Protein 3GC6 (pdb70)

CATH classification: 1.20.82.10 (+1 more: 3.40.50.720)

Foldseek 3Di:
DPDLQPADAAFFDPPLLVLLLVQLCCLDPPNDHPDDHADSVVLSVLLLQLAAQDDQQAADLVSCPVNCVRFPQAFDAPQEEAEDPCVVLRVVLCVVVVGDYLCSGSVNVSPPPTDWHYHHPDSDTSNNGHHDCPPGHVRGPSNSVVLSSLLRHQQNYHAEYEYEFAQADLARADCPTSCNVRRLLNHQAAHEYEYEHEYEPPDFGNDACPDDNVVVSVVSNVVSNYHYHYYYPHYSVRVSVD/DLPADAAFFDQCLLVQLLVLLCCLCPPNPPDPDHAHSNVLSVLLLQLAAQDDQQQADLVSCPVNCVSFPQADDEPQEEAEDPCVVLRVVLSVVVVGDYLCSGSVNVSPPPTDFHYHHPDRHTGRNGGHDCPPGHCNGDVNSVVLSNLQRHLLNYHAEYEYEFAQQDLASADCPDSCNPRRLLNHAAPYEYEYEHAYAPPDWGNDACVDDNVVSSVVSCVVRNYHYHYHYDHYSVVSD

Sequence (479 aa):
YSGLNRWHGAGSTADFQQKI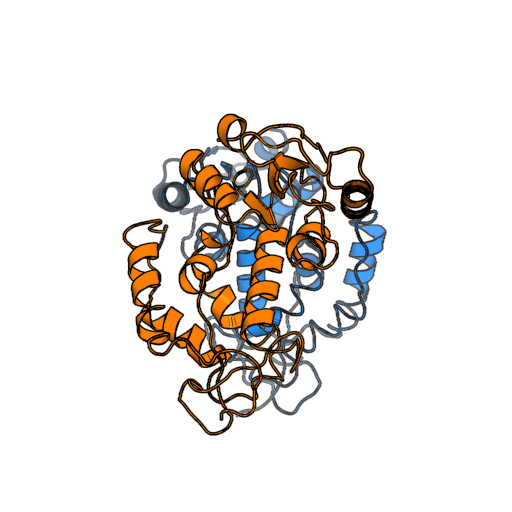IIQERCDTYTQTIRPGSRSRNCQAIRRQAFMSSAFISSKDPCKATKEDYNSSLIINLAPPTTVPCGQQVFWSKTKELAHEYAKRRRLMTLEDTLLGYLADGLRRWCGEPGSSSDLNIWSCPDWRKDCRTNYLSVFWEVLSERFAESACNTVRVVVLNGSLENAFDSSMMSIFGRVQAPNLRPQVELEAWLVHDTGKPPSDSCSSGSSIRKLKSSILDGRNVKFRRCMMDNLSRDQFLQRRLNRWHGAGSTADFQKIIIQERCDTYTQTTIRRPGSRSRNCQAIRQAFMSAFISKDPCKATKEEDYNSLINLAPPTVPCGQQVFWSKTKKELAHEYAKRRRLMMTLEDTLLGYLADGLRWCGEPGSSDLLNIWSCPDWRKDCRTNYLSVFWEVLSERFAESACNTVRVVLNGSLENAFDSSMSIFGRVQAPNLRPQVELEAWLVHDTGKPPSDSCSGSSIRKLKSILDGRNVKFRRCMMDNLSRDQFL

Organism: Bos taurus (NCBI:txid9913)

Secondary structure (DSSP, 8-state):
--STT-SSEEPPPTTHHHHHHHHHHHIIIIIS-SSPP--HHHHHHHHHHHHTTS-TT---GGGGHHHHHHS-----TT-BEEEES-HHHHHHHHHHHT-B-GGGSHHHHHHTT------TT-SS---SEE--TTTT-S--HHHHHHHHHHHHHHHT--SEEEEEEETTSS-S--TTSHIIIIIGGGPPTT-EEEEEEEE-TTS--S--TTSHHHHHHHHHHHHTT-EEEEEEEEEHHHHHT-/---SSEE---TTHHHHHHHHHHIIIIII---SS---HHHHHHHHHHHHTTS-TT---GGGGHHHHHHS-----TT-BEEEES-HHHHHHHHHHHT-B-GGGSHHHHHHTT------TT-SS---SEE--TTTT-SSSHHHHHHHHHHHHHHHT--SEEEEEEETTSS-S--TTSHIIIIIGGGPPTT-EEEEEEEE-TTS--S--TTSHHHHHHHHHHHHHT-EEEEEEEEEHHHH-

Radius of gyration: 24.3 Å; Cα contacts (8 Å, |Δi|>4): 1044; chains: 2; bounding box: 49×64×77 Å

B-factor: mean 7.77, std 4.72, range [3.19, 86.07]

Structure (mmCIF, N/CA/C/O backbone):
data_3GC6
#
_entry.id   3GC6
#
_cell.length_a   47.033
_cell.length_b   80.164
_cell.length_c   152.536
_cell.angle_alpha   90.00
_cell.angle_beta   90.00
_cell.angle_gamma   90.00
#
_symmetry.space_group_name_H-M   'P 21 21 21'
#
loop_
_entity.id
_entity.type
_entity.pdbx_description
1 polymer 'Ecto-NAD+ glycohydrolase (CD38 molecule)'
2 branched 2-acetamido-2-deoxy-beta-D-glucopyranose-(1-4)-2-acetamido-2-deoxy-beta-D-glucopyranose
3 non-polymer 'SULFATE ION'
4 water water
#
loop_
_atom_site.group_PDB
_atom_site.id
_atom_site.type_symbol
_atom_site.label_atom_id
_atom_site.label_alt_id
_atom_site.label_comp_id
_atom_site.label_asym_id
_atom_site.label_entity_id
_atom_site.label_seq_id
_atom_site.pdbx_PDB_ins_code
_atom_site.Cartn_x
_atom_site.Cartn_y
_atom_site.Cartn_z
_atom_site.occupancy
_atom_site.B_iso_or_equiv
_atom_site.auth_seq_id
_atom_site.auth_comp_id
_atom_site.auth_asym_id
_atom_site.auth_atom_id
_atom_site.pdbx_PDB_model_num
ATOM 1 N N . TYR A 1 5 ? 14.437 -14.989 54.301 1.00 8.82 36 TYR A N 1
ATOM 2 C CA . TYR A 1 5 ? 13.236 -14.768 53.450 1.00 8.88 36 TYR A CA 1
ATOM 3 C C . TYR A 1 5 ? 13.626 -14.554 51.988 1.00 8.74 36 TYR A C 1
ATOM 4 O O . TYR A 1 5 ? 14.551 -13.790 51.692 1.00 8.93 36 TYR A O 1
ATOM 13 N N . SER A 1 6 ? 12.904 -15.208 51.073 1.00 8.50 37 SER A N 1
ATOM 14 C CA . SER A 1 6 ? 13.192 -15.087 49.643 1.00 8.23 37 SER A CA 1
ATOM 15 C C . SER A 1 6 ? 11.918 -15.011 48.794 1.00 8.21 37 SER A C 1
ATOM 16 O O . SER A 1 6 ? 11.953 -15.330 47.599 1.00 8.46 37 SER A O 1
ATOM 19 N N . GLY A 1 7 ? 10.819 -14.533 49.382 1.00 7.95 38 GLY A N 1
ATOM 20 C CA . GLY A 1 7 ? 9.517 -14.504 48.685 1.00 7.13 38 GLY A CA 1
ATOM 21 C C . GLY A 1 7 ? 9.184 -13.245 47.866 1.00 6.55 38 GLY A C 1
ATOM 22 O O . GLY A 1 7 ? 10.069 -12.471 47.495 1.00 6.35 38 GLY A O 1
ATOM 23 N N . LEU A 1 8 ? 7.892 -13.040 47.592 1.00 6.16 39 LEU A N 1
ATOM 24 C CA . LEU A 1 8 ? 7.457 -11.922 46.713 1.00 5.75 39 LEU A CA 1
ATOM 25 C C . LEU A 1 8 ? 7.727 -10.529 47.275 1.00 5.40 39 LEU A C 1
ATOM 26 O O . LEU A 1 8 ? 7.780 -9.539 46.529 1.00 4.89 39 LEU A O 1
ATOM 31 N N . ASN A 1 9 ? 7.890 -10.450 48.589 1.00 5.24 40 ASN A N 1
ATOM 32 C CA . ASN A 1 9 ? 8.105 -9.165 49.223 1.00 5.18 40 ASN A CA 1
ATOM 33 C C . ASN A 1 9 ? 9.579 -8.862 49.464 1.00 5.19 40 ASN A C 1
ATOM 34 O O . ASN A 1 9 ? 9.897 -7.969 50.232 1.00 5.23 40 ASN A O 1
ATOM 39 N N . ARG A 1 10 ? 10.479 -9.587 48.794 1.00 5.23 41 ARG A N 1
ATOM 40 C CA . ARG A 1 10 ? 11.909 -9.466 49.052 1.00 5.17 41 ARG A CA 1
ATOM 41 C C . ARG A 1 10 ? 12.560 -8.179 48.548 1.00 5.12 41 ARG A C 1
ATOM 42 O O . ARG A 1 10 ? 13.679 -7.838 48.971 1.00 5.15 41 ARG A O 1
ATOM 50 N N . TRP A 1 11 ? 11.893 -7.484 47.630 1.00 4.89 42 TRP A N 1
ATOM 51 C CA . TRP A 1 11 ? 12.486 -6.298 47.056 1.00 5.18 42 TRP A CA 1
ATOM 52 C C . TRP A 1 11 ? 12.261 -5.051 47.906 1.00 5.40 42 TRP A C 1
ATOM 53 O O . TRP A 1 11 ? 11.360 -5.005 48.742 1.00 5.60 42 TRP A O 1
ATOM 64 N N . HIS A 1 12 ? 13.063 -4.021 47.647 1.00 5.51 43 HIS A N 1
ATOM 65 C CA . HIS A 1 12 ? 12.975 -2.757 48.393 1.00 5.85 43 HIS A CA 1
ATOM 66 C C . HIS A 1 12 ? 12.070 -1.700 47.742 1.00 5.92 43 HIS A C 1
ATOM 67 O O . HIS A 1 12 ? 11.751 -0.671 48.357 1.00 6.34 43 HIS A O 1
ATOM 74 N N . GLY A 1 13 ? 11.655 -1.933 46.498 1.00 5.58 44 GLY A N 1
ATOM 75 C CA . GLY A 1 13 ? 10.791 -0.976 45.843 1.00 5.52 44 GLY A CA 1
ATOM 76 C C . GLY A 1 13 ? 9.317 -1.343 45.932 1.00 5.19 44 GLY A C 1
ATOM 77 O O . GLY A 1 13 ? 8.950 -2.472 46.258 1.00 4.82 44 GLY A O 1
ATOM 78 N N . ALA A 1 14 ? 8.455 -0.377 45.665 1.00 5.33 45 ALA A N 1
ATOM 79 C CA . ALA A 1 14 ? 7.037 -0.634 45.699 1.00 5.22 45 ALA A CA 1
ATOM 80 C C . ALA A 1 14 ? 6.619 -1.675 44.634 1.00 4.80 45 ALA A C 1
ATOM 81 O O . ALA A 1 14 ? 7.228 -1.796 43.557 1.00 4.92 45 ALA A O 1
ATOM 83 N N . GLY A 1 15 ? 5.586 -2.434 44.957 1.00 4.73 46 GLY A N 1
ATOM 84 C CA . GLY A 1 15 ? 5.075 -3.424 44.046 1.00 4.36 46 GLY A CA 1
ATOM 85 C C . GLY A 1 15 ? 4.439 -2.885 42.781 1.00 4.36 46 GLY A C 1
ATOM 86 O O . GLY A 1 15 ? 4.194 -1.688 42.646 1.00 4.43 46 GLY A O 1
ATOM 87 N N . SER A 1 16 ? 4.198 -3.793 41.838 1.00 4.06 47 SER A N 1
ATOM 88 C CA . SER A 1 16 ? 3.554 -3.428 40.581 1.00 4.06 47 SER A CA 1
ATOM 89 C C . SER A 1 16 ? 2.223 -2.734 40.798 1.00 4.40 47 SER A C 1
ATOM 90 O O . SER A 1 16 ? 1.469 -3.047 41.743 1.00 4.56 47 SER A O 1
ATOM 93 N N . THR A 1 17 ? 1.921 -1.790 39.922 1.00 3.97 48 THR A N 1
ATOM 94 C CA . THR A 1 17 ? 0.613 -1.133 39.926 1.00 4.09 48 THR A CA 1
ATOM 95 C C . THR A 1 17 ? -0.483 -2.186 39.772 1.00 4.19 48 THR A C 1
ATOM 96 O O . THR A 1 17 ? -0.422 -3.024 38.876 1.00 4.29 48 THR A O 1
ATOM 100 N N . ALA A 1 18 ? -1.500 -2.145 40.640 1.00 4.12 49 ALA A N 1
ATOM 101 C CA . ALA A 1 18 ? -2.593 -3.096 40.532 1.00 4.18 49 ALA A CA 1
ATOM 102 C C . ALA A 1 18 ? -3.313 -2.913 39.195 1.00 4.34 49 ALA A C 1
ATOM 103 O O . ALA A 1 18 ? -3.474 -1.778 38.724 1.00 4.47 49 ALA A O 1
ATOM 105 N N . ASP A 1 19 ? -3.750 -4.015 38.582 1.00 4.22 50 ASP A N 1
ATOM 106 C CA . ASP A 1 19 ? -4.496 -3.967 37.313 1.00 4.50 50 ASP A CA 1
ATOM 107 C C . ASP A 1 19 ? -3.737 -3.281 36.187 1.00 4.42 50 ASP A C 1
ATOM 108 O O . ASP A 1 19 ? -4.320 -2.609 35.333 1.00 4.06 50 ASP A O 1
ATOM 113 N N . PHE A 1 20 ? -2.424 -3.483 36.201 1.00 4.23 51 PHE A N 1
ATOM 114 C CA . PHE A 1 20 ? -1.537 -2.917 35.174 1.00 4.42 51 PHE A CA 1
ATOM 115 C C . PHE A 1 20 ? -2.037 -3.184 33.772 1.00 4.52 51 PHE A C 1
ATOM 116 O O . PHE A 1 20 ? -2.045 -2.280 32.917 1.00 4.37 51 PHE A O 1
ATOM 124 N N A GLN A 1 21 ? -2.477 -4.408 33.515 0.50 4.62 52 GLN A N 1
ATOM 125 N N B GLN A 1 21 ? -2.451 -4.423 33.512 0.50 4.80 52 GLN A N 1
ATOM 126 C CA A GLN A 1 21 ? -2.898 -4.783 32.173 0.50 4.68 52 GLN A CA 1
ATOM 127 C CA B GLN A 1 21 ? -2.920 -4.814 32.184 0.50 5.07 52 GLN A CA 1
ATOM 128 C C A GLN A 1 21 ? -4.119 -4.000 31.710 0.50 4.75 52 GLN A C 1
ATOM 129 C C B GLN A 1 21 ? -4.083 -3.946 31.733 0.50 4.93 52 GLN A C 1
ATOM 130 O O A GLN A 1 21 ? -4.223 -3.664 30.534 0.50 5.06 52 GLN A O 1
ATOM 131 O O B GLN A 1 21 ? -4.111 -3.498 30.590 0.50 5.15 52 GLN A O 1
ATOM 142 N N . LYS A 1 22 ? -5.045 -3.728 32.627 1.00 4.78 53 LYS A N 1
ATOM 143 C CA . LYS A 1 22 ? -6.228 -2.923 32.302 1.00 4.97 53 LYS A CA 1
ATOM 144 C C . LYS A 1 22 ? -5.797 -1.494 32.004 1.00 4.95 53 LYS A C 1
ATOM 145 O O . LYS A 1 22 ? -6.285 -0.864 31.047 1.00 5.10 53 LYS A O 1
ATOM 151 N N . ILE A 1 23 ? -4.880 -0.983 32.824 1.00 4.66 54 ILE A N 1
ATOM 152 C CA . ILE A 1 23 ? -4.449 0.390 32.663 1.00 4.42 54 ILE A CA 1
ATOM 153 C C . ILE A 1 23 ? -3.759 0.569 31.310 1.00 4.48 54 ILE A C 1
ATOM 154 O O . ILE A 1 23 ? -4.030 1.540 30.594 1.00 4.35 54 ILE A O 1
ATOM 159 N N A ILE A 1 24 ? -2.850 -0.350 30.974 0.50 4.53 55 ILE A N 1
ATOM 160 N N B ILE A 1 24 ? -2.851 -0.328 30.935 0.50 4.47 55 ILE A N 1
ATOM 161 C CA A ILE A 1 24 ? -2.165 -0.282 29.683 0.50 4.88 55 ILE A CA 1
ATOM 162 C CA B ILE A 1 24 ? -2.184 -0.063 29.659 0.50 4.70 55 ILE A CA 1
ATOM 163 C C A ILE A 1 24 ? -3.170 -0.229 28.539 0.50 4.93 55 ILE A C 1
ATOM 164 C C B ILE A 1 24 ? -3.077 -0.320 28.429 0.50 4.86 55 ILE A C 1
ATOM 165 O O A ILE A 1 24 ? -3.105 0.648 27.673 0.50 4.96 55 ILE A O 1
ATOM 166 O O B ILE A 1 24 ? -2.821 0.265 27.373 0.50 5.04 55 ILE A O 1
ATOM 175 N N . GLN A 1 25 ? -4.109 -1.170 28.580 1.00 4.86 56 GLN A N 1
ATOM 176 C CA . GLN A 1 25 ? -5.148 -1.337 27.545 1.00 5.42 56 GLN A CA 1
ATOM 177 C C . GLN A 1 25 ? -5.920 -0.046 27.400 1.00 4.80 56 GLN A C 1
ATOM 178 O O . GLN A 1 25 ? -6.067 0.489 26.291 1.00 5.36 56 GLN A O 1
ATOM 184 N N . GLU A 1 26 ? -6.420 0.472 28.516 1.00 4.83 57 GLU A N 1
ATOM 185 C CA . GLU A 1 26 ? -7.245 1.660 28.458 1.00 4.83 57 GLU A CA 1
ATOM 186 C C . GLU A 1 26 ? -6.425 2.845 27.914 1.00 4.58 57 GLU A C 1
ATOM 187 O O . GLU A 1 26 ? -6.909 3.633 27.089 1.00 4.57 57 GLU A O 1
ATOM 193 N N . ARG A 1 27 ? -5.200 3.002 28.406 1.00 4.22 58 ARG A N 1
ATOM 194 C CA . ARG A 1 27 ? -4.368 4.126 27.963 1.00 4.25 58 ARG A CA 1
ATOM 195 C C . ARG A 1 27 ? -4.049 4.027 26.471 1.00 4.18 58 ARG A C 1
ATOM 196 O O . ARG A 1 27 ? -4.001 5.041 25.767 1.00 4.23 58 ARG A O 1
ATOM 204 N N . CYS A 1 28 ? -3.821 2.822 25.981 1.00 4.46 59 CYS A N 1
ATOM 205 C CA . CYS A 1 28 ? -3.489 2.664 24.571 1.00 4.56 59 CYS A CA 1
ATOM 206 C C . CYS A 1 28 ? -4.673 3.078 23.684 1.00 4.54 59 CYS A C 1
ATOM 207 O O . CYS A 1 28 ? -4.502 3.805 22.698 1.00 4.36 59 CYS A O 1
ATOM 210 N N . ASP A 1 29 ? -5.871 2.649 24.057 1.00 4.52 60 ASP A N 1
ATOM 211 C CA . ASP A 1 29 ? -7.061 3.075 23.287 1.00 4.56 60 ASP A CA 1
ATOM 212 C C . ASP A 1 29 ? -7.246 4.582 23.358 1.00 4.51 60 ASP A C 1
ATOM 213 O O . ASP A 1 29 ? -7.527 5.247 22.350 1.00 4.77 60 ASP A O 1
ATOM 218 N N . THR A 1 30 ? -7.128 5.147 24.561 1.00 4.40 61 THR A N 1
ATOM 219 C CA . THR A 1 30 ? -7.250 6.585 24.713 1.00 4.45 61 THR A CA 1
ATOM 220 C C . THR A 1 30 ? -6.229 7.327 23.850 1.00 4.53 61 THR A C 1
ATOM 221 O O . THR A 1 30 ? -6.541 8.282 23.122 1.00 4.97 61 THR A O 1
ATOM 225 N N . TYR A 1 31 ? -4.987 6.887 23.924 1.00 4.20 62 TYR A N 1
ATOM 226 C CA . TYR A 1 31 ? -3.947 7.571 23.190 1.00 4.34 62 TYR A CA 1
ATOM 227 C C . TYR A 1 31 ? -4.156 7.526 21.668 1.00 4.56 62 TYR A C 1
ATOM 228 O O . TYR A 1 31 ? -4.123 8.570 20.993 1.00 4.84 62 TYR A O 1
ATOM 237 N N . THR A 1 32 ? -4.382 6.322 21.147 1.00 4.67 63 THR A N 1
ATOM 238 C CA . THR A 1 32 ? -4.405 6.127 19.704 1.00 4.88 63 THR A CA 1
ATOM 239 C C . THR A 1 32 ? -5.654 6.701 19.068 1.00 5.23 63 THR A C 1
ATOM 240 O O . THR A 1 32 ? -5.643 6.981 17.861 1.00 5.49 63 THR A O 1
ATOM 244 N N . GLN A 1 33 ? -6.737 6.809 19.845 1.00 5.25 64 GLN A N 1
ATOM 245 C CA . GLN A 1 33 ? -8.031 7.233 19.271 1.00 5.64 64 GLN A CA 1
ATOM 246 C C . GLN A 1 33 ? -8.448 8.653 19.642 1.00 6.34 64 GLN A C 1
ATOM 247 O O . GLN A 1 33 ? -9.236 9.291 18.924 1.00 6.44 64 GLN A O 1
ATOM 253 N N . THR A 1 34 ? -7.960 9.159 20.760 1.00 6.96 65 THR A N 1
ATOM 254 C CA . THR A 1 34 ? -8.490 10.438 21.248 1.00 8.02 65 THR A CA 1
ATOM 255 C C . THR A 1 34 ? -7.406 11.481 21.538 1.00 8.53 65 THR A C 1
ATOM 256 O O . THR A 1 34 ? -7.647 12.691 21.436 1.00 8.73 65 THR A O 1
ATOM 260 N N . ILE A 1 35 ? -6.206 11.023 21.879 1.00 8.91 66 ILE A N 1
ATOM 261 C CA . ILE A 1 35 ? -5.094 11.935 22.147 1.00 9.42 66 ILE A CA 1
ATOM 262 C C . ILE A 1 35 ? -4.309 12.284 20.887 1.00 9.73 66 ILE A C 1
ATOM 263 O O . ILE A 1 35 ? -4.186 13.471 20.527 1.00 9.86 66 ILE A O 1
ATOM 268 N N . ARG A 1 36 ? -3.769 11.270 20.223 1.00 10.01 67 ARG A N 1
ATOM 269 C CA . ARG A 1 36 ? -3.021 11.474 18.992 1.00 10.70 67 ARG A CA 1
ATOM 270 C C . ARG A 1 36 ? -3.584 10.637 17.852 1.00 10.88 67 ARG A C 1
ATOM 271 O O . ARG A 1 36 ? -2.891 9.784 17.308 1.00 10.92 67 ARG A O 1
ATOM 279 N N . PRO A 1 37 ? -4.847 10.889 17.471 1.00 11.21 68 PRO A N 1
ATOM 280 C CA . PRO A 1 37 ? -5.391 10.131 16.356 1.00 11.52 68 PRO A CA 1
ATOM 281 C C . PRO A 1 37 ? -5.004 10.766 15.019 1.00 11.80 68 PRO A C 1
ATOM 282 O O . PRO A 1 37 ? -4.197 11.714 14.984 1.00 11.81 68 PRO A O 1
ATOM 286 N N . GLY A 1 38 ? -5.586 10.249 13.939 1.00 11.97 69 GLY A N 1
ATOM 287 C CA . GLY A 1 38 ? -5.238 10.678 12.587 1.00 12.13 69 GLY A CA 1
ATOM 288 C C . GLY A 1 38 ? -3.939 10.027 12.134 1.00 12.24 69 GLY A C 1
ATOM 289 O O . GLY A 1 38 ? -3.619 9.999 10.942 1.00 12.54 69 GLY A O 1
ATOM 290 N N . SER A 1 39 ? -3.199 9.483 13.097 1.00 12.12 70 SER A N 1
ATOM 291 C CA . SER A 1 39 ? -1.895 8.890 12.844 1.00 11.90 70 SER A CA 1
ATOM 292 C C . SER A 1 39 ? -2.033 7.489 12.256 1.00 11.43 70 SER A C 1
ATOM 293 O O . SER A 1 39 ? -3.137 6.923 12.259 1.00 11.45 70 SER A O 1
ATOM 296 N N . ARG A 1 40 ? -0.923 6.916 11.772 1.00 10.76 71 ARG A N 1
ATOM 297 C CA . ARG A 1 40 ? -0.920 5.516 11.302 1.00 9.92 71 ARG A CA 1
ATOM 298 C C . ARG A 1 40 ? -1.389 4.612 12.439 1.00 9.30 71 ARG A C 1
ATOM 299 O O . ARG A 1 40 ? -1.045 4.856 13.594 1.00 8.85 71 ARG A O 1
ATOM 301 N N . SER A 1 41 ? -2.162 3.582 12.122 1.00 8.70 72 SER A N 1
ATOM 302 C CA . SER A 1 41 ? -2.802 2.795 13.182 1.00 8.31 72 SER A CA 1
ATOM 303 C C . SER A 1 41 ? -1.799 1.940 13.974 1.00 8.10 72 SER A C 1
ATOM 304 O O . SER A 1 41 ? -0.742 1.584 13.465 1.00 8.08 72 SER A O 1
ATOM 307 N N . ARG A 1 42 ? -2.147 1.626 15.223 1.00 7.22 73 ARG A N 1
ATOM 308 C CA . ARG A 1 42 ? -1.292 0.805 16.097 1.00 7.05 73 ARG A CA 1
ATOM 309 C C . ARG A 1 42 ? -2.203 -0.263 16.690 1.00 6.93 73 ARG A C 1
ATOM 310 O O . ARG A 1 42 ? -3.372 0.000 16.939 1.00 7.34 73 ARG A O 1
ATOM 318 N N . ASN A 1 43 ? -1.708 -1.478 16.895 1.00 6.63 74 ASN A N 1
ATOM 319 C CA . ASN A 1 43 ? -2.585 -2.548 17.373 1.00 6.26 74 ASN A CA 1
ATOM 320 C C . ASN A 1 43 ? -2.428 -2.610 18.890 1.00 6.01 74 ASN A C 1
ATOM 321 O O . ASN A 1 43 ? -1.420 -3.104 19.388 1.00 5.74 74 ASN A O 1
ATOM 326 N N . CYS A 1 44 ? -3.391 -2.081 19.631 1.00 5.47 75 CYS A N 1
ATOM 327 C CA . CYS A 1 44 ? -3.213 -1.993 21.087 1.00 5.40 75 CYS A CA 1
ATOM 328 C C . CYS A 1 44 ? -3.185 -3.335 21.816 1.00 4.92 75 CYS A C 1
ATOM 329 O O . CYS A 1 44 ? -2.555 -3.463 22.862 1.00 4.90 75 CYS A O 1
ATOM 332 N N . GLN A 1 45 ? -3.914 -4.327 21.296 1.00 4.98 76 GLN A N 1
ATOM 333 C CA . GLN A 1 45 ? -3.849 -5.665 21.865 1.00 5.06 76 GLN A CA 1
ATOM 334 C C . GLN A 1 45 ? -2.424 -6.185 21.745 1.00 4.92 76 GLN A C 1
ATOM 335 O O . GLN A 1 45 ? -1.866 -6.724 22.709 1.00 4.93 76 GLN A O 1
ATOM 341 N N . ALA A 1 46 ? -1.839 -6.044 20.559 1.00 4.99 77 ALA A N 1
ATOM 342 C CA . ALA A 1 46 ? -0.474 -6.514 20.337 1.00 4.79 77 ALA A CA 1
ATOM 343 C C . ALA A 1 46 ? 0.534 -5.759 21.208 1.00 4.69 77 ALA A C 1
ATOM 344 O O . ALA A 1 46 ? 1.491 -6.345 21.720 1.00 4.91 77 ALA A O 1
ATOM 346 N N . ILE A 1 47 ? 0.352 -4.440 21.327 1.00 4.44 78 ILE A N 1
ATOM 347 C CA . ILE A 1 47 ? 1.236 -3.629 22.189 1.00 4.11 78 ILE A CA 1
ATOM 348 C C . ILE A 1 47 ? 1.183 -4.091 23.655 1.00 4.03 78 ILE A C 1
ATOM 349 O O . ILE A 1 47 ? 2.234 -4.274 24.314 1.00 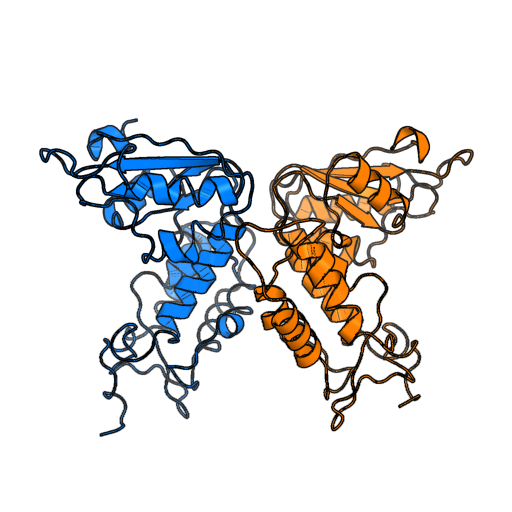4.20 78 ILE A O 1
ATOM 354 N N A ARG A 1 48 ? -0.023 -4.291 24.182 0.50 4.04 79 ARG A N 1
ATOM 355 N N B ARG A 1 48 ? -0.033 -4.290 24.158 0.50 4.06 79 ARG A N 1
ATOM 356 C CA A ARG A 1 48 ? -0.156 -4.782 25.550 0.50 4.11 79 ARG A CA 1
ATOM 357 C CA B ARG A 1 48 ? -0.226 -4.792 25.510 0.50 4.15 79 ARG A CA 1
ATOM 358 C C A ARG A 1 48 ? 0.514 -6.152 25.680 0.50 4.13 79 ARG A C 1
ATOM 359 C C B ARG A 1 48 ? 0.463 -6.143 25.685 0.50 4.18 79 ARG A C 1
ATOM 360 O O A ARG A 1 48 ? 1.260 -6.411 26.631 0.50 3.78 79 ARG A O 1
ATOM 361 O O B ARG A 1 48 ? 1.168 -6.378 26.671 0.50 3.88 79 ARG A O 1
ATOM 376 N N . GLN A 1 49 ? 0.233 -7.041 24.731 1.00 4.32 80 GLN A N 1
ATOM 377 C CA . GLN A 1 49 ? 0.789 -8.391 24.834 1.00 4.49 80 GLN A CA 1
ATOM 378 C C . GLN A 1 49 ? 2.335 -8.345 24.796 1.00 4.20 80 GLN A C 1
ATOM 379 O O . GLN A 1 49 ? 2.998 -9.070 25.566 1.00 4.58 80 GLN A O 1
ATOM 385 N N . ALA A 1 50 ? 2.893 -7.501 23.918 1.00 4.01 81 ALA A N 1
ATOM 386 C CA . ALA A 1 50 ? 4.360 -7.351 23.819 1.00 3.69 81 ALA A CA 1
ATOM 387 C C . ALA A 1 50 ? 4.943 -6.753 25.106 1.00 3.97 81 ALA A C 1
ATOM 388 O O . ALA A 1 50 ? 6.034 -7.138 25.532 1.00 4.42 81 ALA A O 1
ATOM 390 N N . PHE A 1 51 ? 4.243 -5.778 25.692 1.00 4.06 82 PHE A N 1
ATOM 391 C CA . PHE A 1 51 ? 4.724 -5.155 26.932 1.00 3.84 82 PHE A CA 1
ATOM 392 C C . PHE A 1 51 ? 4.827 -6.233 28.009 1.00 3.78 82 PHE A C 1
ATOM 393 O O . PHE A 1 51 ? 5.865 -6.378 28.687 1.00 3.91 82 PHE A O 1
ATOM 401 N N . MET A 1 52 ? 3.752 -7.007 28.187 1.00 3.78 83 MET A N 1
ATOM 402 C CA . MET A 1 52 ? 3.756 -8.078 29.196 1.00 3.96 83 MET A CA 1
ATOM 403 C C . MET A 1 52 ? 4.835 -9.121 28.911 1.00 3.94 83 MET A C 1
ATOM 404 O O . MET A 1 52 ? 5.568 -9.530 29.824 1.00 3.94 83 MET A O 1
ATOM 409 N N A SER A 1 53 ? 4.942 -9.524 27.649 0.50 3.97 84 SER A N 1
ATOM 410 N N B SER A 1 53 ? 4.960 -9.531 27.649 0.50 4.06 84 SER A N 1
ATOM 411 C CA A SER A 1 53 ? 5.906 -10.559 27.255 0.50 4.14 84 SER A CA 1
ATOM 412 C CA B SER A 1 53 ? 5.918 -10.601 27.292 0.50 4.30 84 SER A CA 1
ATOM 413 C C A SER A 1 53 ? 7.339 -10.138 27.586 0.50 4.13 84 SER A C 1
ATOM 414 C C B SER A 1 53 ? 7.377 -10.154 27.468 0.50 4.22 84 SER A C 1
ATOM 415 O O A SER A 1 53 ? 8.175 -10.964 27.956 0.50 4.09 84 SER A O 1
ATOM 416 O O B SER A 1 53 ? 8.278 -10.989 27.599 0.50 4.23 84 SER A O 1
ATOM 421 N N . ALA A 1 54 ? 7.604 -8.841 27.475 1.00 3.96 85 ALA A N 1
ATOM 422 C CA . ALA A 1 54 ? 8.959 -8.329 27.667 1.00 4.03 85 ALA A CA 1
ATOM 423 C C . ALA A 1 54 ? 9.504 -8.708 29.047 1.00 4.04 85 ALA A C 1
ATOM 424 O O . ALA A 1 54 ? 10.705 -8.983 29.170 1.00 4.35 85 ALA A O 1
ATOM 426 N N . PHE A 1 55 ? 8.655 -8.723 30.078 1.00 3.98 86 PHE A N 1
ATOM 427 C CA . PHE A 1 55 ? 9.136 -8.897 31.461 1.00 3.97 86 PHE A CA 1
ATOM 428 C C . PHE A 1 55 ? 8.535 -10.071 32.247 1.00 3.97 86 PHE A C 1
ATOM 429 O O . PHE A 1 55 ? 9.119 -10.543 33.248 1.00 4.21 86 PHE A O 1
ATOM 437 N N . ILE A 1 56 ? 7.352 -10.531 31.843 1.00 3.88 87 ILE A N 1
ATOM 438 C CA . ILE A 1 56 ? 6.652 -11.531 32.659 1.00 3.85 87 ILE A CA 1
ATOM 439 C C . ILE A 1 56 ? 7.443 -12.836 32.756 1.00 4.34 87 ILE A C 1
ATOM 440 O O . ILE A 1 56 ? 7.985 -13.295 31.751 1.00 4.66 87 ILE A O 1
ATOM 445 N N . SER A 1 57 ? 7.525 -13.367 33.981 1.00 4.39 88 SER A N 1
ATOM 446 C CA A SER A 1 57 ? 8.138 -14.675 34.270 0.50 4.55 88 SER A CA 1
ATOM 447 C CA B SER A 1 57 ? 8.139 -14.671 34.266 0.50 4.66 88 SER A CA 1
ATOM 448 C C . SER A 1 57 ? 9.660 -14.665 34.134 1.00 4.70 88 SER A C 1
ATOM 449 O O . SER A 1 57 ? 10.307 -15.735 34.207 1.00 5.29 88 SER A O 1
ATOM 454 N N . LYS A 1 58 ? 10.250 -13.480 34.000 1.00 4.37 89 LYS A N 1
ATOM 455 C CA . LYS A 1 58 ? 11.698 -13.370 33.869 1.00 4.20 89 LYS A CA 1
ATOM 456 C C . LYS A 1 58 ? 12.335 -12.924 35.186 1.00 4.22 89 LYS A C 1
ATOM 457 O O . LYS A 1 58 ? 11.656 -12.374 36.063 1.00 4.56 89 LYS A O 1
ATOM 463 N N . ASP A 1 59 ? 13.634 -13.165 35.307 1.00 4.05 90 ASP A N 1
ATOM 464 C CA . ASP A 1 59 ? 14.437 -12.698 36.449 1.00 4.05 90 ASP A CA 1
ATOM 465 C C . ASP A 1 59 ? 14.297 -11.171 36.492 1.00 3.99 90 ASP A C 1
ATOM 466 O O . ASP A 1 59 ? 14.708 -10.476 35.555 1.00 3.79 90 ASP A O 1
ATOM 471 N N . PRO A 1 60 ? 13.691 -10.635 37.563 1.00 3.96 91 PRO A N 1
ATOM 472 C CA . PRO A 1 60 ? 13.409 -9.176 37.588 1.00 4.26 91 PRO A CA 1
ATOM 473 C C . PRO A 1 60 ? 14.632 -8.290 37.717 1.00 4.00 91 PRO A C 1
ATOM 474 O O . PRO A 1 60 ? 14.502 -7.053 37.611 1.00 4.24 91 PRO A O 1
ATOM 478 N N . CYS A 1 61 ? 15.815 -8.892 37.937 1.00 3.85 92 CYS A N 1
ATOM 479 C CA . CYS A 1 61 ? 17.085 -8.145 37.970 1.00 4.08 92 CYS A CA 1
ATOM 480 C C . CYS A 1 61 ? 18.002 -8.461 36.801 1.00 4.30 92 CYS A C 1
ATOM 481 O O . CYS A 1 61 ? 19.184 -8.133 36.839 1.00 4.54 92 CYS A O 1
ATOM 484 N N . LYS A 1 62 ? 17.463 -9.078 35.749 1.00 3.97 93 LYS A N 1
ATOM 485 C CA . LYS A 1 62 ? 18.261 -9.296 34.553 1.00 4.42 93 LYS A CA 1
ATOM 486 C C . LYS A 1 62 ? 17.659 -8.667 33.317 1.00 4.26 93 LYS A C 1
ATOM 487 O O . LYS A 1 62 ? 17.855 -9.165 32.211 1.00 4.32 93 LYS A O 1
ATOM 493 N N . ALA A 1 63 ? 16.935 -7.564 33.482 1.00 4.17 94 ALA A N 1
ATOM 494 C CA . ALA A 1 63 ? 16.377 -6.890 32.318 1.00 4.45 94 ALA A CA 1
ATOM 495 C C . ALA A 1 63 ? 17.490 -6.397 31.406 1.00 4.52 94 ALA A C 1
ATOM 496 O O . ALA A 1 63 ? 18.507 -5.881 31.877 1.00 4.83 94 ALA A O 1
ATOM 498 N N . THR A 1 64 ? 17.287 -6.552 30.106 1.00 4.58 95 THR A N 1
ATOM 499 C CA . THR A 1 64 ? 18.175 -5.916 29.120 1.00 5.11 95 THR A CA 1
ATOM 500 C C . THR A 1 64 ? 17.381 -5.031 28.139 1.00 5.32 95 THR A C 1
ATOM 501 O O . THR A 1 64 ? 16.186 -5.207 27.961 1.00 5.02 95 THR A O 1
ATOM 505 N N . LYS A 1 65 ? 18.057 -4.062 27.508 1.00 5.54 96 LYS A N 1
ATOM 506 C CA . LYS A 1 65 ? 17.415 -3.231 26.491 1.00 5.80 96 LYS A CA 1
ATOM 507 C C . LYS A 1 65 ? 16.733 -4.078 25.414 1.00 5.59 96 LYS A C 1
ATOM 508 O O . LYS A 1 65 ? 15.623 -3.757 24.966 1.00 5.85 96 LYS A O 1
ATOM 514 N N . GLU A 1 66 ? 17.394 -5.172 25.035 1.00 5.77 97 GLU A N 1
ATOM 515 C CA . GLU A 1 66 ? 16.909 -6.027 23.946 1.00 5.94 97 GLU A CA 1
ATOM 516 C C . GLU A 1 66 ? 15.556 -6.674 24.287 1.00 5.93 97 GLU A C 1
ATOM 517 O O . GLU A 1 66 ? 14.775 -7.001 23.395 1.00 5.98 97 GLU A O 1
ATOM 523 N N . ASP A 1 67 ? 15.283 -6.887 25.576 1.00 5.02 98 ASP A N 1
ATOM 524 C CA . ASP A 1 67 ? 13.972 -7.402 25.980 1.00 4.85 98 ASP A CA 1
ATOM 525 C C . ASP A 1 67 ? 12.805 -6.522 25.482 1.00 4.55 98 ASP A C 1
ATOM 526 O O . ASP A 1 67 ? 11.670 -6.987 25.350 1.00 4.76 98 ASP A O 1
ATOM 531 N N . TYR A 1 68 ? 13.087 -5.240 25.223 1.00 4.81 99 TYR A N 1
ATOM 532 C CA . TYR A 1 68 ? 12.020 -4.304 24.833 1.00 4.54 99 TYR A CA 1
ATOM 533 C C . TYR A 1 68 ? 12.026 -3.990 23.326 1.00 4.88 99 TYR A C 1
ATOM 534 O O . TYR A 1 68 ? 11.192 -3.212 22.835 1.00 4.79 99 TYR A O 1
ATOM 543 N N . ASN A 1 69 ? 12.947 -4.606 22.581 1.00 5.35 100 ASN A N 1
ATOM 544 C CA . ASN A 1 69 ? 13.002 -4.295 21.144 1.00 5.81 100 ASN A CA 1
ATOM 545 C C . ASN A 1 69 ? 11.661 -4.533 20.423 1.00 5.59 100 ASN A C 1
ATOM 546 O O . ASN A 1 69 ? 11.229 -3.689 19.628 1.00 5.59 100 ASN A O 1
ATOM 551 N N A SER A 1 70 ? 10.995 -5.657 20.684 0.50 5.32 101 SER A N 1
ATOM 552 N N B SER A 1 70 ? 11.019 -5.667 20.684 0.50 5.54 101 SER A N 1
ATOM 553 C CA A SER A 1 70 ? 9.706 -5.963 20.016 0.50 5.17 101 SER A CA 1
ATOM 554 C CA B SER A 1 70 ? 9.731 -5.971 20.049 0.50 5.67 101 SER A CA 1
ATOM 555 C C A SER A 1 70 ? 8.564 -4.986 20.372 0.50 5.20 101 SER A C 1
ATOM 556 C C B SER A 1 70 ? 8.677 -4.894 20.346 0.50 5.47 101 SER A C 1
ATOM 557 O O A SER A 1 70 ? 7.723 -4.633 19.530 0.50 4.97 101 SER A O 1
ATOM 558 O O B SER A 1 70 ? 8.023 -4.373 19.429 0.50 5.31 101 SER A O 1
ATOM 563 N N . LEU A 1 71 ? 8.528 -4.555 21.631 1.00 5.12 102 LEU A N 1
ATOM 564 C CA . LEU A 1 71 ? 7.558 -3.549 22.065 1.00 4.82 102 LEU A CA 1
ATOM 565 C C . LEU A 1 71 ? 7.834 -2.210 21.358 1.00 4.57 102 LEU A C 1
ATOM 566 O O . LEU A 1 71 ? 6.910 -1.570 20.833 1.00 4.61 102 LEU A O 1
ATOM 571 N N A ILE A 1 72 ? 9.096 -1.784 21.356 0.50 4.62 103 ILE A N 1
ATOM 572 N N B ILE A 1 72 ? 9.095 -1.778 21.356 0.50 4.73 103 ILE A N 1
ATOM 573 C CA A ILE A 1 72 ? 9.444 -0.497 20.736 0.50 4.72 103 ILE A CA 1
ATOM 574 C CA B ILE A 1 72 ? 9.421 -0.485 20.741 0.50 4.93 103 ILE A CA 1
ATOM 575 C C A ILE A 1 72 ? 9.145 -0.521 19.231 0.50 4.90 103 ILE A C 1
ATOM 576 C C B ILE A 1 72 ? 9.113 -0.527 19.235 0.50 5.02 103 ILE A C 1
ATOM 577 O O A ILE A 1 72 ? 8.662 0.471 18.662 0.50 4.94 103 ILE A O 1
ATOM 578 O O B ILE A 1 72 ? 8.610 0.453 18.663 0.50 5.03 103 ILE A O 1
ATOM 587 N N . ASN A 1 73 ? 9.384 -1.668 18.598 1.00 5.20 104 ASN A N 1
ATOM 588 C CA . ASN A 1 73 ? 9.078 -1.813 17.166 1.00 5.56 104 ASN A CA 1
ATOM 589 C C . ASN A 1 73 ? 7.611 -1.592 16.848 1.00 5.44 104 ASN A C 1
ATOM 590 O O . ASN A 1 73 ? 7.274 -1.127 15.763 1.00 5.93 104 ASN A O 1
ATOM 595 N N . LEU A 1 74 ? 6.734 -1.929 17.790 1.00 5.27 105 LEU A N 1
ATOM 596 C CA . LEU A 1 74 ? 5.303 -1.758 17.570 1.00 5.16 105 LEU A CA 1
ATOM 597 C C . LEU A 1 74 ? 4.863 -0.290 17.705 1.00 4.95 105 LEU A C 1
ATOM 598 O O . LEU A 1 74 ? 3.821 0.094 17.173 1.00 5.27 105 LEU A O 1
ATOM 603 N N . ALA A 1 75 ? 5.656 0.520 18.414 1.00 4.89 106 ALA A N 1
ATOM 604 C CA . ALA A 1 75 ? 5.280 1.911 18.663 1.00 4.65 106 ALA A CA 1
ATOM 605 C C . ALA A 1 75 ? 6.530 2.730 19.060 1.00 4.46 106 ALA A C 1
ATOM 606 O O . ALA A 1 75 ? 6.728 3.053 20.230 1.00 4.44 106 ALA A O 1
ATOM 608 N N . PRO A 1 76 ? 7.399 3.043 18.085 1.00 4.66 107 PRO A N 1
ATOM 609 C CA . PRO A 1 76 ? 8.637 3.741 18.443 1.00 4.73 107 PRO A CA 1
ATOM 610 C C . PRO A 1 76 ? 8.351 5.124 18.982 1.00 4.81 107 PRO A C 1
ATOM 611 O O . PRO A 1 76 ? 7.397 5.759 18.528 1.00 4.88 107 PRO A O 1
ATOM 615 N N . PRO A 1 77 ? 9.161 5.596 19.941 1.00 4.53 108 PRO A N 1
ATOM 616 C CA . PRO A 1 77 ? 8.909 6.922 20.556 1.00 4.71 108 PRO A CA 1
ATOM 617 C C . PRO A 1 77 ? 9.488 8.063 19.709 1.00 4.98 108 PRO A C 1
ATOM 618 O O . PRO A 1 77 ? 10.356 8.827 20.159 1.00 5.26 108 PRO A O 1
ATOM 622 N N . THR A 1 78 ? 8.955 8.197 18.510 1.00 5.05 109 THR A N 1
ATOM 623 C CA A THR A 1 78 ? 9.436 9.140 17.502 0.50 5.28 109 THR A CA 1
ATOM 624 C CA B THR A 1 78 ? 9.473 9.196 17.581 0.50 5.52 109 THR A CA 1
ATOM 625 C C . THR A 1 78 ? 8.501 10.351 17.527 1.00 5.65 109 THR A C 1
ATOM 626 O O . THR A 1 78 ? 7.280 10.162 17.513 1.00 6.38 109 THR A O 1
ATOM 633 N N . VAL A 1 79 ? 9.059 11.556 17.542 1.00 5.20 110 VAL A N 1
ATOM 634 C CA . VAL A 1 79 ? 8.265 12.780 17.598 1.00 5.50 110 VAL A CA 1
ATOM 635 C C . VAL A 1 79 ? 8.590 13.571 16.326 1.00 5.55 110 VAL A C 1
ATOM 636 O O . VAL A 1 79 ? 9.757 13.598 15.888 1.00 5.43 110 VAL A O 1
ATOM 640 N N . PRO A 1 80 ? 7.575 14.236 15.733 1.00 5.52 111 PRO A N 1
ATOM 641 C CA . PRO A 1 80 ? 7.853 15.036 14.538 1.00 5.41 111 PRO A CA 1
ATOM 642 C C . PRO A 1 80 ? 8.953 16.069 14.741 1.00 5.30 111 PRO A C 1
ATOM 643 O O . PRO A 1 80 ? 9.130 16.612 15.840 1.00 5.19 111 PRO A O 1
ATOM 647 N N . CYS A 1 81 ? 9.678 16.362 13.667 1.00 5.49 112 CYS A N 1
ATOM 648 C CA . CYS A 1 81 ? 10.744 17.345 13.726 1.00 5.91 112 CYS A CA 1
ATOM 649 C C . CYS A 1 81 ? 10.280 18.648 14.329 1.00 5.77 112 CYS A C 1
ATOM 650 O O . CYS A 1 81 ? 9.238 19.172 13.955 1.00 5.89 112 CYS A O 1
ATOM 653 N N . GLY A 1 82 ? 11.065 19.173 15.266 1.00 5.32 113 GLY A N 1
ATOM 654 C CA . GLY A 1 82 ? 10.775 20.475 15.840 1.00 5.46 113 GLY A CA 1
ATOM 655 C C . GLY A 1 82 ? 9.772 20.459 16.987 1.00 5.62 113 GLY A C 1
ATOM 656 O O . GLY A 1 82 ? 9.505 21.504 17.597 1.00 6.25 113 GLY A O 1
ATOM 657 N N . GLN A 1 83 ? 9.214 19.295 17.301 1.00 4.87 114 GLN A N 1
ATOM 658 C CA . GLN A 1 83 ? 8.165 19.239 18.340 1.00 4.81 114 GLN A CA 1
ATOM 659 C C . GLN A 1 83 ? 8.622 18.548 19.641 1.00 4.58 114 GLN A C 1
ATOM 660 O O . GLN A 1 83 ? 7.805 18.348 20.553 1.00 4.65 114 GLN A O 1
ATOM 666 N N . GLN A 1 84 ? 9.906 18.185 19.731 1.00 3.98 115 GLN A N 1
ATOM 667 C CA . GLN A 1 84 ? 10.337 17.332 20.828 1.00 3.93 115 GLN A CA 1
ATOM 668 C C . GLN A 1 84 ? 10.870 18.127 22.020 1.00 3.84 115 GLN A C 1
ATOM 669 O O . GLN A 1 84 ? 11.667 19.079 21.839 1.00 4.20 115 GLN A O 1
ATOM 675 N N . VAL A 1 85 ? 10.434 17.721 23.225 1.00 3.31 116 VAL A N 1
ATOM 676 C CA . VAL A 1 85 ? 10.859 18.339 24.476 1.00 3.76 116 VAL A CA 1
ATOM 677 C C . VAL A 1 85 ? 11.537 17.314 25.386 1.00 3.71 116 VAL A C 1
ATOM 678 O O . VAL A 1 85 ? 11.009 16.192 25.572 1.00 3.87 116 VAL A O 1
ATOM 682 N N . PHE A 1 86 ? 12.693 17.690 25.937 1.00 3.43 117 PHE A N 1
ATOM 683 C CA . PHE A 1 86 ? 13.396 16.926 26.971 1.00 3.54 117 PHE A CA 1
ATOM 684 C C . PHE A 1 86 ? 13.274 17.712 28.260 1.00 3.78 117 PHE A C 1
ATOM 685 O O . PHE A 1 86 ? 12.997 18.922 28.244 1.00 3.76 117 PHE A O 1
ATOM 693 N N . TRP A 1 87 ? 13.436 17.029 29.386 1.00 3.57 118 TRP A N 1
ATOM 694 C CA . TRP A 1 87 ? 13.310 17.730 30.659 1.00 3.82 118 TRP A CA 1
ATOM 695 C C . TRP A 1 87 ? 14.074 16.964 31.722 1.00 3.88 118 TRP A C 1
ATOM 696 O O . TRP A 1 87 ? 14.321 15.764 31.586 1.00 4.32 118 TRP A O 1
ATOM 707 N N . SER A 1 88 ? 14.439 17.681 32.783 1.00 4.22 119 SER A N 1
ATOM 708 C CA . SER A 1 88 ? 15.106 17.007 33.891 1.00 4.21 119 SER A CA 1
ATOM 709 C C . SER A 1 88 ? 14.857 17.819 35.140 1.00 4.04 119 SER A C 1
ATOM 710 O O . SER A 1 88 ? 15.158 19.016 35.162 1.00 4.23 119 SER A O 1
ATOM 713 N N . LYS A 1 89 ? 14.258 17.180 36.148 1.00 4.21 120 LYS A N 1
ATOM 714 C CA . LYS A 1 89 ? 13.951 17.823 37.443 1.00 4.59 120 LYS A CA 1
ATOM 715 C C . LYS A 1 89 ? 12.868 18.906 37.356 1.00 4.78 120 LYS A C 1
ATOM 716 O O . LYS A 1 89 ? 12.695 19.683 38.289 1.00 5.01 120 LYS A O 1
ATOM 722 N N . THR A 1 90 ? 12.113 18.917 36.255 1.00 4.40 121 THR A N 1
ATOM 723 C CA . THR A 1 90 ? 11.083 19.935 35.998 1.00 4.59 121 THR A CA 1
ATOM 724 C C . THR A 1 90 ? 9.790 19.264 35.505 1.00 4.79 121 THR A C 1
ATOM 725 O O . THR A 1 90 ? 9.090 19.799 34.638 1.00 4.82 121 THR A O 1
ATOM 729 N N . LYS A 1 91 ? 9.454 18.118 36.084 1.00 5.14 122 LYS A N 1
ATOM 730 C CA . LYS A 1 91 ? 8.355 17.321 35.539 1.00 5.66 122 LYS A CA 1
ATOM 731 C C . LYS A 1 91 ? 7.089 18.134 35.312 1.00 5.46 122 LYS A C 1
ATOM 732 O O . LYS A 1 91 ? 6.516 18.111 34.230 1.00 5.54 122 LYS A O 1
ATOM 738 N N . GLU A 1 92 ? 6.623 18.813 36.345 1.00 5.70 123 GLU A N 1
ATOM 739 C CA . GLU A 1 92 ? 5.339 19.520 36.227 1.00 5.88 123 GLU A CA 1
ATOM 740 C C . GLU A 1 92 ? 5.399 20.656 35.176 1.00 5.46 123 GLU A C 1
ATOM 741 O O . GLU A 1 92 ? 4.533 20.793 34.305 1.00 5.38 123 GLU A O 1
ATOM 747 N N . LEU A 1 93 ? 6.449 21.455 35.252 1.00 5.24 124 LEU A N 1
ATOM 748 C CA . LEU A 1 93 ? 6.579 22.587 34.334 1.00 4.78 124 LEU A CA 1
ATOM 749 C C . LEU A 1 93 ? 6.734 22.121 32.891 1.00 4.69 124 LEU A C 1
ATOM 750 O O . LEU A 1 93 ? 6.115 22.687 31.990 1.00 4.49 124 LEU A O 1
ATOM 755 N N . ALA A 1 94 ? 7.573 21.104 32.678 1.00 4.57 125 ALA A N 1
ATOM 756 C CA . ALA A 1 94 ? 7.856 20.656 31.317 1.00 4.48 125 ALA A CA 1
ATOM 757 C C . ALA A 1 94 ? 6.591 20.145 30.648 1.00 4.86 125 ALA A C 1
ATOM 758 O O . ALA A 1 94 ? 6.359 20.398 29.460 1.00 4.63 125 ALA A O 1
ATOM 760 N N . HIS A 1 95 ? 5.760 19.452 31.415 1.00 4.75 126 HIS A N 1
ATOM 761 C CA . HIS A 1 95 ? 4.549 18.877 30.819 1.00 5.02 126 HIS A CA 1
ATOM 762 C C . HIS A 1 95 ? 3.493 19.949 30.583 1.00 4.95 126 HIS A C 1
ATOM 763 O O . HIS A 1 95 ? 2.813 19.931 29.556 1.00 5.17 126 HIS A O 1
ATOM 770 N N . GLU A 1 96 ? 3.434 20.934 31.478 1.00 4.87 127 GLU A N 1
ATOM 771 C CA . GLU A 1 96 ? 2.551 22.089 31.225 1.00 4.79 127 GLU A CA 1
ATOM 772 C C . GLU A 1 96 ? 2.986 22.815 29.949 1.00 4.67 127 GLU A C 1
ATOM 773 O O . GLU A 1 96 ? 2.164 23.143 29.086 1.00 4.73 127 GLU A O 1
ATOM 779 N N . TYR A 1 97 ? 4.290 23.061 29.818 1.00 4.41 128 TYR A N 1
ATOM 780 C CA . TYR A 1 97 ? 4.806 23.722 28.622 1.00 4.47 128 TYR A CA 1
ATOM 781 C C . TYR A 1 97 ? 4.470 22.916 27.364 1.00 4.59 128 TYR A C 1
ATOM 782 O O . TYR A 1 97 ? 3.989 23.466 26.373 1.00 4.34 128 TYR A O 1
ATOM 791 N N . ALA A 1 98 ? 4.720 21.609 27.395 1.00 4.91 129 ALA A N 1
ATOM 792 C CA . ALA A 1 98 ? 4.449 20.791 26.225 1.00 4.79 129 ALA A CA 1
ATOM 793 C C . ALA A 1 98 ? 2.988 20.830 25.880 1.00 4.93 129 ALA A C 1
ATOM 794 O O . ALA A 1 98 ? 2.655 20.904 24.700 1.00 4.99 129 ALA A O 1
ATOM 796 N N . LYS A 1 99 ? 2.125 20.804 26.901 1.00 5.01 130 LYS A N 1
ATOM 797 C CA . LYS A 1 99 ? 0.659 20.862 26.662 1.00 5.68 130 LYS A CA 1
ATOM 798 C C . LYS A 1 99 ? 0.263 22.190 26.011 1.00 5.66 130 LYS A C 1
ATOM 799 O O . LYS A 1 99 ? -0.453 22.220 24.990 1.00 6.00 130 LYS A O 1
ATOM 805 N N . ARG A 1 100 ? 0.741 23.298 26.571 1.00 5.56 131 ARG A N 1
ATOM 806 C CA . ARG A 1 100 ? 0.346 24.608 26.069 1.00 5.94 131 ARG A CA 1
ATOM 807 C C . ARG A 1 100 ? 0.855 24.829 24.653 1.00 5.99 131 ARG A C 1
ATOM 808 O O . ARG A 1 100 ? 0.181 25.489 23.834 1.00 6.22 131 ARG A O 1
ATOM 816 N N . ARG A 1 101 ? 2.020 24.260 24.342 1.00 5.66 132 ARG A N 1
ATOM 817 C CA . ARG A 1 101 ? 2.682 24.505 23.059 1.00 5.53 132 ARG A CA 1
ATOM 818 C C . ARG A 1 101 ? 2.453 23.380 22.035 1.00 5.25 132 ARG A C 1
ATOM 819 O O . ARG A 1 101 ? 2.967 23.466 20.916 1.00 5.40 132 ARG A O 1
ATOM 827 N N . ARG A 1 102 ? 1.671 22.369 22.406 1.00 5.15 133 ARG A N 1
ATOM 828 C CA . ARG A 1 102 ? 1.408 21.192 21.559 1.00 5.45 133 ARG A CA 1
ATOM 829 C C . ARG A 1 102 ? 2.733 20.571 21.097 1.00 5.55 133 ARG A C 1
ATOM 830 O O . ARG A 1 102 ? 2.950 20.286 19.917 1.00 5.95 133 ARG A O 1
ATOM 838 N N . LEU A 1 103 ? 3.636 20.409 22.056 1.00 5.00 134 LEU A N 1
ATOM 839 C CA . LEU A 1 103 ? 4.903 19.697 21.848 1.00 4.51 134 LEU A CA 1
ATOM 840 C C . LEU A 1 103 ? 4.821 18.328 22.543 1.00 4.55 134 LEU A C 1
ATOM 841 O O . LEU A 1 103 ? 3.824 17.992 23.219 1.00 4.86 134 LEU A O 1
ATOM 846 N N . MET A 1 104 ? 5.852 17.504 22.369 1.00 4.12 135 MET A N 1
ATOM 847 C CA . MET A 1 104 ? 5.801 16.176 22.977 1.00 4.35 135 MET A CA 1
ATOM 848 C C . MET A 1 104 ? 7.042 15.846 23.813 1.00 4.07 135 MET A C 1
ATOM 849 O O . MET A 1 104 ? 8.174 15.879 23.289 1.00 4.31 135 MET A O 1
ATOM 854 N N . THR A 1 105 ? 6.828 15.557 25.100 1.00 3.87 136 THR A N 1
ATOM 855 C CA . THR A 1 105 ? 7.858 14.934 25.941 1.00 3.90 136 THR A CA 1
ATOM 856 C C . THR A 1 105 ? 7.868 13.411 25.715 1.00 3.88 136 THR A C 1
ATOM 857 O O . THR A 1 105 ? 7.009 12.889 25.001 1.00 4.00 136 THR A O 1
ATOM 861 N N . LEU A 1 106 ? 8.805 12.737 26.388 1.00 4.04 137 LEU A N 1
ATOM 862 C CA . LEU A 1 106 ? 8.885 11.279 26.298 1.00 3.99 137 LEU A CA 1
ATOM 863 C C . LEU A 1 106 ? 7.562 10.679 26.760 1.00 4.10 137 LEU A C 1
ATOM 864 O O . LEU A 1 106 ? 7.110 9.677 26.219 1.00 4.19 137 LEU A O 1
ATOM 869 N N . GLU A 1 107 ? 6.955 11.294 27.773 1.00 4.02 138 GLU A N 1
ATOM 870 C CA . GLU A 1 107 ? 5.705 10.777 28.329 1.00 4.59 138 GLU A CA 1
ATOM 871 C C . GLU A 1 107 ? 4.497 11.069 27.456 1.00 4.78 138 GLU A C 1
ATOM 872 O O . GLU A 1 107 ? 3.381 10.648 27.772 1.00 4.90 138 GLU A O 1
ATOM 878 N N . ASP A 1 108 ? 4.719 11.764 26.336 1.00 4.39 139 ASP A N 1
ATOM 879 C CA . ASP A 1 108 ? 3.666 12.037 25.371 1.00 4.74 139 ASP A CA 1
ATOM 880 C C . ASP A 1 108 ? 3.759 11.125 24.135 1.00 4.34 139 ASP A C 1
ATOM 881 O O . ASP A 1 108 ? 2.960 11.236 23.214 1.00 4.87 139 ASP A O 1
ATOM 886 N N . THR A 1 109 ? 4.786 10.257 24.082 1.00 3.82 140 THR A N 1
ATOM 887 C CA . THR A 1 109 ? 4.828 9.216 23.059 1.00 3.90 140 THR A CA 1
ATOM 888 C C . THR A 1 109 ? 3.829 8.127 23.472 1.00 3.38 140 THR A C 1
ATOM 889 O O . THR A 1 109 ? 3.402 8.083 24.632 1.00 3.94 140 THR A O 1
ATOM 893 N N . LEU A 1 110 ? 3.480 7.220 22.553 1.00 3.75 141 LEU A N 1
ATOM 894 C CA . LEU A 1 110 ? 2.516 6.159 22.917 1.00 3.69 141 LEU A CA 1
ATOM 895 C C . LEU A 1 110 ? 3.015 5.357 24.124 1.00 3.64 141 LEU A C 1
ATOM 896 O O . LEU A 1 110 ? 2.329 5.226 25.155 1.00 3.89 141 LEU A O 1
ATOM 901 N N . LEU A 1 111 ? 4.244 4.850 24.006 1.00 3.52 142 LEU A N 1
ATOM 902 C CA . LEU A 1 111 ? 4.752 3.982 25.067 1.00 3.42 142 LEU A CA 1
ATOM 903 C C . LEU A 1 111 ? 4.975 4.760 26.377 1.00 3.20 142 LEU A C 1
ATOM 904 O O . LEU A 1 111 ? 4.777 4.211 27.475 1.00 3.46 142 LEU A O 1
ATOM 909 N N . GLY A 1 112 ? 5.489 5.999 26.258 1.00 3.43 143 GLY A N 1
ATOM 910 C CA . GLY A 1 112 ? 5.694 6.837 27.443 1.00 3.39 143 GLY A CA 1
ATOM 911 C C . GLY A 1 112 ? 4.367 7.119 28.132 1.00 3.62 143 GLY A C 1
ATOM 912 O O . GLY A 1 112 ? 4.286 7.162 29.366 1.00 3.79 143 GLY A O 1
ATOM 913 N N . TYR A 1 113 ? 3.332 7.340 27.337 1.00 3.66 144 TYR A N 1
ATOM 914 C CA . TYR A 1 113 ? 2.009 7.578 27.881 1.00 3.85 144 TYR A CA 1
ATOM 915 C C . TYR A 1 113 ? 1.459 6.345 28.596 1.00 3.47 144 TYR A C 1
ATOM 916 O O . TYR A 1 113 ? 0.892 6.450 29.697 1.00 4.15 144 TYR A O 1
ATOM 925 N N . LEU A 1 114 ? 1.624 5.169 27.993 1.00 3.50 145 LEU A N 1
ATOM 926 C CA . LEU A 1 114 ? 1.153 3.953 28.674 1.00 3.77 145 LEU A CA 1
ATOM 927 C C . LEU A 1 114 ? 1.814 3.790 30.050 1.00 3.66 145 LEU A C 1
ATOM 928 O O . LEU A 1 114 ? 1.151 3.425 31.012 1.00 3.97 145 LEU A O 1
ATOM 933 N N . ALA A 1 115 ? 3.135 4.017 30.116 1.00 3.41 146 ALA A N 1
ATOM 934 C CA . ALA A 1 115 ? 3.926 3.620 31.285 1.00 3.22 146 ALA A CA 1
ATOM 935 C C . ALA A 1 115 ? 4.041 4.692 32.360 1.00 3.62 146 ALA A C 1
ATOM 936 O O . ALA A 1 115 ? 4.382 4.400 33.481 1.00 3.60 146 ALA A O 1
ATOM 938 N N . ASP A 1 116 ? 3.716 5.946 32.029 1.00 3.70 147 ASP A N 1
ATOM 939 C CA . ASP A 1 116 ? 3.981 7.055 32.943 1.00 4.17 147 ASP A CA 1
ATOM 940 C C . ASP A 1 116 ? 3.315 6.810 34.292 1.00 3.77 147 ASP A C 1
ATOM 941 O O . ASP A 1 116 ? 2.099 6.551 34.345 1.00 3.94 147 ASP A O 1
ATOM 946 N N . GLY A 1 117 ? 4.111 6.901 35.360 1.00 4.16 148 GLY A N 1
ATOM 947 C CA . GLY A 1 117 ? 3.571 6.748 36.711 1.00 4.29 148 GLY A CA 1
ATOM 948 C C . GLY A 1 117 ? 3.323 5.327 37.173 1.00 4.61 148 GLY A C 1
ATOM 949 O O . GLY A 1 117 ? 2.963 5.123 38.348 1.00 5.44 148 GLY A O 1
ATOM 950 N N . LEU A 1 118 ? 3.511 4.345 36.291 1.00 3.97 149 LEU A N 1
ATOM 951 C CA . LEU A 1 118 ? 3.264 2.954 36.671 1.00 3.84 149 LEU A CA 1
ATOM 952 C C . LEU A 1 118 ? 4.534 2.251 37.177 1.00 3.67 149 LEU A C 1
ATOM 953 O O . LEU A 1 118 ? 5.674 2.717 36.958 1.00 3.98 149 LEU A O 1
ATOM 958 N N A ARG A 1 119 ? 4.302 1.131 37.864 0.50 3.96 150 ARG A N 1
ATOM 959 N N B ARG A 1 119 ? 4.340 1.144 37.894 0.50 3.80 150 ARG A N 1
ATOM 960 C CA A ARG A 1 119 ? 5.351 0.236 38.342 0.50 4.25 150 ARG A CA 1
ATOM 961 C CA B ARG A 1 119 ? 5.448 0.266 38.276 0.50 3.96 150 ARG A CA 1
ATOM 962 C C A ARG A 1 119 ? 5.041 -1.155 37.820 0.50 4.01 150 ARG A C 1
ATOM 963 C C B ARG A 1 119 ? 5.075 -1.143 37.882 0.50 3.82 150 ARG A C 1
ATOM 964 O O A ARG A 1 119 ? 3.878 -1.533 37.700 0.50 4.00 150 ARG A O 1
ATOM 965 O O B ARG A 1 119 ? 3.907 -1.517 37.917 0.50 3.68 150 ARG A O 1
ATOM 980 N N . TRP A 1 120 ? 6.081 -1.922 37.499 1.00 3.99 151 TRP A N 1
ATOM 981 C CA . TRP A 1 120 ? 5.848 -3.297 37.142 1.00 3.77 151 TRP A CA 1
ATOM 982 C C . TRP A 1 120 ? 7.085 -4.130 37.285 1.00 3.80 151 TRP A C 1
ATOM 983 O O . TRP A 1 120 ? 8.219 -3.644 37.165 1.00 3.94 151 TRP A O 1
ATOM 994 N N . CYS A 1 121 ? 6.840 -5.392 37.582 1.00 3.66 152 CYS A N 1
ATOM 995 C CA . CYS A 1 121 ? 7.887 -6.417 37.580 1.00 3.65 152 CYS A CA 1
ATOM 996 C C . CYS A 1 121 ? 7.191 -7.774 37.623 1.00 3.84 152 CYS A C 1
ATOM 997 O O . CYS A 1 121 ? 6.010 -7.859 38.003 1.00 3.89 152 CYS A O 1
ATOM 1000 N N . GLY A 1 122 ? 7.925 -8.815 37.241 1.00 4.14 153 GLY A N 1
ATOM 1001 C CA . GLY A 1 122 ? 7.406 -10.174 37.292 1.00 4.27 153 GLY A CA 1
ATOM 1002 C C . GLY A 1 122 ? 8.172 -11.031 38.279 1.00 4.47 153 GLY A C 1
ATOM 1003 O O . GLY A 1 122 ? 8.962 -10.536 39.084 1.00 4.56 153 GLY A O 1
ATOM 1004 N N . GLU A 1 123 ? 7.957 -12.340 38.180 1.00 4.95 154 GLU A N 1
ATOM 1005 C CA . GLU A 1 123 ? 8.528 -13.283 39.134 1.00 5.29 154 GLU A CA 1
ATOM 1006 C C . GLU A 1 123 ? 8.779 -14.561 38.325 1.00 5.53 154 GLU A C 1
ATOM 1007 O O . GLU A 1 123 ? 7.908 -14.986 37.590 1.00 5.51 154 GLU A O 1
ATOM 1013 N N . PRO A 1 124 ? 9.969 -15.153 38.435 1.00 5.99 155 PRO A N 1
ATOM 1014 C CA . PRO A 1 124 ? 10.220 -16.374 37.643 1.00 6.24 155 PRO A CA 1
ATOM 1015 C C . PRO A 1 124 ? 9.217 -17.471 38.026 1.00 6.57 155 PRO A C 1
ATOM 1016 O O . PRO A 1 124 ? 8.872 -17.619 39.194 1.00 6.54 155 PRO A O 1
ATOM 1020 N N . GLY A 1 125 ? 8.689 -18.168 37.025 1.00 7.10 156 GLY A N 1
ATOM 1021 C CA . GLY A 1 125 ? 7.698 -19.235 37.263 1.00 7.61 156 GLY A CA 1
ATOM 1022 C C . GLY A 1 125 ? 6.265 -18.767 37.485 1.00 7.77 156 GLY A C 1
ATOM 1023 O O . GLY A 1 125 ? 5.357 -19.577 37.793 1.00 8.16 156 GLY A O 1
ATOM 1024 N N . SER A 1 126 ? 6.052 -17.462 37.321 1.00 7.43 157 SER A N 1
ATOM 1025 C CA . SER A 1 126 ? 4.730 -16.870 37.474 1.00 7.13 157 SER A CA 1
ATOM 1026 C C . SER A 1 126 ? 4.323 -16.124 36.203 1.00 6.92 157 SER A C 1
ATOM 1027 O O . SER A 1 126 ? 5.163 -15.451 35.569 1.00 6.66 157 SER A O 1
ATOM 1030 N N A SER A 1 127 ? 3.043 -16.217 35.849 0.50 6.68 158 SER A N 1
ATOM 1031 N N B SER A 1 127 ? 3.045 -16.225 35.836 0.50 6.76 158 SER A N 1
ATOM 1032 C CA A SER A 1 127 ? 2.501 -15.514 34.693 0.50 6.54 158 SER A CA 1
ATOM 1033 C CA B SER A 1 127 ? 2.505 -15.493 34.689 0.50 6.72 158 SER A CA 1
ATOM 1034 C C A SER A 1 127 ? 1.963 -14.134 35.069 0.50 6.46 158 SER A C 1
ATOM 1035 C C B SER A 1 127 ? 1.937 -14.134 35.077 0.50 6.55 158 SER A C 1
ATOM 1036 O O A SER A 1 127 ? 1.428 -13.426 34.216 0.50 6.39 158 SER A O 1
ATOM 1037 O O B SER A 1 127 ? 1.359 -13.440 34.242 0.50 6.50 158 SER A O 1
ATOM 1042 N N . ASP A 1 128 ? 2.110 -13.754 36.341 1.00 6.23 159 ASP A N 1
ATOM 1043 C CA . ASP A 1 128 ? 1.497 -12.537 36.852 1.00 6.23 159 ASP A CA 1
ATOM 1044 C C . ASP A 1 128 ? 2.519 -11.469 37.242 1.00 5.51 159 ASP A C 1
ATOM 1045 O O . ASP A 1 128 ? 3.685 -11.762 37.458 1.00 5.58 159 ASP A O 1
ATOM 1050 N N . LEU A 1 129 ? 2.058 -10.229 37.338 1.00 5.01 160 LEU A N 1
ATOM 1051 C CA . LEU A 1 129 ? 2.897 -9.199 37.937 1.00 4.94 160 LEU A CA 1
ATOM 1052 C C . LEU A 1 129 ? 3.102 -9.476 39.413 1.00 5.00 160 LEU A C 1
ATOM 1053 O O . LEU A 1 129 ? 2.255 -10.084 40.054 1.00 5.69 160 LEU A O 1
ATOM 1058 N N . ASN A 1 130 ? 4.225 -9.049 39.949 1.00 4.44 161 ASN A N 1
ATOM 1059 C CA . ASN A 1 130 ? 4.421 -9.071 41.384 1.00 4.19 161 ASN A CA 1
ATOM 1060 C C . ASN A 1 130 ? 3.885 -7.747 41.935 1.00 4.02 161 ASN A C 1
ATOM 1061 O O . ASN A 1 130 ? 4.498 -6.698 41.774 1.00 4.01 161 ASN A O 1
ATOM 1066 N N . ILE A 1 131 ? 2.715 -7.816 42.582 1.00 4.33 162 ILE A N 1
ATOM 1067 C CA . ILE A 1 131 ? 2.070 -6.621 43.106 1.00 4.49 162 ILE A CA 1
ATOM 1068 C C . ILE A 1 131 ? 2.496 -6.308 44.551 1.00 4.53 162 ILE A C 1
ATOM 1069 O O . ILE A 1 131 ? 1.952 -5.383 45.176 1.00 4.73 162 ILE A O 1
ATOM 1074 N N . TRP A 1 132 ? 3.492 -7.032 45.042 1.00 4.47 163 TRP A N 1
ATOM 1075 C CA . TRP A 1 132 ? 3.924 -6.878 46.439 1.00 4.40 163 TRP A CA 1
ATOM 1076 C C . TRP A 1 132 ? 5.181 -6.056 46.587 1.00 4.42 163 TRP A C 1
ATOM 1077 O O . TRP A 1 132 ? 5.257 -5.202 47.460 1.00 4.40 163 TRP A O 1
ATOM 1088 N N . SER A 1 133 ? 6.204 -6.354 45.780 1.00 4.02 164 SER A N 1
ATOM 1089 C CA . SER A 1 133 ? 7.409 -5.525 45.799 1.00 3.99 164 SER A CA 1
ATOM 1090 C C . SER A 1 133 ? 8.066 -5.674 44.446 1.00 3.82 164 SER A C 1
ATOM 1091 O O . SER A 1 133 ? 7.844 -6.675 43.768 1.00 4.11 164 SER A O 1
ATOM 1094 N N . CYS A 1 134 ? 8.872 -4.676 44.079 1.00 4.12 165 CYS A N 1
ATOM 1095 C CA . CYS A 1 134 ? 9.671 -4.724 42.848 1.00 3.97 165 CYS A CA 1
ATOM 1096 C C . CYS A 1 134 ? 11.059 -4.197 43.153 1.00 4.19 165 CYS A C 1
ATOM 1097 O O . CYS A 1 134 ? 11.213 -3.379 44.057 1.00 4.15 165 CYS A O 1
ATOM 1100 N N . PRO A 1 135 ? 12.047 -4.607 42.365 1.00 4.12 166 PRO A N 1
ATOM 1101 C CA . PRO A 1 135 ? 13.422 -4.128 42.597 1.00 4.51 166 PRO A CA 1
ATOM 1102 C C . PRO A 1 135 ? 13.536 -2.603 42.577 1.00 4.98 166 PRO A C 1
ATOM 1103 O O . PRO A 1 135 ? 12.948 -1.930 41.719 1.00 5.09 166 PRO A O 1
ATOM 1107 N N . ASP A 1 136 ? 14.292 -2.080 43.544 1.00 4.85 167 ASP A N 1
ATOM 1108 C CA . ASP A 1 136 ? 14.689 -0.682 43.595 1.00 5.23 167 ASP A CA 1
ATOM 1109 C C . ASP A 1 136 ? 16.039 -0.547 42.873 1.00 5.29 167 ASP A C 1
ATOM 1110 O O . ASP A 1 136 ? 16.935 -1.386 43.029 1.00 5.18 167 ASP A O 1
ATOM 1115 N N . TRP A 1 137 ? 16.160 0.485 42.054 1.00 5.85 168 TRP A N 1
ATOM 1116 C CA . TRP A 1 137 ? 17.352 0.709 41.249 1.00 6.17 168 TRP A CA 1
ATOM 1117 C C . TRP A 1 137 ? 18.630 0.806 42.121 1.00 6.62 168 TRP A C 1
ATOM 1118 O O . TRP A 1 137 ? 19.689 0.270 41.765 1.00 6.53 168 TRP A O 1
ATOM 1129 N N . ARG A 1 138 ? 18.518 1.477 43.261 1.00 6.96 169 ARG A N 1
ATOM 1130 C CA . ARG A 1 138 ? 19.705 1.711 44.097 1.00 7.53 169 ARG A CA 1
ATOM 1131 C C . ARG A 1 138 ? 19.987 0.547 45.042 1.00 7.43 169 ARG A C 1
ATOM 1132 O O . ARG A 1 138 ? 21.133 0.133 45.189 1.00 7.65 169 ARG A O 1
ATOM 1140 N N . LYS A 1 139 ? 18.951 0.031 45.691 1.00 6.93 170 LYS A N 1
ATOM 1141 C CA . LYS A 1 139 ? 19.127 -1.007 46.714 1.00 6.89 170 LYS A CA 1
ATOM 1142 C C . LYS A 1 139 ? 19.133 -2.437 46.179 1.00 6.66 170 LYS A C 1
ATOM 1143 O O . LYS A 1 139 ? 19.688 -3.339 46.822 1.00 6.66 170 LYS A O 1
ATOM 1149 N N . ASP A 1 140 ? 18.511 -2.665 45.023 1.00 6.03 171 ASP A N 1
ATOM 1150 C CA . ASP A 1 140 ? 18.414 -4.040 44.524 1.00 5.68 171 ASP A CA 1
ATOM 1151 C C . ASP A 1 140 ? 19.218 -4.271 43.262 1.00 5.49 171 ASP A C 1
ATOM 1152 O O . ASP A 1 140 ? 20.137 -5.055 43.261 1.00 5.35 171 ASP A O 1
ATOM 1157 N N . CYS A 1 141 ? 18.858 -3.592 42.177 1.00 4.98 172 CYS A N 1
ATOM 1158 C CA . CYS A 1 141 ? 19.553 -3.788 40.908 1.00 5.23 172 CYS A CA 1
ATOM 1159 C C . CYS A 1 141 ? 19.177 -2.685 39.956 1.00 5.26 172 CYS A C 1
ATOM 1160 O O . CYS A 1 141 ? 18.019 -2.312 39.882 1.00 5.33 172 CYS A O 1
ATOM 1163 N N . ARG A 1 142 ? 20.164 -2.168 39.229 1.00 5.23 173 ARG A N 1
ATOM 1164 C CA . ARG A 1 142 ? 19.879 -1.208 38.163 1.00 5.11 173 ARG A CA 1
ATOM 1165 C C . ARG A 1 142 ? 19.177 -1.845 36.955 1.00 5.19 173 ARG A C 1
ATOM 1166 O O . ARG A 1 142 ? 18.407 -1.170 36.250 1.00 5.01 173 ARG A O 1
ATOM 1174 N N . THR A 1 143 ? 19.436 -3.142 36.748 1.00 4.55 174 THR A N 1
ATOM 1175 C CA . THR A 1 143 ? 18.985 -3.865 35.574 1.00 4.35 174 THR A CA 1
ATOM 1176 C C . THR A 1 143 ? 17.616 -4.492 35.847 1.00 4.27 174 THR A C 1
ATOM 1177 O O . THR A 1 143 ? 17.422 -5.706 35.664 1.00 4.43 174 THR A O 1
ATOM 1181 N N . ASN A 1 144 ? 16.679 -3.646 36.255 1.00 3.74 175 ASN A N 1
ATOM 1182 C CA . ASN A 1 144 ? 15.287 -4.080 36.483 1.00 3.67 175 ASN A CA 1
ATOM 1183 C C . ASN A 1 144 ? 14.412 -3.576 35.334 1.00 3.64 175 ASN A C 1
ATOM 1184 O O . ASN A 1 144 ? 14.809 -2.637 34.619 1.00 3.89 175 ASN A O 1
ATOM 1189 N N . TYR A 1 145 ? 13.260 -4.226 35.121 1.00 3.77 176 TYR A N 1
ATOM 1190 C CA . TYR A 1 145 ? 12.451 -3.949 33.943 1.00 3.55 176 TYR A CA 1
ATOM 1191 C C . TYR A 1 145 ? 11.892 -2.508 33.872 1.00 3.62 176 TYR A C 1
ATOM 1192 O O . TYR A 1 145 ? 11.736 -1.946 32.765 1.00 3.92 176 TYR A O 1
ATOM 1201 N N . LEU A 1 146 ? 11.603 -1.904 35.023 1.00 3.60 177 LEU A N 1
ATOM 1202 C CA . LEU A 1 146 ? 11.070 -0.529 35.005 1.00 4.12 177 LEU A CA 1
ATOM 1203 C C . LEU A 1 146 ? 12.161 0.459 34.579 1.00 4.07 177 LEU A C 1
ATOM 1204 O O . LEU A 1 146 ? 11.990 1.244 33.647 1.00 4.13 177 LEU A O 1
ATOM 1209 N N . SER A 1 147 ? 13.318 0.388 35.234 1.00 4.21 178 SER A N 1
ATOM 1210 C CA . SER A 1 147 ? 14.436 1.278 34.914 1.00 4.17 178 SER A CA 1
ATOM 1211 C C . SER A 1 147 ? 14.931 1.085 33.481 1.00 4.01 178 SER A C 1
ATOM 1212 O O . SER A 1 147 ? 15.162 2.069 32.743 1.00 4.35 178 SER A O 1
ATOM 1215 N N . VAL A 1 148 ? 15.090 -0.181 33.070 1.00 3.92 179 VAL A N 1
ATOM 1216 C CA . VAL A 1 148 ? 15.575 -0.471 31.729 1.00 3.77 179 VAL A CA 1
ATOM 1217 C C . VAL A 1 148 ? 14.592 0.018 30.646 1.00 3.86 179 VAL A C 1
ATOM 1218 O O . VAL A 1 148 ? 14.997 0.544 29.600 1.00 4.01 179 VAL A O 1
ATOM 1222 N N . PHE A 1 149 ? 13.292 -0.099 30.898 1.00 3.38 180 PHE A N 1
ATOM 1223 C CA . PHE A 1 149 ? 12.293 0.425 29.955 1.00 3.48 180 PHE A CA 1
ATOM 1224 C C . PHE A 1 149 ? 12.560 1.915 29.701 1.00 3.68 180 PHE A C 1
ATOM 1225 O O . PHE A 1 149 ? 12.635 2.377 28.549 1.00 3.86 180 PHE A O 1
ATOM 1233 N N . TRP A 1 150 ? 12.679 2.692 30.776 1.00 3.61 181 TRP A N 1
ATOM 1234 C CA . TRP A 1 150 ? 12.808 4.148 30.566 1.00 3.65 181 TRP A CA 1
ATOM 1235 C C . TRP A 1 150 ? 14.164 4.472 29.924 1.00 3.92 181 TRP A C 1
ATOM 1236 O O . TRP A 1 150 ? 14.282 5.449 29.186 1.00 3.99 181 TRP A O 1
ATOM 1247 N N . GLU A 1 151 ? 15.178 3.665 30.228 1.00 4.12 182 GLU A N 1
ATOM 1248 C CA . GLU A 1 151 ? 16.501 3.874 29.631 1.00 4.42 182 GLU A CA 1
ATOM 1249 C C . GLU A 1 151 ? 16.413 3.638 28.123 1.00 4.05 182 GLU A C 1
ATOM 1250 O O . GLU A 1 151 ? 16.874 4.482 27.329 1.00 4.57 182 GLU A O 1
ATOM 1256 N N . VAL A 1 152 ? 15.844 2.512 27.683 1.00 4.27 183 VAL A N 1
ATOM 1257 C CA . VAL A 1 152 ? 15.857 2.236 26.260 1.00 4.15 183 VAL A CA 1
ATOM 1258 C C . VAL A 1 152 ? 14.871 3.154 25.525 1.00 4.07 183 VAL A C 1
ATOM 1259 O O . VAL A 1 152 ? 15.144 3.599 24.402 1.00 4.53 183 VAL A O 1
ATOM 1263 N N . LEU A 1 153 ? 13.736 3.444 26.150 1.00 3.97 184 LEU A N 1
ATOM 1264 C CA . LEU A 1 153 ? 12.818 4.393 25.509 1.00 3.82 184 LEU A CA 1
ATOM 1265 C C . LEU A 1 153 ? 13.510 5.736 25.332 1.00 3.62 184 LEU A C 1
ATOM 1266 O O . LEU A 1 153 ? 13.361 6.390 24.288 1.00 3.94 184 LEU A O 1
ATOM 1271 N N . SER A 1 154 ? 14.230 6.149 26.362 1.00 3.86 185 SER A N 1
ATOM 1272 C CA . SER A 1 154 ? 14.967 7.447 26.318 1.00 3.98 185 SER A CA 1
ATOM 1273 C C . SER A 1 154 ? 15.991 7.475 25.196 1.00 4.22 185 SER A C 1
ATOM 1274 O O . SER A 1 154 ? 16.146 8.481 24.484 1.00 4.19 185 SER A O 1
ATOM 1277 N N . GLU A 1 155 ? 16.744 6.388 25.058 1.00 4.09 186 GLU A N 1
ATOM 1278 C CA . GLU A 1 155 ? 17.751 6.287 23.967 1.00 4.32 186 GLU A CA 1
ATOM 1279 C C . GLU A 1 155 ? 17.119 6.427 22.614 1.00 4.22 186 GLU A C 1
ATOM 1280 O O . GLU A 1 155 ? 17.610 7.176 21.760 1.00 4.40 186 GLU A O 1
ATOM 1286 N N . ARG A 1 156 ? 16.015 5.711 22.389 1.00 4.03 187 ARG A N 1
ATOM 1287 C CA . ARG A 1 156 ? 15.411 5.712 21.064 1.00 4.11 187 ARG A CA 1
ATOM 1288 C C . ARG A 1 156 ? 14.808 7.095 20.779 1.00 3.93 187 ARG A C 1
ATOM 1289 O O . ARG A 1 156 ? 14.930 7.622 19.674 1.00 4.30 187 ARG A O 1
ATOM 1297 N N . PHE A 1 157 ? 14.227 7.718 21.815 1.00 3.72 188 PHE A N 1
ATOM 1298 C CA . PHE A 1 157 ? 13.635 9.069 21.724 1.00 3.78 188 PHE A CA 1
ATOM 1299 C C . PHE A 1 157 ? 14.746 10.072 21.345 1.00 3.52 188 PHE A C 1
ATOM 1300 O O . PHE A 1 157 ? 14.563 10.892 20.439 1.00 3.84 188 PHE A O 1
ATOM 1308 N N . ALA A 1 158 ? 15.922 9.957 21.967 1.00 3.76 189 ALA A N 1
ATOM 1309 C CA . ALA A 1 158 ? 17.016 10.901 21.693 1.00 3.64 189 ALA A CA 1
ATOM 1310 C C . ALA A 1 158 ? 17.601 10.654 20.301 1.00 3.59 189 ALA A C 1
ATOM 1311 O O . ALA A 1 158 ? 17.905 11.612 19.563 1.00 3.81 189 ALA A O 1
ATOM 1313 N N . GLU A 1 159 ? 17.765 9.382 19.951 1.00 3.77 190 GLU A N 1
ATOM 1314 C CA . GLU A 1 159 ? 18.359 9.044 18.660 1.00 4.14 190 GLU A CA 1
ATOM 1315 C C . GLU A 1 159 ? 17.523 9.496 17.470 1.00 4.27 190 GLU A C 1
ATOM 1316 O O . GLU A 1 159 ? 18.072 9.738 16.378 1.00 4.41 190 GLU A O 1
ATOM 1322 N N . SER A 1 160 ? 16.215 9.577 17.647 1.00 4.17 191 SER A N 1
ATOM 1323 C CA . SER A 1 160 ? 15.343 9.906 16.518 1.00 4.53 191 SER A CA 1
ATOM 1324 C C . SER A 1 160 ? 15.006 11.401 16.432 1.00 4.46 191 SER A C 1
ATOM 1325 O O . SER A 1 160 ? 14.325 11.815 15.492 1.00 4.63 191 SER A O 1
ATOM 1328 N N . ALA A 1 161 ? 15.486 12.203 17.376 1.00 4.40 192 ALA A N 1
ATOM 1329 C CA . ALA A 1 161 ? 15.201 13.649 17.388 1.00 4.44 192 ALA A CA 1
ATOM 1330 C C . ALA A 1 161 ? 15.625 14.317 16.093 1.00 4.75 192 ALA A C 1
ATOM 1331 O O . ALA A 1 161 ? 16.629 13.923 15.470 1.00 5.14 192 ALA A O 1
ATOM 1333 N N . CYS A 1 162 ? 14.865 15.335 15.690 1.00 5.02 193 CYS A N 1
ATOM 1334 C CA . CYS A 1 162 ? 15.155 15.990 14.428 1.00 5.51 193 CYS A CA 1
ATOM 1335 C C . CYS A 1 162 ? 14.955 17.489 14.534 1.00 5.20 193 CYS A C 1
ATOM 1336 O O . CYS A 1 162 ? 14.039 17.961 15.244 1.00 5.03 193 CYS A O 1
ATOM 1339 N N . ASN A 1 163 ? 15.809 18.229 13.832 1.00 4.90 194 ASN A N 1
ATOM 1340 C CA . ASN A 1 163 ? 15.777 19.689 13.823 1.00 4.99 194 ASN A CA 1
ATOM 1341 C C . ASN A 1 163 ? 15.895 20.310 15.218 1.00 4.87 194 ASN A C 1
ATOM 1342 O O . ASN A 1 163 ? 16.808 19.929 15.963 1.00 5.32 194 ASN A O 1
ATOM 1347 N N . THR A 1 164 ? 15.038 21.256 15.584 1.00 4.70 195 THR A N 1
ATOM 1348 C CA . THR A 1 164 ? 15.238 21.919 16.878 1.00 4.84 195 THR A CA 1
ATOM 1349 C C . THR A 1 164 ? 14.582 21.139 18.007 1.00 4.78 195 THR A C 1
ATOM 1350 O O . THR A 1 164 ? 13.397 20.809 17.909 1.00 4.44 195 THR A O 1
ATOM 1354 N N . VAL A 1 165 ? 15.351 20.843 19.058 1.00 4.30 196 VAL A N 1
ATOM 1355 C CA . VAL A 1 165 ? 14.786 20.226 20.278 1.00 4.43 196 VAL A CA 1
ATOM 1356 C C . VAL A 1 165 ? 14.920 21.211 21.445 1.00 3.90 196 VAL A C 1
ATOM 1357 O O . VAL A 1 165 ? 15.814 22.062 21.439 1.00 4.19 196 VAL A O 1
ATOM 1361 N N . ARG A 1 166 ? 14.041 21.073 22.440 1.00 4.31 197 ARG A N 1
ATOM 1362 C CA . ARG A 1 166 ? 14.035 21.987 23.582 1.00 4.47 197 ARG A CA 1
ATOM 1363 C C . ARG A 1 166 ? 14.184 21.168 24.845 1.00 4.75 197 ARG A C 1
ATOM 1364 O O . ARG A 1 166 ? 13.673 20.053 24.937 1.00 4.95 197 ARG A O 1
ATOM 1372 N N A VAL A 1 167 ? 14.996 21.641 25.789 0.50 4.41 198 VAL A N 1
ATOM 1373 N N B VAL A 1 167 ? 14.856 21.754 25.823 0.50 4.47 198 VAL A N 1
ATOM 1374 C CA A VAL A 1 167 ? 15.011 21.022 27.124 0.50 4.22 198 VAL A CA 1
ATOM 1375 C CA B VAL A 1 167 ? 15.016 21.107 27.108 0.50 4.15 198 VAL A CA 1
ATOM 1376 C C A VAL A 1 167 ? 14.641 22.033 28.197 0.50 4.35 198 VAL A C 1
ATOM 1377 C C B VAL A 1 167 ? 14.637 22.069 28.213 0.50 4.36 198 VAL A C 1
ATOM 1378 O O A VAL A 1 167 ? 15.065 23.192 28.148 0.50 4.31 198 VAL A O 1
ATOM 1379 O O B VAL A 1 167 ? 15.061 23.230 28.213 0.50 4.33 198 VAL A O 1
ATOM 1386 N N . VAL A 1 168 ? 13.829 21.584 29.151 1.00 3.81 199 VAL A N 1
ATOM 1387 C CA . VAL A 1 168 ? 13.417 22.414 30.295 1.00 3.83 199 VAL A CA 1
ATOM 1388 C C . VAL A 1 168 ? 14.170 21.941 31.535 1.00 3.77 199 VAL A C 1
ATOM 1389 O O . VAL A 1 168 ? 14.005 20.809 31.988 1.00 3.80 199 VAL A O 1
ATOM 1393 N N . LEU A 1 169 ? 14.977 22.848 32.088 1.00 3.86 200 LEU A N 1
ATOM 1394 C CA . LEU A 1 169 ? 15.828 22.540 33.227 1.00 3.98 200 LEU A CA 1
ATOM 1395 C C . LEU A 1 169 ? 15.498 23.450 34.423 1.00 4.04 200 LEU A C 1
ATOM 1396 O O . LEU A 1 169 ? 14.863 24.490 34.252 1.00 3.93 200 LEU A O 1
ATOM 1401 N N . ASN A 1 170 ? 15.943 23.031 35.602 1.00 4.43 201 ASN A N 1
ATOM 1402 C CA . ASN A 1 170 ? 15.517 23.665 36.855 1.00 4.43 201 ASN A CA 1
ATOM 1403 C C . ASN A 1 170 ? 16.545 24.656 37.377 1.00 4.75 201 ASN A C 1
ATOM 1404 O O . ASN A 1 170 ? 17.566 24.241 37.911 1.00 4.96 201 ASN A O 1
ATOM 1409 N N . GLY A 1 171 ? 16.272 25.942 37.160 1.00 4.70 202 GLY A N 1
ATOM 1410 C CA . GLY A 1 171 ? 17.134 27.033 37.599 1.00 5.01 202 GLY A CA 1
ATOM 1411 C C . GLY A 1 171 ? 17.096 27.237 39.102 1.00 5.35 202 GLY A C 1
ATOM 1412 O O . GLY A 1 171 ? 17.852 28.070 39.608 1.00 5.52 202 GLY A O 1
ATOM 1413 N N . SER A 1 172 ? 16.250 26.484 39.801 1.00 5.42 203 SER A N 1
ATOM 1414 C CA . SER A 1 172 ? 16.180 26.576 41.264 1.00 6.16 203 SER A CA 1
ATOM 1415 C C . SER A 1 172 ? 16.986 25.484 41.969 1.00 6.57 203 SER A C 1
ATOM 1416 O O . SER A 1 172 ? 16.966 25.374 43.197 1.00 7.40 203 SER A O 1
ATOM 1419 N N . LEU A 1 173 ? 17.719 24.686 41.193 1.00 6.42 204 LEU A N 1
ATOM 1420 C CA . LEU A 1 173 ? 18.632 23.708 41.754 1.00 6.84 204 LEU A CA 1
ATOM 1421 C C . LEU A 1 173 ? 20.050 24.258 41.616 1.00 6.97 204 LEU A C 1
ATOM 1422 O O . LEU A 1 173 ? 20.313 25.104 40.769 1.00 6.93 204 LEU A O 1
ATOM 1427 N N . GLU A 1 174 ? 20.949 23.786 42.470 1.00 7.34 205 GLU A N 1
ATOM 1428 C CA . GLU A 1 174 ? 22.347 24.202 42.405 1.00 7.79 205 GLU A CA 1
ATOM 1429 C C . GLU A 1 174 ? 22.973 23.791 41.074 1.00 7.37 205 GLU A C 1
ATOM 1430 O O . GLU A 1 174 ? 23.721 24.557 40.470 1.00 7.56 205 GLU A O 1
ATOM 1436 N N . ASN A 1 175 ? 22.612 22.602 40.607 1.00 7.18 206 ASN A N 1
ATOM 1437 C CA . ASN A 1 175 ? 23.066 22.132 39.309 1.00 6.79 206 ASN A CA 1
ATOM 1438 C C . ASN A 1 175 ? 21.923 21.710 38.407 1.00 6.05 206 ASN A C 1
ATOM 1439 O O . ASN A 1 175 ? 21.369 20.623 38.539 1.00 6.41 206 ASN A O 1
ATOM 1444 N N . ALA A 1 176 ? 21.588 22.593 37.480 1.00 5.42 207 ALA A N 1
ATOM 1445 C CA . ALA A 1 176 ? 20.435 22.332 36.599 1.00 4.85 207 ALA A CA 1
ATOM 1446 C C . ALA A 1 176 ? 20.680 21.132 35.681 1.00 5.10 207 ALA A C 1
ATOM 1447 O O . ALA A 1 176 ? 19.729 20.479 35.243 1.00 5.42 207 ALA A O 1
ATOM 1449 N N . PHE A 1 177 ? 21.949 20.858 35.363 1.00 4.67 208 PHE A N 1
ATOM 1450 C CA . PHE A 1 177 ? 22.314 19.665 34.595 1.00 4.54 208 PHE A CA 1
ATOM 1451 C C . PHE A 1 177 ? 23.002 18.667 35.514 1.00 4.75 208 PHE A C 1
ATOM 1452 O O . PHE A 1 177 ? 24.048 18.972 36.095 1.00 4.88 208 PHE A O 1
ATOM 1460 N N . ASP A 1 178 ? 22.400 17.490 35.647 1.00 5.11 209 ASP A N 1
ATOM 1461 C CA . ASP A 1 178 ? 22.956 16.425 36.486 1.00 5.57 209 ASP A CA 1
ATOM 1462 C C . ASP A 1 178 ? 23.407 15.312 35.561 1.00 5.61 209 ASP A C 1
ATOM 1463 O O . ASP A 1 178 ? 22.580 14.671 34.896 1.00 5.33 209 ASP A O 1
ATOM 1468 N N A SER A 1 179 ? 24.716 15.091 35.479 0.50 5.88 210 SER A N 1
ATOM 1469 N N B SER A 1 179 ? 24.718 15.083 35.524 0.50 5.92 210 SER A N 1
ATOM 1470 C CA A SER A 1 179 ? 25.260 14.100 34.551 0.50 6.13 210 SER A CA 1
ATOM 1471 C CA B SER A 1 179 ? 25.316 14.051 34.682 0.50 6.25 210 SER A CA 1
ATOM 1472 C C A SER A 1 179 ? 24.765 12.680 34.847 0.50 6.27 210 SER A C 1
ATOM 1473 C C B SER A 1 179 ? 24.855 12.638 35.049 0.50 6.29 210 SER A C 1
ATOM 1474 O O A SER A 1 179 ? 24.837 11.803 33.984 0.50 6.57 210 SER A O 1
ATOM 1475 O O B SER A 1 179 ? 25.044 11.702 34.272 0.50 6.63 210 SER A O 1
ATOM 1480 N N A MET A 1 180 ? 24.262 12.447 36.051 0.50 6.26 211 MET A N 1
ATOM 1481 N N B MET A 1 180 ? 24.250 12.487 36.220 0.50 6.31 211 MET A N 1
ATOM 1482 C CA A MET A 1 180 ? 23.814 11.105 36.408 0.50 6.49 211 MET A CA 1
ATOM 1483 C CA B MET A 1 180 ? 23.772 11.176 36.661 0.50 6.50 211 MET A CA 1
ATOM 1484 C C A MET A 1 180 ? 22.292 10.942 36.377 0.50 6.37 211 MET A C 1
ATOM 1485 C C B MET A 1 180 ? 22.280 10.960 36.438 0.50 6.38 211 MET A C 1
ATOM 1486 O O A MET A 1 180 ? 21.758 9.883 36.728 0.50 6.53 211 MET A O 1
ATOM 1487 O O B MET A 1 180 ? 21.759 9.874 36.728 0.50 6.54 211 MET A O 1
ATOM 1496 N N . SER A 1 181 ? 21.598 11.993 35.936 1.00 5.83 212 SER A N 1
ATOM 1497 C CA . SER A 1 181 ? 20.165 11.916 35.660 1.00 5.59 212 SER A CA 1
ATOM 1498 C C . SER A 1 181 ? 19.936 11.153 34.372 1.00 4.88 212 SER A C 1
ATOM 1499 O O . SER A 1 181 ? 20.862 10.943 33.593 1.00 4.91 212 SER A O 1
ATOM 1502 N N . ILE A 1 182 ? 18.700 10.720 34.156 1.00 5.10 213 ILE A N 1
ATOM 1503 C CA . ILE A 1 182 ? 18.422 10.013 32.911 1.00 5.06 213 ILE A CA 1
ATOM 1504 C C . ILE A 1 182 ? 18.681 10.936 31.705 1.00 4.79 213 ILE A C 1
ATOM 1505 O O . ILE A 1 182 ? 19.145 10.500 30.659 1.00 5.09 213 ILE A O 1
ATOM 1510 N N . PHE A 1 183 ? 18.372 12.219 31.869 1.00 4.60 214 PHE A N 1
ATOM 1511 C CA . PHE A 1 183 ? 18.627 13.159 30.782 1.00 4.47 214 PHE A CA 1
ATOM 1512 C C . PHE A 1 183 ? 20.135 13.255 30.499 1.00 4.42 214 PHE A C 1
ATOM 1513 O O . PHE A 1 183 ? 20.596 13.229 29.347 1.00 4.37 214 PHE A O 1
ATOM 1521 N N . GLY A 1 184 ? 20.920 13.330 31.564 1.00 4.37 215 GLY A N 1
ATOM 1522 C CA . GLY A 1 184 ? 22.357 13.553 31.395 1.00 4.31 215 GLY A CA 1
ATOM 1523 C C . GLY A 1 184 ? 23.119 12.292 31.007 1.00 4.88 215 GLY A C 1
ATOM 1524 O O . GLY A 1 184 ? 24.129 12.360 30.330 1.00 5.19 215 GLY A O 1
ATOM 1525 N N . ARG A 1 185 ? 22.635 11.148 31.470 1.00 4.92 216 ARG A N 1
ATOM 1526 C CA . ARG A 1 185 ? 23.365 9.892 31.281 1.00 5.53 216 ARG A CA 1
ATOM 1527 C C . ARG A 1 185 ? 22.950 9.179 29.988 1.00 5.20 216 ARG A C 1
ATOM 1528 O O . ARG A 1 185 ? 23.796 8.565 29.309 1.00 5.53 216 ARG A O 1
ATOM 1536 N N . VAL A 1 186 ? 21.657 9.281 29.644 1.00 4.49 217 VAL A N 1
ATOM 1537 C CA . VAL A 1 186 ? 21.091 8.499 28.553 1.00 4.86 217 VAL A CA 1
ATOM 1538 C C . VAL A 1 186 ? 20.600 9.352 27.380 1.00 4.70 217 VAL A C 1
ATOM 1539 O O . VAL A 1 186 ? 20.793 8.992 26.214 1.00 5.18 217 VAL A O 1
ATOM 1543 N N . GLN A 1 187 ? 19.936 10.472 27.678 1.00 4.44 218 GLN A N 1
ATOM 1544 C CA . GLN A 1 187 ? 19.308 11.214 26.566 1.00 4.27 218 GLN A CA 1
ATOM 1545 C C . GLN A 1 187 ? 20.294 12.114 25.844 1.00 4.18 218 GLN A C 1
ATOM 1546 O O . GLN A 1 187 ? 20.517 11.950 24.646 1.00 4.47 218 GLN A O 1
ATOM 1552 N N . ALA A 1 188 ? 20.933 13.030 26.566 1.00 4.23 219 ALA A N 1
ATOM 1553 C CA . ALA A 1 188 ? 21.841 13.970 25.892 1.00 4.30 219 ALA A CA 1
ATOM 1554 C C . ALA A 1 188 ? 22.967 13.258 25.118 1.00 4.52 219 ALA A C 1
ATOM 1555 O O . ALA A 1 188 ? 23.259 13.611 24.000 1.00 4.65 219 ALA A O 1
ATOM 1557 N N . PRO A 1 189 ? 23.586 12.219 25.709 1.00 4.47 220 PRO A N 1
ATOM 1558 C CA . PRO A 1 189 ? 24.708 11.572 25.004 1.00 4.62 220 PRO A CA 1
ATOM 1559 C C . PRO A 1 189 ? 24.280 10.809 23.755 1.00 4.52 220 PRO A C 1
ATOM 1560 O O . PRO A 1 189 ? 25.148 10.456 22.944 1.00 5.07 220 PRO A O 1
ATOM 1564 N N . ASN A 1 190 ? 22.972 10.566 23.619 1.00 4.58 221 ASN A N 1
ATOM 1565 C CA . ASN A 1 190 ? 22.467 9.794 22.492 1.00 4.55 221 ASN A CA 1
ATOM 1566 C C . ASN A 1 190 ? 21.682 10.640 21.485 1.00 4.54 221 ASN A C 1
ATOM 1567 O O . ASN A 1 190 ? 21.093 10.085 20.559 1.00 4.68 221 ASN A O 1
ATOM 1572 N N . LEU A 1 191 ? 21.713 11.954 21.668 1.00 4.36 222 LEU A N 1
ATOM 1573 C CA . LEU A 1 191 ? 21.024 12.852 20.718 1.00 4.31 222 LEU A CA 1
ATOM 1574 C C . LEU A 1 191 ? 21.560 12.653 19.309 1.00 4.21 222 LEU A C 1
ATOM 1575 O O . LEU A 1 191 ? 22.766 12.543 19.099 1.00 4.23 222 LEU A O 1
ATOM 1580 N N . ARG A 1 192 ? 20.660 12.646 18.330 1.00 4.05 223 ARG A N 1
ATOM 1581 C CA . ARG A 1 192 ? 21.070 12.556 16.928 1.00 4.15 223 ARG A CA 1
ATOM 1582 C C . ARG A 1 192 ? 22.028 13.699 16.617 1.00 4.15 223 ARG A C 1
ATOM 1583 O O . ARG A 1 192 ? 21.746 14.863 16.944 1.00 4.16 223 ARG A O 1
ATOM 1591 N N . PRO A 1 193 ? 23.181 13.370 16.005 1.00 4.31 224 PRO A N 1
ATOM 1592 C CA . PRO A 1 193 ? 24.088 14.491 15.719 1.00 4.62 224 PRO A CA 1
ATOM 1593 C C . PRO A 1 193 ? 23.437 15.567 14.843 1.00 4.71 224 PRO A C 1
ATOM 1594 O O . PRO A 1 193 ? 22.577 15.271 14.004 1.00 4.59 224 PRO A O 1
ATOM 1598 N N . GLN A 1 194 ? 23.896 16.806 15.030 1.00 4.63 225 GLN A N 1
ATOM 1599 C CA . GLN A 1 194 ? 23.501 17.952 14.188 1.00 4.57 225 GLN A CA 1
ATOM 1600 C C . GLN A 1 194 ? 22.066 18.454 14.352 1.00 4.71 225 GLN A C 1
ATOM 1601 O O . GLN A 1 194 ? 21.636 19.343 13.613 1.00 5.04 225 GLN A O 1
ATOM 1607 N N . VAL A 1 195 ? 21.327 17.910 15.318 1.00 4.33 226 VAL A N 1
ATOM 1608 C CA . VAL A 1 195 ? 20.127 18.644 15.754 1.00 4.44 226 VAL A CA 1
ATOM 1609 C C . VAL A 1 195 ? 20.573 19.957 16.438 1.00 4.50 226 VAL A C 1
ATOM 1610 O O . VAL A 1 195 ? 21.770 20.180 16.642 1.00 4.53 226 VAL A O 1
ATOM 1614 N N . GLU A 1 196 ? 19.611 20.827 16.751 1.00 4.58 227 GLU A N 1
ATOM 1615 C CA . GLU A 1 196 ? 19.911 22.032 17.507 1.00 4.80 227 GLU A CA 1
ATOM 1616 C C . GLU A 1 196 ? 19.152 21.932 18.805 1.00 4.88 227 GLU A C 1
ATOM 1617 O O . GLU A 1 196 ? 17.986 21.477 18.833 1.00 5.43 227 GLU A O 1
ATOM 1623 N N . LEU A 1 197 ? 19.798 22.312 19.892 1.00 4.56 228 LEU A N 1
ATOM 1624 C CA . LEU A 1 197 ? 19.145 22.175 21.186 1.00 4.42 228 LEU A CA 1
ATOM 1625 C C . LEU A 1 197 ? 19.065 23.514 21.885 1.00 4.59 228 LEU A C 1
ATOM 1626 O O . LEU A 1 197 ? 20.081 24.241 21.996 1.00 4.76 228 LEU A O 1
ATOM 1631 N N . GLU A 1 198 ? 17.864 23.839 22.354 1.00 4.57 229 GLU A N 1
ATOM 1632 C CA . GLU A 1 198 ? 17.669 25.006 23.190 1.00 4.77 229 GLU A CA 1
ATOM 1633 C C . GLU A 1 198 ? 17.362 24.551 24.601 1.00 5.24 229 GLU A C 1
ATOM 1634 O O . GLU A 1 198 ? 16.456 23.717 24.825 1.00 5.24 229 GLU A O 1
ATOM 1640 N N . ALA A 1 199 ? 18.100 25.100 25.558 1.00 4.61 230 ALA A N 1
ATOM 1641 C CA . ALA A 1 199 ? 17.832 24.825 26.974 1.00 4.58 230 ALA A CA 1
ATOM 1642 C C . ALA A 1 199 ? 17.280 26.075 27.633 1.00 4.52 230 ALA A C 1
ATOM 1643 O O . ALA A 1 199 ? 17.749 27.184 27.377 1.00 4.32 230 ALA A O 1
ATOM 1645 N N . TRP A 1 200 ? 16.287 25.858 28.475 1.00 4.36 231 TRP A N 1
ATOM 1646 C CA . TRP A 1 200 ? 15.650 26.914 29.222 1.00 4.52 231 TRP A CA 1
ATOM 1647 C C . TRP A 1 200 ? 15.803 26.579 30.705 1.00 4.42 231 TRP A C 1
ATOM 1648 O O . TRP A 1 200 ? 15.303 25.539 31.154 1.00 4.15 231 TRP A O 1
ATOM 1659 N N . LEU A 1 201 ? 16.505 27.423 31.477 1.00 4.44 232 LEU A N 1
ATOM 1660 C CA . LEU A 1 201 ? 16.652 27.177 32.911 1.00 4.30 232 LEU A CA 1
ATOM 1661 C C . LEU A 1 201 ? 15.649 28.065 33.645 1.00 4.69 232 LEU A C 1
ATOM 1662 O O . LEU A 1 201 ? 15.811 29.287 33.649 1.00 4.78 232 LEU A O 1
ATOM 1667 N N . VAL A 1 202 ? 14.664 27.433 34.262 1.00 4.67 233 VAL A N 1
ATOM 1668 C CA . VAL A 1 202 ? 13.493 28.133 34.782 1.00 4.95 233 VAL A CA 1
ATOM 1669 C C . VAL A 1 202 ? 13.498 28.014 36.306 1.00 5.05 233 VAL A C 1
ATOM 1670 O O . VAL A 1 202 ? 13.709 26.935 36.856 1.00 5.17 233 VAL A O 1
ATOM 1674 N N . HIS A 1 203 ? 13.287 29.142 36.996 1.00 5.54 234 HIS A N 1
ATOM 1675 C CA . HIS A 1 203 ? 13.333 29.141 38.445 1.00 5.94 234 HIS A CA 1
ATOM 1676 C C . HIS A 1 203 ? 11.939 29.378 38.993 1.00 6.67 234 HIS A C 1
ATOM 1677 O O . HIS A 1 203 ? 11.038 29.847 38.288 1.00 6.60 234 HIS A O 1
ATOM 1684 N N . ASP A 1 204 ? 11.783 29.046 40.263 1.00 7.05 235 ASP A N 1
ATOM 1685 C CA . ASP A 1 204 ? 10.488 29.191 40.902 1.00 7.86 235 ASP A CA 1
ATOM 1686 C C . ASP A 1 204 ? 10.154 30.625 41.247 1.00 8.17 235 ASP A C 1
ATOM 1687 O O . ASP A 1 204 ? 11.042 31.414 41.534 1.00 8.38 235 ASP A O 1
ATOM 1692 N N . THR A 1 205 ? 8.861 30.959 41.176 1.00 8.63 236 THR A N 1
ATOM 1693 C CA . THR A 1 205 ? 8.421 32.342 41.331 1.00 9.04 236 THR A CA 1
ATOM 1694 C C . THR A 1 205 ? 8.948 32.915 42.657 1.00 9.04 236 THR A C 1
ATOM 1695 O O . THR A 1 205 ? 8.869 32.268 43.699 1.00 8.85 236 THR A O 1
ATOM 1699 N N . GLY A 1 206 ? 9.543 34.096 42.585 1.00 9.34 237 GLY A N 1
ATOM 1700 C CA . GLY A 1 206 ? 9.992 34.814 43.783 1.00 9.72 237 GLY A CA 1
ATOM 1701 C C . GLY A 1 206 ? 11.232 34.282 44.467 1.00 10.03 237 GLY A C 1
ATOM 1702 O O . GLY A 1 206 ? 11.632 34.776 45.515 1.00 10.16 237 GLY A O 1
ATOM 1703 N N . LYS A 1 207 ? 11.853 33.266 43.881 1.00 10.23 238 LYS A N 1
ATOM 1704 C CA . LYS A 1 207 ? 13.108 32.748 44.430 1.00 10.44 238 LYS A CA 1
ATOM 1705 C C . LYS A 1 207 ? 14.237 32.969 43.420 1.00 10.04 238 LYS A C 1
ATOM 1706 O O . LYS A 1 207 ? 14.142 32.527 42.273 1.00 10.32 238 LYS A O 1
ATOM 1712 N N . PRO A 1 208 ? 15.297 33.685 43.829 1.00 9.77 239 PRO A N 1
ATOM 1713 C CA . PRO A 1 208 ? 16.415 33.921 42.923 1.00 9.31 239 PRO A CA 1
ATOM 1714 C C . PRO A 1 208 ? 17.033 32.617 42.440 1.00 8.72 239 PRO A C 1
ATOM 1715 O O . PRO A 1 208 ? 17.145 31.655 43.208 1.00 8.34 239 PRO A O 1
ATOM 1719 N N . PRO A 1 209 ? 17.436 32.586 41.165 1.00 8.35 240 PRO A N 1
ATOM 1720 C CA . PRO A 1 209 ? 17.926 31.327 40.597 1.00 8.00 240 PRO A CA 1
ATOM 1721 C C . PRO A 1 209 ? 19.181 30.834 41.298 1.00 7.70 240 PRO A C 1
ATOM 1722 O O . PRO A 1 209 ? 19.996 31.650 41.765 1.00 7.74 240 PRO A O 1
ATOM 1726 N N . SER A 1 210 ? 19.323 29.512 41.364 1.00 7.46 241 SER A N 1
ATOM 1727 C CA . SER A 1 210 ? 20.462 28.835 41.978 1.00 7.01 241 SER A CA 1
ATOM 1728 C C . SER A 1 210 ? 21.463 28.338 40.935 1.00 6.72 241 SER A C 1
ATOM 1729 O O . SER A 1 210 ? 22.608 28.035 41.263 1.00 6.54 241 SER A O 1
ATOM 1732 N N . ASP A 1 211 ? 21.015 28.234 39.683 1.00 5.84 242 ASP A N 1
ATOM 1733 C CA . ASP A 1 211 ? 21.942 27.906 38.582 1.00 5.78 242 ASP A CA 1
ATOM 1734 C C . ASP A 1 211 ? 21.635 28.743 37.350 1.00 5.65 242 ASP A C 1
ATOM 1735 O O . ASP A 1 211 ? 20.562 29.315 37.231 1.00 5.77 242 ASP A O 1
ATOM 1740 N N . SER A 1 212 ? 22.582 28.814 36.422 1.00 5.08 243 SER A N 1
ATOM 1741 C CA . SER A 1 212 ? 22.404 29.614 35.230 1.00 5.07 243 SER A CA 1
ATOM 1742 C C . SER A 1 212 ? 23.167 28.996 34.064 1.00 4.74 243 SER A C 1
ATOM 1743 O O . SER A 1 212 ? 23.872 28.011 34.254 1.00 4.71 243 SER A O 1
ATOM 1746 N N . CYS A 1 213 ? 23.028 29.600 32.896 1.00 4.67 244 CYS A N 1
ATOM 1747 C CA . CYS A 1 213 ? 23.688 29.071 31.697 1.00 4.75 244 CYS A CA 1
ATOM 1748 C C . CYS A 1 213 ? 25.195 29.149 31.828 1.00 4.62 244 CYS A C 1
ATOM 1749 O O . CYS A 1 213 ? 25.924 28.458 31.094 1.00 4.88 244 CYS A O 1
ATOM 1752 N N . SER A 1 214 ? 25.666 29.981 32.759 1.00 4.45 245 SER A N 1
ATOM 1753 C CA A SER A 1 214 ? 27.116 30.168 32.888 0.50 4.56 245 SER A CA 1
ATOM 1754 C CA B SER A 1 214 ? 27.108 30.203 32.921 0.50 4.64 245 SER A CA 1
ATOM 1755 C C . SER A 1 214 ? 27.721 29.275 33.954 1.00 4.55 245 SER A C 1
ATOM 1756 O O . SER A 1 214 ? 28.925 29.357 34.231 1.00 4.83 245 SER A O 1
ATOM 1761 N N . GLY A 1 215 ? 26.903 28.417 34.552 1.00 4.41 246 GLY A N 1
ATOM 1762 C CA . GLY A 1 215 ? 27.409 27.577 35.624 1.00 4.31 246 GLY A CA 1
ATOM 1763 C C . GLY A 1 215 ? 28.158 26.354 35.132 1.00 4.51 246 GLY A C 1
ATOM 1764 O O . GLY A 1 215 ? 28.103 26.009 33.950 1.00 4.39 246 GLY A O 1
ATOM 1765 N N . SER A 1 216 ? 28.803 25.674 36.067 1.00 4.29 247 SER A N 1
ATOM 1766 C CA . SER A 1 216 ? 29.622 24.514 35.741 1.00 4.49 247 SER A CA 1
ATOM 1767 C C . SER A 1 216 ? 28.819 23.371 35.135 1.00 4.34 247 SER A C 1
ATOM 1768 O O . SER A 1 216 ? 29.323 22.688 34.248 1.00 4.55 247 SER A O 1
ATOM 1771 N N . SER A 1 217 ? 27.595 23.156 35.618 1.00 4.42 248 SER A N 1
ATOM 1772 C CA . SER A 1 217 ? 26.875 21.954 35.179 1.00 4.34 248 SER A CA 1
ATOM 1773 C C . SER A 1 217 ? 26.430 22.133 33.720 1.00 4.26 248 SER A C 1
ATOM 1774 O O . SER A 1 217 ? 26.466 21.176 32.933 1.00 4.62 248 SER A O 1
ATOM 1777 N N . ILE A 1 218 ? 26.024 23.348 33.344 1.00 4.41 249 ILE A N 1
ATOM 1778 C CA . ILE A 1 218 ? 25.669 23.588 31.943 1.00 4.41 249 ILE A CA 1
ATOM 1779 C C . ILE A 1 218 ? 26.903 23.484 31.039 1.00 4.61 249 ILE A C 1
ATOM 1780 O O . ILE A 1 218 ? 26.797 23.036 29.887 1.00 4.93 249 ILE A O 1
ATOM 1785 N N . ARG A 1 219 ? 28.081 23.842 31.572 1.00 4.58 250 ARG A N 1
ATOM 1786 C CA . ARG A 1 219 ? 29.323 23.625 30.820 1.00 4.81 250 ARG A CA 1
ATOM 1787 C C . ARG A 1 219 ? 29.492 22.145 30.475 1.00 4.98 250 ARG A C 1
ATOM 1788 O O . ARG A 1 219 ? 29.908 21.799 29.354 1.00 5.31 250 ARG A O 1
ATOM 1796 N N . LYS A 1 220 ? 29.163 21.265 31.418 1.00 4.87 251 LYS A N 1
ATOM 1797 C CA . LYS A 1 220 ? 29.234 19.830 31.157 1.00 5.06 251 LYS A CA 1
ATOM 1798 C C . LYS A 1 220 ? 28.295 19.414 30.034 1.00 5.05 251 LYS A C 1
ATOM 1799 O O . LYS A 1 220 ? 28.643 18.583 29.204 1.00 5.38 251 LYS A O 1
ATOM 1805 N N . LEU A 1 221 ? 27.089 19.981 30.021 1.00 4.57 252 LEU A N 1
ATOM 1806 C CA . LEU A 1 221 ? 26.136 19.684 28.959 1.00 4.38 252 LEU A CA 1
ATOM 1807 C C . LEU A 1 221 ? 26.660 20.190 27.627 1.00 4.52 252 LEU A C 1
ATOM 1808 O O . LEU A 1 221 ? 26.563 19.502 26.607 1.00 4.91 252 LEU A O 1
ATOM 1813 N N . LYS A 1 222 ? 27.190 21.408 27.626 1.00 4.33 253 LYS A N 1
ATOM 1814 C CA . LYS A 1 222 ? 27.767 21.991 26.420 1.00 4.67 253 LYS A CA 1
ATOM 1815 C C . LYS A 1 222 ? 28.818 21.047 25.850 1.00 5.06 253 LYS A C 1
ATOM 1816 O O . LYS A 1 222 ? 28.873 20.792 24.642 1.00 5.18 253 LYS A O 1
ATOM 1822 N N . SER A 1 223 ? 29.674 20.524 26.727 1.00 5.31 254 SER A N 1
ATOM 1823 C CA A SER A 1 223 ? 30.735 19.627 26.274 0.50 5.36 254 SER A CA 1
ATOM 1824 C CA B SER A 1 223 ? 30.736 19.635 26.265 0.50 5.48 254 SER A CA 1
ATOM 1825 C C . SER A 1 223 ? 30.155 18.382 25.608 1.00 5.37 254 SER A C 1
ATOM 1826 O O . SER A 1 223 ? 30.651 17.919 24.567 1.00 5.64 254 SER A O 1
ATOM 1831 N N . ILE A 1 224 ? 29.078 17.832 26.182 1.00 4.83 255 ILE A N 1
ATOM 1832 C CA . ILE A 1 224 ? 28.434 16.660 25.593 1.00 5.14 255 ILE A CA 1
ATOM 1833 C C . ILE A 1 224 ? 27.883 17.022 24.205 1.00 5.22 255 ILE A C 1
ATOM 1834 O O . ILE A 1 224 ? 28.083 16.289 23.237 1.00 5.08 255 ILE A O 1
ATOM 1839 N N . LEU A 1 225 ? 27.186 18.160 24.113 1.00 5.05 256 LEU A N 1
ATOM 1840 C CA . LEU A 1 225 ? 26.580 18.562 22.844 1.00 4.95 256 LEU A CA 1
ATOM 1841 C C . LEU A 1 225 ? 27.638 18.864 21.779 1.00 5.08 256 LEU A C 1
ATOM 1842 O O . LEU A 1 225 ? 27.475 18.488 20.616 1.00 5.41 256 LEU A O 1
ATOM 1847 N N . ASP A 1 226 ? 28.738 19.503 22.180 1.00 5.23 257 ASP A N 1
ATOM 1848 C CA . ASP A 1 226 ? 29.818 19.737 21.230 1.00 5.49 257 ASP A CA 1
ATOM 1849 C C . ASP A 1 226 ? 30.264 18.396 20.641 1.00 5.41 257 ASP A C 1
ATOM 1850 O O . ASP A 1 226 ? 30.543 18.294 19.437 1.00 5.75 257 ASP A O 1
ATOM 1855 N N . GLY A 1 227 ? 30.378 17.387 21.500 1.00 5.36 258 GLY A N 1
ATOM 1856 C CA . GLY A 1 227 ? 30.761 16.024 21.069 1.00 5.67 258 GLY A CA 1
ATOM 1857 C C . GLY A 1 227 ? 29.800 15.439 20.041 1.00 5.93 258 GLY A C 1
ATOM 1858 O O . GLY A 1 227 ? 30.226 14.652 19.184 1.00 6.49 258 GLY A O 1
ATOM 1859 N N . ARG A 1 228 ? 28.518 15.812 20.135 1.00 5.96 259 ARG A N 1
ATOM 1860 C CA . ARG A 1 228 ? 27.479 15.317 19.216 1.00 5.88 259 ARG A CA 1
ATOM 1861 C C . ARG A 1 228 ? 27.316 16.248 18.012 1.00 5.76 259 ARG A C 1
ATOM 1862 O O . ARG A 1 228 ? 26.414 16.039 17.195 1.00 5.72 259 ARG A O 1
ATOM 1870 N N . ASN A 1 229 ? 28.157 17.279 17.893 1.00 5.70 260 ASN A N 1
ATOM 1871 C CA . ASN A 1 229 ? 27.966 18.305 16.870 1.00 5.82 260 ASN A CA 1
ATOM 1872 C C . ASN A 1 229 ? 26.554 18.885 16.884 1.00 5.78 260 ASN A C 1
ATOM 1873 O O . ASN A 1 229 ? 25.935 19.070 15.847 1.00 5.83 260 ASN A O 1
ATOM 1878 N N . VAL A 1 230 ? 26.069 19.184 18.087 1.00 4.96 261 VAL A N 1
ATOM 1879 C CA . VAL A 1 230 ? 24.743 19.756 18.276 1.00 5.17 261 VAL A CA 1
ATOM 1880 C C . VAL A 1 230 ? 24.882 21.214 18.715 1.00 5.36 261 VAL A C 1
ATOM 1881 O O . VAL A 1 230 ? 25.491 21.498 19.746 1.00 5.56 261 VAL A O 1
ATOM 1885 N N . LYS A 1 231 ? 24.323 22.138 17.932 1.00 5.52 262 LYS A N 1
ATOM 1886 C CA . LYS A 1 231 ? 24.339 23.564 18.264 1.00 5.99 262 LYS A CA 1
ATOM 1887 C C . LYS A 1 231 ? 23.540 23.752 19.550 1.00 5.70 262 LYS A C 1
ATOM 1888 O O . LYS A 1 231 ? 22.502 23.129 19.722 1.00 5.99 262 LYS A O 1
ATOM 1894 N N . PHE A 1 232 ? 24.018 24.621 20.430 1.00 5.48 263 PHE A N 1
ATOM 1895 C CA . PHE A 1 232 ? 23.403 24.791 21.746 1.00 5.16 263 PHE A CA 1
ATOM 1896 C C . PHE A 1 232 ? 23.100 26.253 22.001 1.00 5.42 263 PHE A C 1
ATOM 1897 O O . PHE A 1 232 ? 23.990 27.111 21.859 1.00 5.55 263 PHE A O 1
ATOM 1905 N N A ARG A 1 233 ? 21.862 26.545 22.387 0.50 5.19 264 ARG A N 1
ATOM 1906 N N B ARG A 1 233 ? 21.852 26.561 22.343 0.50 5.33 264 ARG A N 1
ATOM 1907 C CA A ARG A 1 233 ? 21.482 27.885 22.815 0.50 5.11 264 ARG A CA 1
ATOM 1908 C CA B ARG A 1 233 ? 21.521 27.889 22.842 0.50 5.37 264 ARG A CA 1
ATOM 1909 C C A ARG A 1 233 ? 20.862 27.736 24.188 0.50 5.23 264 ARG A C 1
ATOM 1910 C C B ARG A 1 233 ? 20.891 27.715 24.199 0.50 5.37 264 ARG A C 1
ATOM 1911 O O A ARG A 1 233 ? 19.959 26.912 24.364 0.50 5.30 264 ARG A O 1
ATOM 1912 O O B ARG A 1 233 ? 20.014 26.866 24.376 0.50 5.43 264 ARG A O 1
ATOM 1927 N N . CYS A 1 234 ? 21.338 28.524 25.153 1.00 5.01 265 CYS A N 1
ATOM 1928 C CA . CYS A 1 234 ? 20.867 28.427 26.508 1.00 5.15 265 CYS A CA 1
ATOM 1929 C C . CYS A 1 234 ? 20.287 29.755 27.001 1.00 5.33 265 CYS A C 1
ATOM 1930 O O . CYS A 1 234 ? 20.909 30.817 26.821 1.00 5.11 265 CYS A O 1
ATOM 1933 N N A MET A 1 235 ? 19.112 29.676 27.621 0.50 4.98 266 MET A N 1
ATOM 1934 N N B MET A 1 235 ? 19.086 29.683 27.577 0.50 4.96 266 MET A N 1
ATOM 1935 C CA A MET A 1 235 ? 18.390 30.843 28.116 0.50 5.26 266 MET A CA 1
ATOM 1936 C CA B MET A 1 235 ? 18.395 30.838 28.155 0.50 5.22 266 MET A CA 1
ATOM 1937 C C A MET A 1 235 ? 18.040 30.623 29.590 0.50 5.05 266 MET A C 1
ATOM 1938 C C B MET A 1 235 ? 18.164 30.583 29.627 0.50 5.07 266 MET A C 1
ATOM 1939 O O A MET A 1 235 ? 17.595 29.536 29.956 0.50 5.13 266 MET A O 1
ATOM 1940 O O B MET A 1 235 ? 17.911 29.445 30.028 0.50 5.15 266 MET A O 1
ATOM 1949 N N . ASP A 1 236 ? 18.249 31.628 30.451 1.00 5.15 267 ASP A N 1
ATOM 1950 C CA . ASP A 1 236 ? 18.035 31.454 31.876 1.00 5.19 267 ASP A CA 1
ATOM 1951 C C . ASP A 1 236 ? 17.400 32.713 32.490 1.00 5.31 267 ASP A C 1
ATOM 1952 O O . ASP A 1 236 ? 16.886 33.569 31.780 1.00 5.51 267 ASP A O 1
ATO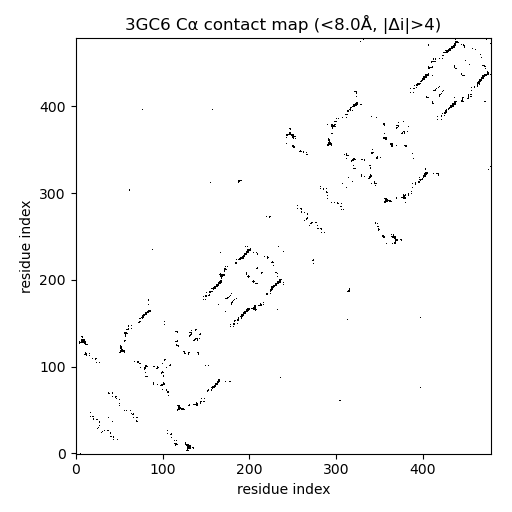M 1957 N N . ASN A 1 237 ? 17.418 32.762 33.809 1.00 5.70 268 ASN A N 1
ATOM 1958 C CA . ASN A 1 237 ? 16.852 33.849 34.584 1.00 6.37 268 ASN A CA 1
ATOM 1959 C C . ASN A 1 237 ? 15.414 34.126 34.181 1.00 6.51 268 ASN A C 1
ATOM 1960 O O . ASN A 1 237 ? 15.049 35.261 33.893 1.00 7.25 268 ASN A O 1
ATOM 1965 N N . LEU A 1 238 ? 14.631 33.054 34.095 1.00 6.33 269 LEU A N 1
ATOM 1966 C CA . LEU A 1 238 ? 13.193 33.142 33.749 1.00 6.20 269 LEU A CA 1
ATOM 1967 C C . LEU A 1 238 ? 12.379 32.446 34.813 1.00 5.78 269 LEU A C 1
ATOM 1968 O O . LEU A 1 238 ? 12.698 31.329 35.217 1.00 5.70 269 LEU A O 1
ATOM 1973 N N . SER A 1 239 ? 11.291 33.079 35.265 1.00 5.12 270 SER A N 1
ATOM 1974 C CA . SER A 1 239 ? 10.356 32.403 36.139 1.00 4.91 270 SER A CA 1
ATOM 1975 C C . SER A 1 239 ? 9.490 31.483 35.287 1.00 4.73 270 SER A C 1
ATOM 1976 O O . SER A 1 239 ? 9.480 31.588 34.047 1.00 5.05 270 SER A O 1
ATOM 1979 N N . ARG A 1 240 ? 8.699 30.638 35.941 1.00 5.11 271 ARG A N 1
ATOM 1980 C CA . ARG A 1 240 ? 7.745 29.808 35.205 1.00 5.08 271 ARG A CA 1
ATOM 1981 C C . ARG A 1 240 ? 6.832 30.616 34.275 1.00 4.83 271 ARG A C 1
ATOM 1982 O O . ARG A 1 240 ? 6.638 30.265 33.108 1.00 4.80 271 ARG A O 1
ATOM 1990 N N . ASP A 1 241 ? 6.248 31.696 34.790 1.00 4.68 272 ASP A N 1
ATOM 1991 C CA . ASP A 1 241 ? 5.323 32.481 33.967 1.00 4.56 272 ASP A CA 1
ATOM 1992 C C . ASP A 1 241 ? 6.050 33.186 32.830 1.00 4.71 272 ASP A C 1
ATOM 1993 O O . ASP A 1 241 ? 5.513 33.264 31.711 1.00 5.05 272 ASP A O 1
ATOM 1998 N N . GLN A 1 242 ? 7.257 33.706 33.092 1.00 4.66 273 GLN A N 1
ATOM 1999 C CA . GLN A 1 242 ? 8.011 34.353 32.006 1.00 4.83 273 GLN A CA 1
ATOM 2000 C C . GLN A 1 242 ? 8.325 33.337 30.912 1.00 4.84 273 GLN A C 1
ATOM 2001 O O . GLN A 1 242 ? 8.194 33.633 29.727 1.00 5.24 273 GLN A O 1
ATOM 2007 N N . PHE A 1 243 ? 8.710 32.133 31.317 1.00 4.66 274 PHE A N 1
ATOM 2008 C CA . PHE A 1 243 ? 9.050 31.069 30.375 1.00 4.88 274 PHE A CA 1
ATOM 2009 C C . PHE A 1 243 ? 7.837 30.705 29.523 1.00 5.01 274 PHE A C 1
ATOM 2010 O O . PHE A 1 243 ? 7.897 30.634 28.276 1.00 5.14 274 PHE A O 1
ATOM 2018 N N . LEU A 1 244 ? 6.713 30.484 30.185 1.00 4.97 275 LEU A N 1
ATOM 2019 C CA . LEU A 1 244 ? 5.511 30.056 29.449 1.00 5.30 275 LEU A CA 1
ATOM 2020 C C . LEU A 1 244 ? 5.023 31.121 28.457 1.00 5.45 275 LEU A C 1
ATOM 2021 O O . LEU A 1 244 ? 4.388 30.800 27.432 1.00 5.63 275 LEU A O 1
ATOM 2026 N N . GLN A 1 245 ? 5.281 32.390 28.782 1.00 5.82 276 GLN A N 1
ATOM 2027 C CA . GLN A 1 245 ? 4.818 33.523 27.940 1.00 6.52 276 GLN A CA 1
ATOM 2028 C C . GLN A 1 245 ? 5.878 34.042 26.944 1.00 6.92 276 GLN A C 1
ATOM 2029 O O . GLN A 1 245 ? 5.665 35.066 26.265 1.00 6.97 276 GLN A O 1
ATOM 2035 N N A ARG A 1 246 ? 7.015 33.355 26.870 0.50 7.27 277 ARG A N 1
ATOM 2036 N N B ARG A 1 246 ? 7.024 33.363 26.879 0.50 7.25 277 ARG A N 1
ATOM 2037 C CA A ARG A 1 246 ? 8.086 33.743 25.947 0.50 7.72 277 ARG A CA 1
ATOM 2038 C CA B ARG A 1 246 ? 8.108 33.759 25.966 0.50 7.68 277 ARG A CA 1
ATOM 2039 C C A ARG A 1 246 ? 7.599 33.730 24.502 0.50 7.83 277 ARG A C 1
ATOM 2040 C C B ARG A 1 246 ? 7.665 33.644 24.510 0.50 7.79 277 ARG A C 1
ATOM 2041 O O A ARG A 1 246 ? 7.077 32.720 24.030 0.50 8.03 277 ARG A O 1
ATOM 2042 O O B ARG A 1 246 ? 7.290 32.560 24.057 0.50 7.96 277 ARG A O 1
ATOM 2057 N N . LEU B 1 8 ? 28.401 -29.863 5.679 1.00 9.30 39 LEU B N 1
ATOM 2058 C CA . LEU B 1 8 ? 28.768 -28.412 5.731 1.00 9.24 39 LEU B CA 1
ATOM 2059 C C . LEU B 1 8 ? 28.690 -27.776 4.344 1.00 9.12 39 LEU B C 1
ATOM 2060 O O . LEU B 1 8 ? 28.446 -26.570 4.216 1.00 9.08 39 LEU B O 1
ATOM 2065 N N . ASN B 1 9 ? 28.893 -28.586 3.309 1.00 9.06 40 ASN B N 1
ATOM 2066 C CA . ASN B 1 9 ? 28.848 -28.104 1.934 1.00 9.12 40 ASN B CA 1
ATOM 2067 C C . ASN B 1 9 ? 27.441 -28.266 1.338 1.00 9.16 40 ASN B C 1
ATOM 2068 O O . ASN B 1 9 ? 27.229 -28.120 0.126 1.00 9.05 40 ASN B O 1
ATOM 2073 N N . ARG B 1 10 ? 26.480 -28.542 2.216 1.00 9.23 41 ARG B N 1
ATOM 2074 C CA . ARG B 1 10 ? 25.096 -28.806 1.803 1.00 9.35 41 ARG B CA 1
ATOM 2075 C C . ARG B 1 10 ? 24.312 -27.605 1.242 1.00 9.35 41 ARG B C 1
ATOM 2076 O O . ARG B 1 10 ? 23.277 -27.800 0.599 1.00 9.35 41 ARG B O 1
ATOM 2084 N N . TRP B 1 11 ? 24.784 -26.378 1.482 1.00 9.23 42 TRP B N 1
ATOM 2085 C CA . TRP B 1 11 ? 24.055 -25.191 1.038 1.00 9.30 42 TRP B CA 1
ATOM 2086 C C . TRP B 1 11 ? 24.437 -24.763 -0.375 1.00 9.54 42 TRP B C 1
ATOM 2087 O O . TRP B 1 11 ? 25.441 -25.214 -0.915 1.00 9.60 42 TRP B O 1
ATOM 2098 N N . HIS B 1 12 ? 23.636 -23.887 -0.970 1.00 9.72 43 HIS B N 1
ATOM 2099 C CA . HIS B 1 12 ? 23.849 -23.482 -2.360 1.00 10.05 43 HIS B CA 1
A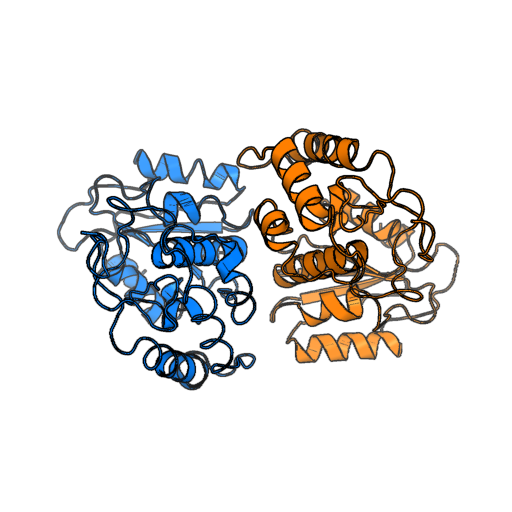TOM 2100 C C . HIS B 1 12 ? 24.561 -22.139 -2.532 1.00 10.00 43 HIS B C 1
ATOM 2101 O O . HIS B 1 12 ? 24.857 -21.721 -3.652 1.00 10.19 43 HIS B O 1
ATOM 2108 N N . GLY B 1 13 ? 24.862 -21.465 -1.425 1.00 9.80 44 GLY B N 1
ATOM 2109 C CA . GLY B 1 13 ? 25.570 -20.194 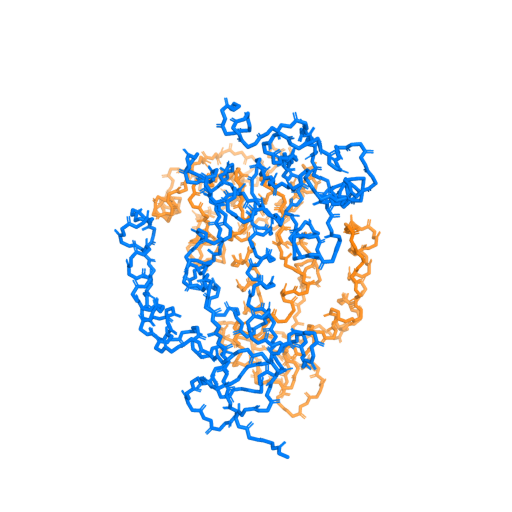-1.501 1.00 9.58 44 GLY B CA 1
ATOM 2110 C C . GLY B 1 13 ? 27.0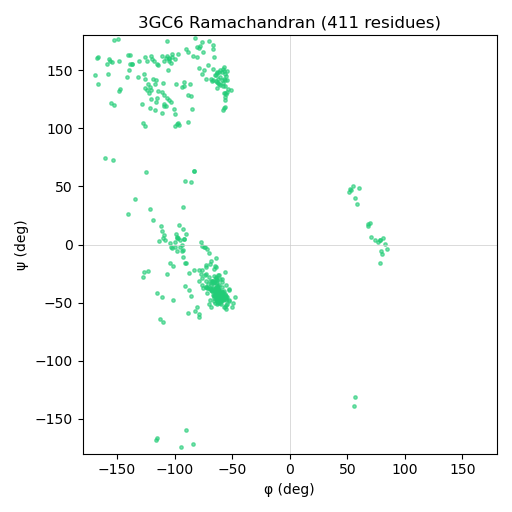30 -20.371 -1.141 1.00 9.35 44 GLY B C 1
ATOM 2111 O O . GLY B 1 13 ? 27.409 -21.379 -0.546 1.00 9.29 44 GLY B O 1
ATOM 2112 N N . ALA B 1 14 ? 27.852 -19.381 -1.483 1.00 9.30 45 ALA B N 1
ATOM 2113 C CA . ALA B 1 14 ? 29.271 -19.410 -1.109 1.00 9.12 45 ALA B CA 1
ATOM 2114 C C . ALA B 1 14 ? 29.426 -19.482 0.415 1.00 9.03 45 ALA B C 1
ATOM 2115 O O . ALA B 1 14 ? 28.564 -19.008 1.152 1.00 8.84 45 ALA B O 1
ATOM 2117 N N . GLY B 1 15 ? 30.494 -20.128 0.879 1.00 8.68 46 GLY B N 1
ATOM 2118 C CA . GLY B 1 15 ? 30.753 -20.247 2.311 1.00 8.22 46 GLY B CA 1
ATOM 2119 C C . GLY B 1 15 ? 31.160 -18.919 2.931 1.00 8.01 46 GLY B C 1
ATOM 2120 O O . GLY B 1 15 ? 31.335 -17.923 2.231 1.00 7.79 46 GLY B O 1
ATOM 2121 N N . SER B 1 16 ? 31.322 -18.921 4.248 1.00 7.84 47 SER B N 1
ATOM 2122 C CA . SER B 1 16 ? 31.681 -17.712 4.986 1.00 7.68 47 SER B CA 1
ATOM 2123 C C . SER B 1 16 ? 33.031 -17.165 4.541 1.00 7.78 47 SER B C 1
ATOM 2124 O O . SER B 1 16 ? 33.945 -17.919 4.176 1.00 7.58 47 SER B O 1
ATOM 2127 N N . THR B 1 17 ? 33.160 -15.845 4.607 1.00 7.44 48 THR B N 1
ATOM 2128 C CA . THR B 1 17 ? 34.468 -15.200 4.506 1.00 7.66 48 THR B CA 1
ATOM 2129 C C . THR B 1 17 ? 35.380 -15.772 5.589 1.00 7.57 48 THR B C 1
ATOM 2130 O O . THR B 1 17 ? 35.094 -15.670 6.784 1.00 7.49 48 THR B O 1
ATOM 2134 N N . ALA B 1 18 ? 36.480 -16.410 5.191 1.00 7.83 49 ALA B N 1
ATOM 2135 C CA . ALA B 1 18 ? 37.223 -17.196 6.172 1.00 8.11 49 ALA B CA 1
ATOM 2136 C C . ALA B 1 18 ? 37.816 -16.389 7.339 1.00 8.08 49 ALA B C 1
ATOM 2137 O O . ALA B 1 18 ? 37.786 -16.844 8.490 1.00 8.43 49 ALA B O 1
ATOM 2139 N N . ASP B 1 19 ? 38.353 -15.208 7.042 1.00 8.08 50 ASP B N 1
ATOM 2140 C CA . ASP B 1 19 ? 38.929 -14.346 8.083 1.00 8.05 50 ASP B CA 1
ATOM 2141 C C . ASP B 1 19 ? 37.883 -13.355 8.608 1.00 7.65 50 ASP B C 1
ATOM 2142 O O . ASP B 1 19 ? 38.222 -12.240 8.976 1.00 7.53 50 ASP B O 1
ATOM 2147 N N . PHE B 1 20 ? 36.620 -13.770 8.629 1.00 7.33 51 PHE B N 1
ATOM 2148 C CA . PHE B 1 20 ? 35.510 -12.880 8.984 1.00 7.06 51 PHE B CA 1
ATOM 2149 C C . PHE B 1 20 ? 35.793 -12.112 10.276 1.00 7.13 51 PHE B C 1
ATOM 2150 O O . PHE B 1 20 ? 35.636 -10.882 10.318 1.00 6.81 51 PHE B O 1
ATOM 2158 N N . GLN B 1 21 ? 36.196 -12.823 11.330 1.00 6.93 52 GLN B N 1
ATOM 2159 C CA . GLN B 1 21 ? 36.393 -12.188 12.648 1.00 7.17 52 GLN B CA 1
ATOM 2160 C C . GLN B 1 21 ? 37.448 -11.124 12.594 1.00 7.03 52 GLN B C 1
ATOM 2161 O O . GLN B 1 21 ? 37.242 -10.027 13.072 1.00 6.92 52 GLN B O 1
ATOM 2167 N N . LYS B 1 22 ? 38.598 -11.462 12.022 1.00 6.87 53 LYS B N 1
ATOM 2168 C CA . LYS B 1 22 ? 39.693 -10.501 11.896 1.00 7.12 53 LYS B CA 1
ATOM 2169 C C . LYS B 1 22 ? 39.270 -9.288 11.064 1.00 6.79 53 LYS B C 1
ATOM 2170 O O . LYS B 1 22 ? 39.593 -8.148 11.402 1.00 6.87 53 LYS B O 1
ATOM 2176 N N . ILE B 1 23 ? 38.554 -9.543 9.968 1.00 6.38 54 ILE B N 1
ATOM 2177 C CA . ILE B 1 23 ? 38.147 -8.471 9.087 1.00 6.34 54 ILE B CA 1
ATOM 2178 C C . ILE B 1 23 ? 37.182 -7.498 9.762 1.00 5.90 54 ILE B C 1
ATOM 2179 O O . ILE B 1 23 ? 37.372 -6.286 9.679 1.00 5.86 54 ILE B O 1
ATOM 2184 N N A ILE B 1 24 ? 36.170 -8.034 10.438 0.50 5.99 55 ILE B N 1
ATOM 2185 N N B ILE B 1 24 ? 36.156 -8.002 10.445 0.50 5.64 55 ILE B N 1
ATOM 2186 C CA A ILE B 1 24 ? 35.206 -7.194 11.138 0.50 6.09 55 ILE B CA 1
ATOM 2187 C CA B ILE B 1 24 ? 35.219 -7.061 11.066 0.50 5.33 55 ILE B CA 1
ATOM 2188 C C A ILE B 1 24 ? 35.910 -6.297 12.160 0.50 5.73 55 ILE B C 1
ATOM 2189 C C B ILE B 1 24 ? 35.820 -6.304 12.259 0.50 5.36 55 ILE B C 1
ATOM 2190 O O A ILE B 1 24 ? 35.663 -5.090 12.232 0.50 5.74 55 ILE B O 1
ATOM 2191 O O B ILE B 1 24 ? 35.377 -5.193 12.567 0.50 5.49 55 ILE B O 1
ATOM 2200 N N . GLN B 1 25 ? 36.816 -6.884 12.930 1.00 5.47 56 GLN B N 1
ATOM 2201 C CA . GLN B 1 25 ? 37.458 -6.137 14.007 1.00 5.53 56 GLN B CA 1
ATOM 2202 C C . GLN B 1 25 ? 38.386 -5.073 13.444 1.00 5.52 56 GLN B C 1
ATOM 2203 O O . GLN B 1 25 ? 38.432 -3.950 13.947 1.00 5.64 56 GLN B O 1
ATOM 2209 N N . GLU B 1 26 ? 39.106 -5.415 12.381 1.00 5.49 57 GLU B N 1
ATOM 2210 C CA . GLU B 1 26 ? 39.975 -4.459 11.702 1.00 6.02 57 GLU B CA 1
ATOM 2211 C C . GLU B 1 26 ? 39.164 -3.310 11.132 1.00 5.62 57 GLU B C 1
ATOM 2212 O O . GLU B 1 26 ? 39.538 -2.156 11.288 1.00 5.72 57 GLU B O 1
ATOM 2218 N N . ARG B 1 27 ? 38.057 -3.621 10.461 1.00 5.66 58 ARG B N 1
ATOM 2219 C CA . ARG B 1 27 ? 37.220 -2.560 9.916 1.00 5.58 58 ARG B CA 1
ATOM 2220 C C . ARG B 1 27 ? 36.643 -1.682 11.019 1.00 5.45 58 ARG B C 1
ATOM 2221 O O . ARG B 1 27 ? 36.508 -0.472 10.846 1.00 5.61 58 ARG B O 1
ATOM 2229 N N . CYS B 1 28 ? 36.307 -2.303 12.150 1.00 5.48 59 CYS B N 1
ATOM 2230 C CA . CYS B 1 28 ? 35.770 -1.572 13.289 1.00 5.48 59 CYS B CA 1
ATOM 2231 C C . CYS B 1 28 ? 36.833 -0.585 13.790 1.00 5.26 59 CYS B C 1
ATOM 2232 O O . CYS B 1 28 ? 36.548 0.581 14.031 1.00 5.56 59 CYS B O 1
ATOM 2235 N N . ASP B 1 29 ? 38.077 -1.057 13.944 1.00 5.38 60 ASP B N 1
ATOM 2236 C CA . ASP B 1 29 ? 39.173 -0.164 14.338 1.00 5.41 60 ASP B CA 1
ATOM 2237 C C . ASP B 1 29 ? 39.315 1.021 13.365 1.00 5.42 60 ASP B C 1
ATOM 2238 O O . ASP B 1 29 ? 39.446 2.177 13.771 1.00 5.29 60 ASP B O 1
ATOM 2243 N N . THR B 1 30 ? 39.295 0.730 12.070 1.00 5.45 61 THR B N 1
ATOM 2244 C CA . THR B 1 30 ? 39.442 1.776 11.065 1.00 5.51 61 THR B CA 1
ATOM 2245 C C . THR B 1 30 ? 38.280 2.764 11.163 1.00 5.45 61 THR B C 1
ATOM 2246 O O . THR B 1 30 ? 38.480 3.978 11.090 1.00 5.20 61 THR B O 1
ATOM 2250 N N . TYR B 1 31 ? 37.075 2.228 11.321 1.00 5.28 62 TYR B N 1
ATOM 2251 C CA . TYR B 1 31 ? 35.873 3.059 11.324 1.00 5.56 62 TYR B CA 1
ATOM 2252 C C . TYR B 1 31 ? 35.869 3.973 12.536 1.00 5.40 62 TYR B C 1
ATOM 2253 O O . TYR B 1 31 ? 35.631 5.180 12.415 1.00 5.84 62 TYR B O 1
ATOM 2262 N N . THR B 1 32 ? 36.133 3.403 13.712 1.00 5.21 63 THR B N 1
ATOM 2263 C CA . THR B 1 32 ? 35.966 4.130 14.953 1.00 5.20 63 THR B CA 1
ATOM 2264 C C . THR B 1 32 ? 37.122 5.092 15.241 1.00 5.09 63 THR B C 1
ATOM 2265 O O . THR B 1 32 ? 36.982 6.032 16.039 1.00 5.14 63 THR B O 1
ATOM 2269 N N . GLN B 1 33 ? 38.275 4.837 14.631 1.00 5.42 64 GLN B N 1
ATOM 2270 C CA . GLN B 1 33 ? 39.461 5.652 14.911 1.00 5.68 64 GLN B CA 1
ATOM 2271 C C . GLN B 1 33 ? 39.815 6.582 13.768 1.00 6.27 64 GLN B C 1
ATOM 2272 O O . GLN B 1 33 ? 40.182 7.726 13.996 1.00 6.86 64 GLN B O 1
ATOM 2278 N N A THR B 1 34 ? 39.684 6.096 12.541 0.50 6.40 65 THR B N 1
ATOM 2279 N N B THR B 1 34 ? 39.736 6.074 12.541 0.50 6.62 65 THR B N 1
ATOM 2280 C CA A THR B 1 34 ? 40.213 6.828 11.388 0.50 6.73 65 THR B CA 1
ATOM 2281 C CA B THR B 1 34 ? 40.218 6.845 11.390 0.50 7.18 65 THR B CA 1
ATOM 2282 C C A THR B 1 34 ? 39.134 7.543 10.581 0.50 7.18 65 THR B C 1
ATOM 2283 C C B THR B 1 34 ? 39.102 7.571 10.643 0.50 7.40 65 THR B C 1
ATOM 2284 O O A THR B 1 34 ? 39.313 8.710 10.208 0.50 7.74 65 THR B O 1
ATOM 2285 O O B THR B 1 34 ? 39.222 8.776 10.387 0.50 7.91 65 THR B O 1
ATOM 2292 N N . ILE B 1 35 ? 38.025 6.846 10.326 1.00 7.19 66 ILE B N 1
ATOM 2293 C CA . ILE B 1 35 ? 36.977 7.331 9.411 1.00 7.80 66 ILE B CA 1
ATOM 2294 C C . ILE B 1 35 ? 35.961 8.208 10.121 1.00 7.89 66 ILE B C 1
ATOM 2295 O O . ILE B 1 35 ? 35.812 9.388 9.785 1.00 7.84 66 ILE B O 1
ATOM 2300 N N A ARG B 1 36 ? 35.264 7.637 11.099 0.50 7.80 67 ARG B N 1
ATOM 2301 N N B ARG B 1 36 ? 35.298 7.649 11.129 0.50 7.78 67 ARG B N 1
ATOM 2302 C CA A ARG B 1 36 ? 34.231 8.375 11.818 0.50 8.05 67 ARG B CA 1
ATOM 2303 C CA B ARG B 1 36 ? 34.239 8.368 11.826 0.50 8.02 67 ARG B CA 1
ATOM 2304 C C A ARG B 1 36 ? 34.360 8.226 13.331 0.50 8.06 67 ARG B C 1
ATOM 2305 C C B ARG B 1 36 ? 34.352 8.244 13.342 0.50 8.04 67 ARG B C 1
ATOM 2306 O O A ARG B 1 36 ? 33.511 7.596 13.962 0.50 8.25 67 ARG B O 1
ATOM 2307 O O B ARG B 1 36 ? 33.486 7.654 13.986 0.50 8.24 67 ARG B O 1
ATOM 2322 N N . PRO B 1 37 ? 35.413 8.813 13.922 1.00 8.20 68 PRO B N 1
ATOM 2323 C CA . PRO B 1 37 ? 35.546 8.715 15.372 1.00 8.35 68 PRO B CA 1
ATOM 2324 C C . PRO B 1 37 ? 34.320 9.350 16.041 1.00 8.69 68 PRO B C 1
ATOM 2325 O O . PRO B 1 37 ? 33.841 10.400 15.577 1.00 8.44 68 PRO B O 1
ATOM 2329 N N . GLY B 1 38 ? 33.815 8.713 17.097 1.00 8.68 69 GLY B N 1
ATOM 2330 C CA . GLY B 1 38 ? 32.538 9.103 17.714 1.00 9.18 69 GLY B CA 1
ATOM 2331 C C . GLY B 1 38 ? 32.674 10.049 18.893 1.00 9.24 69 GLY B C 1
ATOM 2332 O O . GLY B 1 38 ? 33.778 10.530 19.195 1.00 9.28 69 GLY B O 1
ATOM 2333 N N . SER B 1 39 ? 31.552 10.337 19.566 1.00 9.24 70 SER B N 1
ATOM 2334 C CA . SER B 1 39 ? 31.594 11.222 20.738 1.00 9.20 70 SER B CA 1
ATOM 2335 C C . SER B 1 39 ? 32.152 10.485 21.950 1.00 9.33 70 SER B C 1
ATOM 2336 O O . SER B 1 39 ? 32.786 11.084 22.833 1.00 9.35 70 SER B O 1
ATOM 2339 N N . ARG B 1 40 ? 31.935 9.179 21.966 1.00 9.12 71 ARG B N 1
ATOM 2340 C CA . ARG B 1 40 ? 32.464 8.318 23.010 1.00 9.15 71 ARG B CA 1
ATOM 2341 C C . ARG B 1 40 ? 33.137 7.145 22.319 1.00 8.60 71 ARG B C 1
ATOM 2342 O O . ARG B 1 40 ? 32.820 6.813 21.175 1.00 8.58 71 ARG B O 1
ATOM 2350 N N . SER B 1 41 ? 34.049 6.495 23.025 1.00 8.13 72 SER B N 1
ATOM 2351 C CA . SER B 1 41 ? 34.698 5.339 22.447 1.00 7.93 72 SER B CA 1
ATOM 2352 C C . SER B 1 41 ? 33.750 4.149 22.439 1.00 8.06 72 SER B C 1
ATOM 2353 O O . SER B 1 41 ? 32.876 4.034 23.303 1.00 8.18 72 SER B O 1
ATOM 2356 N N . ARG B 1 42 ? 33.936 3.283 21.447 1.00 7.99 73 ARG B N 1
ATOM 2357 C CA . ARG B 1 42 ? 33.227 2.009 21.326 1.00 8.39 73 ARG B CA 1
ATOM 2358 C C . ARG B 1 42 ? 34.278 0.910 21.303 1.00 8.26 73 ARG B C 1
ATOM 2359 O O . ARG B 1 42 ? 35.276 1.044 20.596 1.00 8.99 73 ARG B O 1
ATOM 2367 N N . ASN B 1 43 ? 34.070 -0.180 22.040 1.00 7.35 74 ASN B N 1
ATOM 2368 C CA . ASN B 1 43 ? 35.057 -1.255 22.016 1.00 6.96 74 ASN B CA 1
ATOM 2369 C C . ASN B 1 43 ? 34.829 -2.212 20.858 1.00 6.82 74 ASN B C 1
ATOM 2370 O O . ASN B 1 43 ? 33.792 -2.884 20.794 1.00 7.08 74 ASN B O 1
ATOM 2375 N N . CYS B 1 44 ? 35.793 -2.279 19.943 1.00 6.62 75 CYS B N 1
ATOM 2376 C CA . CYS B 1 44 ? 35.624 -3.081 18.728 1.00 6.24 75 CYS B CA 1
ATOM 2377 C C . CYS B 1 44 ? 35.696 -4.591 18.969 1.00 6.11 75 CYS B C 1
ATOM 2378 O O . CYS B 1 44 ? 35.021 -5.366 18.291 1.00 6.09 75 CYS B O 1
ATOM 2381 N N . GLN B 1 45 ? 36.491 -5.005 19.958 1.00 6.24 76 GLN B N 1
ATOM 2382 C CA . GLN B 1 45 ? 36.504 -6.414 20.325 1.00 5.95 76 GLN B CA 1
ATOM 2383 C C . GLN B 1 45 ? 35.102 -6.846 20.740 1.00 6.17 76 GLN B C 1
ATOM 2384 O O . GLN B 1 45 ? 34.629 -7.894 20.306 1.00 6.08 76 GLN B O 1
ATOM 2390 N N . ALA B 1 46 ? 34.438 -6.022 21.553 1.00 6.19 77 ALA B N 1
ATOM 2391 C CA . ALA B 1 46 ? 33.089 -6.339 22.048 1.00 6.24 77 ALA B CA 1
ATOM 2392 C C . ALA B 1 46 ? 32.048 -6.324 20.913 1.00 6.28 77 ALA B C 1
ATOM 2393 O O . ALA B 1 46 ? 31.140 -7.162 20.857 1.00 6.12 77 ALA B O 1
ATOM 2395 N N . ILE B 1 47 ? 32.195 -5.386 19.982 1.00 5.95 78 ILE B N 1
ATOM 2396 C CA . ILE B 1 47 ? 31.316 -5.370 18.808 1.00 5.89 78 ILE B CA 1
ATOM 2397 C C . ILE B 1 47 ? 31.484 -6.649 17.968 1.00 5.93 78 ILE B C 1
ATOM 2398 O O . ILE B 1 47 ? 30.515 -7.270 17.548 1.00 5.74 78 ILE B O 1
ATOM 2403 N N . ARG B 1 48 ? 32.739 -7.038 17.726 1.00 5.63 79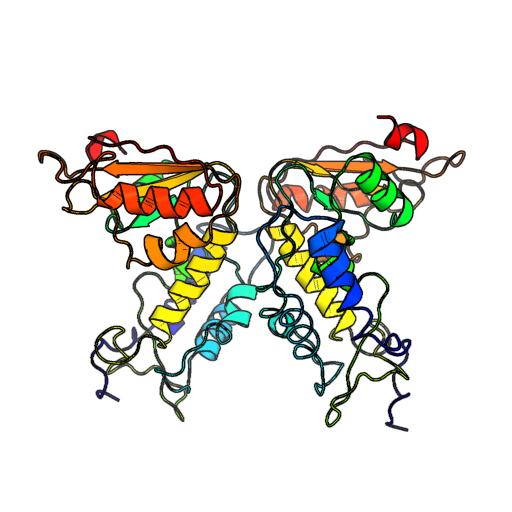 ARG B N 1
ATOM 2404 C CA . ARG B 1 48 ? 32.998 -8.284 17.008 1.00 5.78 79 ARG B CA 1
ATOM 2405 C C . ARG B 1 48 ? 32.377 -9.470 17.765 1.00 5.77 79 ARG B C 1
ATOM 2406 O O . ARG B 1 48 ? 31.709 -10.331 17.166 1.00 5.68 79 ARG B O 1
ATOM 2414 N N . GLN B 1 49 ? 32.578 -9.501 19.086 1.00 5.93 80 GLN B N 1
ATOM 2415 C CA . GLN B 1 49 ? 32.009 -10.594 19.898 1.00 6.28 80 GLN B CA 1
ATOM 2416 C C . GLN B 1 49 ? 30.494 -10.659 19.777 1.00 6.42 80 GLN B C 1
ATOM 2417 O O . GLN B 1 49 ? 29.910 -11.772 19.674 1.00 6.63 80 GLN B O 1
ATOM 2423 N N . ALA B 1 50 ? 29.847 -9.492 19.766 1.00 6.10 81 ALA B N 1
ATOM 2424 C CA . ALA B 1 50 ? 28.387 -9.469 19.638 1.00 6.00 81 ALA B CA 1
ATOM 2425 C C . ALA B 1 50 ? 27.975 -9.936 18.244 1.00 5.90 81 ALA B C 1
ATOM 2426 O O . ALA B 1 50 ? 26.981 -10.672 18.089 1.00 5.96 81 ALA B O 1
ATOM 2428 N N . PHE B 1 51 ? 28.728 -9.536 17.217 1.00 5.68 82 PHE B N 1
ATOM 2429 C CA . PHE B 1 51 ? 28.417 -10.006 15.843 1.00 5.78 82 PHE B CA 1
ATOM 2430 C C . PHE B 1 51 ? 28.481 -11.537 15.749 1.00 5.95 82 PHE B C 1
ATOM 2431 O O . PHE B 1 51 ? 27.565 -12.186 15.244 1.00 5.64 82 PHE B O 1
ATOM 2439 N N . MET B 1 52 ? 29.586 -12.113 16.217 1.00 5.93 83 MET B N 1
ATOM 2440 C CA . MET B 1 52 ? 29.727 -13.582 16.216 1.00 6.27 83 MET B CA 1
ATOM 2441 C C . MET B 1 52 ? 28.619 -14.257 16.992 1.00 6.23 83 MET B C 1
ATOM 2442 O O . MET B 1 52 ? 28.030 -15.216 16.504 1.00 6.49 83 MET B O 1
ATOM 2447 N N . SER B 1 53 ? 28.314 -13.752 18.186 1.00 6.49 84 SER B N 1
ATOM 2448 C CA . SER B 1 53 ? 27.300 -14.395 19.046 1.00 6.61 84 SER B CA 1
ATOM 2449 C C . SER B 1 53 ? 25.913 -14.429 18.410 1.00 6.56 84 SER B C 1
ATOM 2450 O O . SER B 1 53 ? 25.117 -15.325 18.706 1.00 6.68 84 SER B O 1
ATOM 2453 N N . ALA B 1 54 ? 25.629 -13.488 17.514 1.00 6.20 85 ALA B N 1
ATOM 2454 C CA . ALA B 1 54 ? 24.315 -13.426 16.874 1.00 6.14 85 ALA B CA 1
ATOM 2455 C C . ALA B 1 54 ? 24.006 -14.688 16.073 1.00 6.29 85 ALA B C 1
ATOM 2456 O O . ALA B 1 54 ? 22.852 -15.122 16.036 1.00 6.38 85 ALA B O 1
ATOM 2458 N N . PHE B 1 55 ? 25.032 -15.284 15.446 1.00 6.09 86 PHE B N 1
ATOM 2459 C CA . PHE B 1 55 ? 24.801 -16.368 14.493 1.00 6.30 86 PHE B CA 1
ATOM 2460 C C . PHE B 1 55 ? 25.577 -17.665 14.743 1.00 6.47 86 PHE B C 1
ATOM 2461 O O . PHE B 1 55 ? 25.161 -18.732 14.286 1.00 6.55 86 PHE B O 1
ATOM 2469 N N . ILE B 1 56 ? 26.696 -17.584 15.451 1.00 6.68 87 ILE B N 1
ATOM 2470 C CA . ILE B 1 56 ? 27.552 -18.775 15.617 1.00 6.99 87 ILE B CA 1
ATOM 2471 C C . ILE B 1 56 ? 26.802 -19.897 16.329 1.00 7.14 87 ILE B C 1
ATOM 2472 O O . ILE B 1 56 ? 26.043 -19.642 17.262 1.00 7.13 87 ILE B O 1
ATOM 2477 N N . SER B 1 57 ? 26.988 -21.121 15.836 1.00 7.54 88 SER B N 1
ATOM 2478 C CA . SER B 1 57 ? 26.445 -22.343 16.462 1.00 7.92 88 SER B CA 1
ATOM 2479 C C . SER B 1 57 ? 24.922 -22.428 16.352 1.00 8.00 88 SER B C 1
ATOM 2480 O O . SER B 1 57 ? 24.284 -23.176 17.101 1.00 8.60 88 SER B O 1
ATOM 2483 N N . LYS B 1 58 ? 24.339 -21.668 15.428 1.00 7.91 89 LYS B N 1
ATOM 2484 C CA . LYS B 1 58 ? 22.886 -21.700 15.243 1.00 7.73 89 LYS B CA 1
ATOM 2485 C C . LYS B 1 58 ? 22.518 -22.258 13.868 1.00 7.78 89 LYS B C 1
ATOM 2486 O O . LYS B 1 58 ? 23.310 -22.206 12.934 1.00 7.59 89 LYS B O 1
ATOM 2492 N N . ASP B 1 59 ? 21.311 -22.809 13.750 1.00 7.71 90 ASP B N 1
ATOM 2493 C CA . ASP B 1 59 ? 20.767 -23.220 12.460 1.00 7.91 90 ASP B CA 1
ATOM 2494 C C . ASP B 1 59 ? 20.751 -22.014 11.520 1.00 7.83 90 ASP B C 1
ATOM 2495 O O . ASP B 1 59 ? 20.078 -21.018 11.800 1.00 7.79 90 ASP B O 1
ATOM 2500 N N . PRO B 1 60 ? 21.502 -22.084 10.410 1.00 7.79 91 PRO B N 1
ATOM 2501 C CA . PRO B 1 60 ? 21.649 -20.906 9.552 1.00 7.85 91 PRO B CA 1
ATOM 2502 C C . PRO B 1 60 ? 20.402 -20.595 8.731 1.00 7.63 91 PRO B C 1
ATOM 2503 O O . PRO B 1 60 ? 20.398 -19.626 7.978 1.00 7.50 91 PRO B O 1
ATOM 2507 N N . CYS B 1 61 ? 19.366 -21.420 8.850 1.00 7.72 92 CYS B N 1
ATOM 2508 C CA . CYS B 1 61 ? 18.109 -21.145 8.163 1.00 7.86 92 CYS B CA 1
ATOM 2509 C C . CYS B 1 61 ? 16.996 -20.771 9.133 1.00 7.82 92 CYS B C 1
ATOM 2510 O O . CYS B 1 61 ? 15.821 -20.726 8.752 1.00 8.03 92 CYS B O 1
ATOM 2513 N N . LYS B 1 62 ? 17.362 -20.517 10.385 1.00 7.78 93 LYS B N 1
ATOM 2514 C CA . LYS B 1 62 ? 16.381 -20.126 11.407 1.00 7.78 93 LYS B CA 1
ATOM 2515 C C . LYS B 1 62 ? 16.685 -18.724 11.975 1.00 7.48 93 LYS B C 1
ATOM 2516 O O . LYS B 1 62 ? 16.244 -18.391 13.072 1.00 7.16 93 LYS B O 1
ATOM 2522 N N . ALA B 1 63 ? 17.443 -17.932 11.223 1.00 7.24 94 ALA B N 1
ATOM 2523 C CA . ALA B 1 63 ? 17.765 -16.547 11.645 1.00 7.28 94 ALA B CA 1
ATOM 2524 C C . ALA B 1 63 ? 16.508 -15.710 11.878 1.00 7.45 94 ALA B C 1
ATOM 2525 O O . ALA B 1 63 ? 15.569 -15.757 11.087 1.00 7.47 94 ALA B O 1
ATOM 2527 N N . THR B 1 64 ? 16.497 -14.939 12.963 1.00 7.52 95 THR B N 1
ATOM 2528 C CA . THR B 1 64 ? 15.417 -13.976 13.185 1.00 7.71 95 THR B CA 1
ATOM 2529 C C . THR B 1 64 ? 15.995 -12.587 13.404 1.00 7.71 95 THR B C 1
ATOM 2530 O O . THR B 1 64 ? 17.167 -12.447 13.745 1.00 7.25 95 THR B O 1
ATOM 2534 N N . LYS B 1 65 ? 15.156 -11.566 13.236 1.00 7.67 96 LYS B N 1
ATOM 2535 C CA . LYS B 1 65 ? 15.575 -10.197 13.517 1.00 8.02 96 LYS B CA 1
ATOM 2536 C C . LYS B 1 65 ? 16.087 -10.054 14.943 1.00 7.76 96 LYS B C 1
ATOM 2537 O O . LYS B 1 65 ? 17.113 -9.406 15.180 1.00 7.95 96 LYS B O 1
ATOM 2543 N N . GLU B 1 66 ? 15.371 -10.663 15.881 1.00 7.70 97 GLU B N 1
ATOM 2544 C CA A GLU B 1 66 ? 15.725 -10.616 17.292 0.50 7.56 97 GLU B CA 1
ATOM 2545 C CA B GLU B 1 66 ? 15.725 -10.649 17.301 0.50 7.63 97 GLU B CA 1
ATOM 2546 C C . GLU B 1 66 ? 17.182 -11.016 17.551 1.00 7.31 97 GLU B C 1
ATOM 2547 O O . GLU B 1 66 ? 17.798 -10.539 18.509 1.00 7.07 97 GLU B O 1
ATOM 2558 N N . ASP B 1 67 ? 17.727 -11.900 16.712 1.00 6.99 98 ASP B N 1
ATOM 2559 C CA . ASP B 1 67 ? 19.093 -12.390 16.933 1.00 6.78 98 ASP B CA 1
ATOM 2560 C C . ASP B 1 67 ? 20.126 -11.268 16.865 1.00 6.22 98 ASP B C 1
ATOM 2561 O O . ASP B 1 67 ? 21.190 -11.358 17.476 1.00 6.54 98 ASP B O 1
ATOM 2566 N N . TYR B 1 68 ? 19.789 -10.216 16.123 1.00 5.90 99 TYR B N 1
ATOM 2567 C CA . TYR B 1 68 ? 20.694 -9.073 15.969 1.00 5.74 99 TYR B CA 1
ATOM 2568 C C . TYR B 1 68 ? 20.403 -7.888 16.904 1.00 5.95 99 TYR B C 1
ATOM 2569 O O . TYR B 1 68 ? 21.065 -6.853 16.803 1.00 5.94 99 TYR B O 1
ATOM 2578 N N . ASN B 1 69 ? 19.449 -8.038 17.827 1.00 6.22 100 ASN B N 1
ATOM 2579 C CA . ASN B 1 69 ? 19.096 -6.934 18.734 1.00 6.33 100 ASN B CA 1
ATOM 2580 C C . ASN B 1 69 ? 20.311 -6.353 19.476 1.00 6.44 100 ASN B C 1
ATOM 2581 O O . ASN B 1 69 ? 20.489 -5.120 19.541 1.00 6.23 100 ASN B O 1
ATOM 2586 N N . SER B 1 70 ? 21.127 -7.238 20.061 1.00 6.30 101 SER B N 1
ATOM 2587 C CA . SER B 1 70 ? 22.268 -6.788 20.867 1.00 6.35 101 SER B CA 1
ATOM 2588 C C . SER B 1 70 ? 23.263 -6.014 19.988 1.00 6.18 101 SER B C 1
ATOM 2589 O O . SER B 1 70 ? 23.730 -4.931 20.351 1.00 6.29 101 SER B O 1
ATOM 2592 N N . LEU B 1 71 ? 23.558 -6.579 18.824 1.00 6.03 102 LEU B N 1
ATOM 2593 C CA . LEU B 1 71 ? 24.524 -5.956 17.916 1.00 5.89 102 LEU B CA 1
ATOM 2594 C C . LEU B 1 71 ? 24.035 -4.587 17.462 1.00 6.07 102 LEU B C 1
ATOM 2595 O O . LEU B 1 71 ? 24.778 -3.596 17.512 1.00 6.23 102 LEU B O 1
ATOM 2600 N N . ILE B 1 72 ? 22.795 -4.517 16.994 1.00 6.16 103 ILE B N 1
ATOM 2601 C CA . ILE B 1 72 ? 22.275 -3.224 16.513 1.00 6.79 103 ILE B CA 1
ATOM 2602 C C . ILE B 1 72 ? 22.242 -2.205 17.647 1.00 7.09 103 ILE B C 1
ATOM 2603 O O . ILE B 1 72 ? 22.604 -1.035 17.456 1.00 7.03 103 ILE B O 1
ATOM 2608 N N . ASN B 1 73 ? 21.856 -2.645 18.846 1.00 7.06 104 ASN B N 1
ATOM 2609 C CA . ASN B 1 73 ? 21.885 -1.748 19.990 1.00 7.61 104 ASN B CA 1
ATOM 2610 C C . ASN B 1 73 ? 23.281 -1.208 20.306 1.00 7.66 104 ASN B C 1
ATOM 2611 O O . ASN B 1 73 ? 23.400 -0.096 20.812 1.00 8.17 104 ASN B O 1
ATOM 2616 N N . LEU B 1 74 ? 24.329 -1.965 20.002 1.00 7.53 105 LEU B N 1
ATOM 2617 C CA . LEU B 1 74 ? 25.688 -1.487 20.258 1.00 7.44 105 LEU B CA 1
ATOM 2618 C C . LEU B 1 74 ? 26.124 -0.406 19.254 1.00 7.49 105 LEU B C 1
ATOM 2619 O O . LEU B 1 74 ? 27.026 0.383 19.546 1.00 7.77 105 LEU B O 1
ATOM 2624 N N . ALA B 1 75 ? 25.537 -0.415 18.058 1.00 7.17 106 ALA B N 1
ATOM 2625 C CA . ALA B 1 75 ? 25.948 0.538 17.026 1.00 6.95 106 ALA B CA 1
ATOM 2626 C C . ALA B 1 75 ? 24.784 0.806 16.064 1.00 6.88 106 ALA B C 1
ATOM 2627 O O . ALA B 1 75 ? 24.797 0.330 14.958 1.00 6.42 106 ALA B O 1
ATOM 2629 N N . PRO B 1 76 ? 23.763 1.557 16.504 1.00 6.89 107 PRO B N 1
ATOM 2630 C CA . PRO B 1 76 ? 22.611 1.758 15.627 1.00 6.57 107 PRO B CA 1
ATOM 2631 C C . PRO B 1 76 ? 22.979 2.579 14.386 1.00 6.67 107 PRO B C 1
ATOM 2632 O O . PRO B 1 76 ? 23.763 3.536 14.501 1.00 6.27 107 PRO B O 1
ATOM 2636 N N . PRO B 1 77 ? 22.408 2.221 13.218 1.00 6.63 108 PRO B N 1
ATOM 2637 C CA . PRO B 1 77 ? 22.776 2.836 11.930 1.00 6.95 108 PRO B CA 1
ATOM 2638 C C . PRO B 1 77 ? 22.049 4.146 11.683 1.00 7.43 108 PRO B C 1
ATOM 2639 O O . PRO B 1 77 ? 21.248 4.270 10.745 1.00 7.79 108 PRO B O 1
ATOM 2643 N N . THR B 1 78 ? 22.309 5.119 12.541 1.00 7.86 109 THR B N 1
ATOM 2644 C CA . THR B 1 78 ? 21.637 6.390 12.382 1.00 8.56 109 THR B CA 1
ATOM 2645 C C . THR B 1 78 ? 22.575 7.470 11.831 1.00 8.38 109 THR B C 1
ATOM 2646 O O . THR B 1 78 ? 23.804 7.464 12.044 1.00 8.41 109 THR B O 1
ATOM 2650 N N . VAL B 1 79 ? 21.976 8.392 11.109 1.00 7.94 110 VAL B N 1
ATOM 2651 C CA . VAL B 1 79 ? 22.738 9.420 10.443 1.00 7.58 110 VAL B CA 1
ATOM 2652 C C . VAL B 1 79 ? 21.997 10.752 10.660 1.00 6.95 110 VAL B C 1
ATOM 2653 O O . VAL B 1 79 ? 20.795 10.771 10.933 1.00 6.71 110 VAL B O 1
ATOM 2657 N N . PRO B 1 80 ? 22.724 11.864 10.583 1.00 6.49 111 PRO B N 1
ATOM 2658 C CA . PRO B 1 80 ? 22.093 13.185 10.714 1.00 6.15 111 PRO B CA 1
ATOM 2659 C C . PRO B 1 80 ? 20.988 13.387 9.685 1.00 6.06 111 PRO B C 1
ATOM 2660 O O . PRO B 1 80 ? 21.013 12.802 8.597 1.00 5.69 111 PRO B O 1
ATOM 2664 N N . CYS B 1 81 ? 20.009 14.222 10.021 1.00 6.02 112 CYS B N 1
ATOM 2665 C CA . CYS B 1 81 ? 18.949 14.539 9.069 1.00 6.13 112 CYS B CA 1
ATOM 2666 C C . CYS B 1 81 ? 19.513 15.098 7.776 1.00 6.28 112 CYS B C 1
ATOM 2667 O O . CYS B 1 81 ? 20.473 15.871 7.797 1.00 6.49 112 CYS B O 1
ATOM 2670 N N . GLY B 1 82 ? 18.901 14.703 6.664 1.00 6.80 113 GLY B N 1
ATOM 2671 C CA . GLY B 1 82 ? 19.259 15.244 5.364 1.00 7.20 113 GLY B CA 1
ATOM 2672 C C . GLY B 1 82 ? 20.525 14.664 4.772 1.00 7.49 113 GLY B C 1
ATOM 2673 O O . GLY B 1 82 ? 20.956 15.077 3.688 1.00 8.07 113 GLY B O 1
ATOM 2674 N N . GLN B 1 83 ? 21.129 13.695 5.433 1.00 7.36 114 GLN B N 1
ATOM 2675 C CA . GLN B 1 83 ? 22.424 13.221 4.950 1.00 7.53 114 GLN B CA 1
ATOM 2676 C C . GLN B 1 83 ? 22.409 11.784 4.436 1.00 7.46 114 GLN B C 1
ATOM 2677 O O . GLN B 1 83 ? 23.450 11.247 4.029 1.00 7.46 114 GLN B O 1
ATOM 2683 N N . GLN B 1 84 ? 21.233 11.160 4.419 1.00 7.20 115 GLN B N 1
ATOM 2684 C CA . GLN B 1 84 ? 21.145 9.761 3.985 1.00 7.19 115 GLN B CA 1
ATOM 2685 C C . GLN B 1 84 ? 20.986 9.570 2.495 1.00 6.71 115 GLN B C 1
ATOM 2686 O O . GLN B 1 84 ? 20.206 10.276 1.855 1.00 6.88 115 GLN B O 1
ATOM 2692 N N . VAL B 1 85 ? 21.707 8.590 1.971 1.00 6.33 116 VAL B N 1
ATOM 2693 C CA . VAL B 1 85 ? 21.617 8.197 0.570 1.00 6.03 116 VAL B CA 1
ATOM 2694 C C . VAL B 1 85 ? 21.200 6.727 0.480 1.00 5.95 116 VAL B C 1
ATOM 2695 O O . VAL B 1 85 ? 21.827 5.862 1.103 1.00 6.42 116 VAL B O 1
ATOM 2699 N N . PHE B 1 86 ? 20.128 6.468 -0.262 1.00 5.55 117 PHE B N 1
ATOM 2700 C CA . PHE B 1 86 ? 19.644 5.131 -0.524 1.00 5.57 117 PHE B CA 1
ATOM 2701 C C . PHE B 1 86 ? 20.036 4.813 -1.947 1.00 5.69 117 PHE B C 1
ATOM 2702 O O . PHE B 1 86 ? 20.348 5.733 -2.726 1.00 5.76 117 PHE B O 1
ATOM 2710 N N . TRP B 1 87 ? 20.080 3.528 -2.285 1.00 5.78 118 TRP B N 1
ATOM 2711 C CA . TRP B 1 87 ? 20.490 3.156 -3.646 1.00 5.79 118 TRP B CA 1
ATOM 2712 C C . TRP B 1 87 ? 19.979 1.760 -3.977 1.00 5.89 118 TRP B C 1
ATOM 2713 O O . TRP B 1 87 ? 19.694 0.947 -3.084 1.00 5.97 118 TRP B O 1
ATOM 2724 N N . SER B 1 88 ? 19.824 1.507 -5.270 1.00 5.95 119 SER B N 1
ATOM 2725 C CA . SER B 1 88 ? 19.407 0.195 -5.729 1.00 6.14 119 SER B CA 1
ATOM 2726 C C . SER B 1 88 ? 19.953 0.015 -7.135 1.00 6.18 119 SER B C 1
ATOM 2727 O O . SER B 1 88 ? 19.684 0.836 -8.013 1.00 6.20 119 SER B O 1
ATOM 2730 N N . LYS B 1 89 ? 20.788 -1.011 -7.302 1.00 6.22 120 LYS B N 1
ATOM 2731 C CA . LYS B 1 89 ? 21.396 -1.355 -8.585 1.00 6.49 120 LYS B CA 1
ATOM 2732 C C . LYS B 1 89 ? 22.409 -0.310 -9.067 1.00 6.43 120 LYS B C 1
ATOM 2733 O O . LYS B 1 89 ? 22.782 -0.283 -10.237 1.00 6.41 120 LYS B O 1
ATOM 2739 N N . THR B 1 90 ? 22.869 0.534 -8.148 1.00 6.20 121 THR B N 1
ATOM 2740 C CA . THR B 1 90 ? 23.810 1.595 -8.480 1.00 6.36 121 THR B CA 1
ATOM 2741 C C . THR B 1 90 ? 24.948 1.671 -7.463 1.00 6.88 121 THR B C 1
ATOM 2742 O O . THR B 1 90 ? 25.414 2.760 -7.142 1.00 6.79 121 THR B O 1
ATOM 2746 N N A LYS B 1 91 ? 25.389 0.515 -6.966 0.50 7.07 122 LYS B N 1
ATOM 2747 N N B LYS B 1 91 ? 25.405 0.520 -6.971 0.50 7.00 122 LYS B N 1
ATOM 2748 C CA A LYS B 1 91 ? 26.334 0.487 -5.838 0.50 7.34 122 LYS B CA 1
ATOM 2749 C CA B LYS B 1 91 ? 26.324 0.504 -5.816 0.50 7.20 122 LYS B CA 1
ATOM 2750 C C A LYS B 1 91 ? 27.527 1.413 -6.032 0.50 7.50 122 LYS B C 1
ATOM 2751 C C B LYS B 1 91 ? 27.578 1.363 -5.991 0.50 7.43 122 LYS B C 1
ATOM 2752 O O A LYS B 1 91 ? 27.754 2.310 -5.219 0.50 7.71 122 LYS B O 1
ATOM 2753 O O B LYS B 1 91 ? 27.899 2.169 -5.118 0.50 7.66 122 LYS B O 1
ATOM 2764 N N . GLU B 1 92 ? 28.278 1.199 -7.105 1.00 7.67 123 GLU B N 1
ATOM 2765 C CA . GLU B 1 92 ? 29.490 1.986 -7.358 1.00 7.93 123 GLU B CA 1
ATOM 2766 C C . GLU B 1 92 ? 29.188 3.493 -7.402 1.00 7.50 123 GLU B C 1
ATOM 2767 O O . GLU B 1 92 ? 29.852 4.291 -6.721 1.00 7.62 123 GLU B O 1
ATOM 2773 N N . LEU B 1 93 ? 28.197 3.868 -8.209 1.00 7.19 124 LEU B N 1
ATOM 2774 C CA . LEU B 1 93 ? 27.834 5.274 -8.394 1.00 6.85 124 LEU B CA 1
ATOM 2775 C C . LEU B 1 93 ? 27.390 5.931 -7.087 1.00 6.73 124 LEU B C 1
ATOM 2776 O O . LEU B 1 93 ? 27.853 7.030 -6.737 1.00 6.78 124 LEU B O 1
ATOM 2781 N N . ALA B 1 94 ? 26.489 5.257 -6.374 1.00 6.71 125 ALA B N 1
ATOM 2782 C CA . ALA B 1 94 ? 25.896 5.840 -5.171 1.00 6.55 125 ALA B CA 1
ATOM 2783 C C . ALA B 1 94 ? 26.958 6.114 -4.112 1.00 6.82 125 ALA B C 1
ATOM 2784 O O . ALA B 1 94 ? 26.903 7.124 -3.415 1.00 6.88 125 ALA B O 1
ATOM 2786 N N . HIS B 1 95 ? 27.920 5.213 -3.998 1.00 6.85 126 HIS B N 1
ATOM 2787 C CA . HIS B 1 95 ? 28.952 5.380 -2.974 1.00 7.57 126 HIS B CA 1
ATOM 2788 C C . HIS B 1 95 ? 29.947 6.464 -3.371 1.00 7.55 126 HIS B C 1
ATOM 2789 O O . HIS B 1 95 ? 30.356 7.265 -2.521 1.00 7.73 126 HIS B O 1
ATOM 2796 N N . GLU B 1 96 ? 30.274 6.554 -4.659 1.00 8.01 127 GLU B N 1
ATOM 2797 C CA . GLU B 1 96 ? 31.101 7.667 -5.111 1.00 8.17 127 GLU B CA 1
ATOM 2798 C C . GLU B 1 96 ? 30.414 9.032 -4.882 1.00 8.03 127 GLU B C 1
ATOM 2799 O O . GLU B 1 96 ? 31.042 9.999 -4.435 1.00 8.08 127 GLU B O 1
ATOM 2805 N N . TYR B 1 97 ? 29.119 9.090 -5.167 1.00 7.59 128 TYR B N 1
ATOM 2806 C CA . TYR B 1 97 ? 28.325 10.291 -4.951 1.00 7.68 128 TYR B CA 1
ATOM 2807 C C . TYR B 1 97 ? 28.305 10.667 -3.461 1.00 7.77 128 TYR B C 1
ATOM 2808 O O . TYR B 1 97 ? 28.546 11.825 -3.071 1.00 7.62 128 TYR B O 1
ATOM 2817 N N . ALA B 1 98 ? 28.057 9.674 -2.614 1.00 7.74 129 ALA B N 1
ATOM 2818 C CA . ALA B 1 98 ? 27.995 9.922 -1.178 1.00 8.06 129 ALA B CA 1
ATOM 2819 C C . ALA B 1 98 ? 29.359 10.380 -0.649 1.00 8.34 129 ALA B C 1
ATOM 2820 O O . ALA B 1 98 ? 29.432 11.289 0.185 1.00 8.33 129 ALA B O 1
ATOM 2822 N N . LYS B 1 99 ? 30.424 9.753 -1.135 1.00 8.60 130 LYS B N 1
ATOM 2823 C CA . LYS B 1 99 ? 31.787 10.116 -0.727 1.00 9.04 130 LYS B CA 1
ATOM 2824 C C . LYS B 1 99 ? 32.072 11.584 -1.068 1.00 9.27 130 LYS B C 1
ATOM 2825 O O . LYS B 1 99 ? 32.547 12.352 -0.221 1.00 9.31 130 LYS B O 1
ATOM 2831 N N . ARG B 1 100 ? 31.757 11.971 -2.305 1.00 9.61 131 ARG B N 1
ATOM 2832 C CA . ARG B 1 100 ? 31.981 13.343 -2.783 1.00 9.91 131 ARG B CA 1
ATOM 2833 C C . ARG B 1 100 ? 31.152 14.422 -2.076 1.00 10.01 131 ARG B C 1
ATOM 2834 O O . ARG B 1 100 ? 31.649 15.521 -1.841 1.00 10.20 131 ARG B O 1
ATOM 2842 N N . ARG B 1 101 ? 29.897 14.121 -1.742 1.00 9.93 132 ARG B N 1
ATOM 2843 C CA . ARG B 1 101 ? 29.009 15.111 -1.122 1.00 10.07 132 ARG B CA 1
ATOM 2844 C C . ARG B 1 101 ? 28.980 15.042 0.404 1.00 9.96 132 ARG B C 1
ATOM 2845 O O . ARG B 1 101 ? 28.201 15.756 1.047 1.00 10.15 132 ARG B O 1
ATOM 2853 N N . ARG B 1 102 ? 29.808 14.172 0.977 1.00 9.64 133 ARG B N 1
ATOM 2854 C CA . ARG B 1 102 ? 29.899 14.007 2.429 1.00 9.68 133 ARG B CA 1
ATOM 2855 C C . ARG B 1 102 ? 28.550 13.578 3.003 1.00 9.21 133 ARG B C 1
ATOM 2856 O O . ARG B 1 102 ? 28.043 14.145 3.986 1.00 9.29 133 ARG B O 1
ATOM 2864 N N . LEU B 1 103 ? 27.978 12.564 2.357 1.00 8.28 134 LEU B N 1
ATOM 2865 C CA . LEU B 1 103 ? 26.691 11.985 2.757 1.00 7.57 134 LEU B CA 1
ATOM 2866 C C . LEU B 1 103 ? 26.939 10.546 3.180 1.00 7.15 134 LEU B C 1
ATOM 2867 O O . LEU B 1 103 ? 28.065 10.055 3.090 1.00 7.26 134 LEU B O 1
ATOM 2872 N N A MET B 1 104 ? 25.902 9.858 3.656 0.50 6.68 135 MET B N 1
ATOM 2873 N N B MET B 1 104 ? 25.884 9.864 3.620 0.50 6.98 135 MET B N 1
ATOM 2874 C CA A MET B 1 104 ? 26.081 8.496 4.158 0.50 6.48 135 MET B CA 1
ATOM 2875 C CA B MET B 1 104 ? 26.037 8.512 4.148 0.50 7.03 135 MET B CA 1
ATOM 2876 C C A MET B 1 104 ? 25.086 7.502 3.558 0.50 6.36 135 MET B C 1
ATOM 2877 C C B MET B 1 104 ? 25.063 7.500 3.545 0.50 6.68 135 MET B C 1
ATOM 2878 O O A MET B 1 104 ? 23.875 7.699 3.668 0.50 6.28 135 MET B O 1
ATOM 2879 O O B MET B 1 104 ? 23.849 7.680 3.636 0.50 6.61 135 MET B O 1
ATOM 2888 N N . THR B 1 105 ? 25.609 6.444 2.939 1.00 6.28 136 THR B N 1
ATOM 2889 C CA . THR B 1 105 ? 24.815 5.267 2.562 1.00 6.15 136 THR B CA 1
ATOM 2890 C C . THR B 1 105 ? 24.814 4.322 3.760 1.00 6.08 136 THR B C 1
ATOM 2891 O O . THR B 1 105 ? 25.523 4.559 4.757 1.00 6.19 136 THR B O 1
ATOM 2895 N N . LEU B 1 106 ? 24.031 3.251 3.669 1.00 6.07 137 LEU B N 1
ATOM 2896 C CA . LEU B 1 106 ? 24.006 2.208 4.699 1.00 6.25 137 LEU B CA 1
ATOM 2897 C C . LEU B 1 106 ? 25.412 1.662 4.943 1.00 6.36 137 LEU B C 1
ATOM 2898 O O . LEU B 1 106 ? 25.766 1.337 6.082 1.00 6.37 137 LEU B O 1
ATOM 2903 N N . GLU B 1 107 ? 26.214 1.584 3.883 1.00 6.31 138 GLU B N 1
ATOM 2904 C CA . GLU B 1 107 ? 27.580 1.047 3.995 1.00 6.63 138 GLU B CA 1
ATOM 2905 C C . GLU B 1 107 ? 28.565 2.010 4.669 1.00 6.41 138 GLU B C 1
ATOM 2906 O O . GLU B 1 107 ? 29.755 1.691 4.872 1.00 6.73 138 GLU B O 1
ATOM 2912 N N . ASP B 1 108 ? 28.078 3.195 5.019 1.00 6.36 139 ASP B N 1
ATOM 2913 C CA . ASP B 1 108 ? 28.865 4.198 5.714 1.00 6.17 139 ASP B CA 1
ATOM 2914 C C . ASP B 1 108 ? 28.538 4.256 7.202 1.00 5.69 139 ASP B C 1
ATOM 2915 O O . ASP B 1 108 ? 29.119 5.052 7.951 1.00 6.30 139 ASP B O 1
ATOM 2920 N N . THR B 1 109 ? 27.557 3.449 7.605 1.00 5.13 140 THR B N 1
ATOM 2921 C CA . THR B 1 109 ? 27.300 3.270 9.032 1.00 5.27 140 THR B CA 1
ATOM 2922 C C . THR B 1 109 ? 28.310 2.269 9.573 1.00 5.08 140 THR B C 1
ATOM 2923 O O . THR B 1 109 ? 28.915 1.524 8.813 1.00 5.31 140 THR B O 1
ATOM 2927 N N . LEU B 1 110 ? 28.493 2.253 10.893 1.00 5.05 141 LEU B N 1
ATOM 2928 C CA . LEU B 1 110 ? 29.482 1.326 11.454 1.00 5.08 141 LEU B CA 1
ATOM 2929 C C . LEU B 1 110 ? 29.217 -0.120 11.031 1.00 5.24 141 LEU B C 1
ATOM 2930 O O . LEU B 1 110 ? 30.093 -0.802 10.491 1.00 5.54 141 LEU B O 1
ATOM 2935 N N . LEU B 1 111 ? 28.010 -0.602 11.313 1.00 5.14 142 LEU B N 1
ATOM 2936 C CA . LEU B 1 111 ? 27.728 -2.003 11.045 1.00 5.05 142 LEU B CA 1
ATOM 2937 C C . LEU B 1 111 ? 27.694 -2.306 9.547 1.00 5.06 142 LEU B C 1
ATOM 2938 O O . LEU B 1 111 ? 28.102 -3.379 9.126 1.00 5.15 142 LEU B O 1
ATOM 2943 N N . GLY B 1 112 ? 27.211 -1.357 8.743 1.00 5.23 143 GLY B N 1
ATOM 2944 C CA . GLY B 1 112 ? 27.238 -1.528 7.282 1.00 5.16 143 GLY B CA 1
ATOM 2945 C C . GLY B 1 112 ? 28.657 -1.583 6.732 1.00 5.32 143 GLY B C 1
ATOM 2946 O O . GLY B 1 112 ? 28.968 -2.368 5.832 1.00 5.46 143 GLY B O 1
ATOM 2947 N N . TYR B 1 113 ? 29.520 -0.734 7.264 1.00 5.16 144 TYR B N 1
ATOM 2948 C CA . TYR B 1 113 ? 30.916 -0.740 6.898 1.00 5.47 144 TYR B CA 1
ATOM 2949 C C . TYR B 1 113 ? 31.593 -2.067 7.292 1.00 5.65 144 TYR B C 1
ATOM 2950 O O . TYR B 1 113 ? 32.335 -2.646 6.501 1.00 5.81 144 TYR B O 1
ATOM 2959 N N . LEU B 1 114 ? 31.323 -2.562 8.501 1.00 5.54 145 LEU B N 1
ATOM 2960 C CA . LEU B 1 114 ? 31.860 -3.875 8.883 1.00 5.81 145 LEU B CA 1
ATOM 2961 C C . LEU B 1 114 ? 31.489 -5.006 7.915 1.00 5.75 145 LEU B C 1
ATOM 2962 O O . LEU B 1 114 ? 32.327 -5.817 7.534 1.00 5.93 145 LEU B O 1
ATOM 2967 N N . ALA B 1 115 ? 30.214 -5.045 7.546 1.00 5.64 146 ALA B N 1
ATOM 2968 C CA . ALA B 1 115 ? 29.627 -6.218 6.888 1.00 5.66 146 ALA B CA 1
ATOM 2969 C C . ALA B 1 115 ? 29.720 -6.178 5.361 1.00 5.95 146 ALA B C 1
ATOM 2970 O O . ALA B 1 115 ? 29.562 -7.207 4.700 1.00 5.98 146 ALA B O 1
ATOM 2972 N N . ASP B 1 116 ? 29.989 -5.004 4.804 1.00 6.12 147 ASP B N 1
ATOM 2973 C CA . ASP B 1 116 ? 29.872 -4.816 3.345 1.00 6.49 147 ASP B CA 1
ATOM 2974 C C . ASP B 1 116 ? 30.739 -5.837 2.595 1.00 6.59 147 ASP B C 1
ATOM 2975 O O . ASP B 1 116 ? 31.945 -5.950 2.836 1.00 6.60 147 ASP B O 1
ATOM 2980 N N . GLY B 1 117 ? 30.108 -6.596 1.699 1.00 6.72 148 GLY B N 1
ATOM 2981 C CA . GLY B 1 117 ? 30.839 -7.553 0.884 1.00 6.98 148 GLY B CA 1
ATOM 2982 C C . GLY B 1 117 ? 31.219 -8.871 1.542 1.00 7.14 148 GLY B C 1
ATOM 2983 O O . GLY B 1 117 ? 31.896 -9.700 0.920 1.00 7.38 148 GLY B O 1
ATOM 2984 N N . LEU B 1 118 ? 30.790 -9.085 2.787 1.00 6.86 149 LEU B N 1
ATOM 2985 C CA . LEU B 1 118 ? 31.155 -10.302 3.509 1.00 6.91 149 LEU B CA 1
ATOM 2986 C C . LEU B 1 118 ? 30.036 -11.363 3.501 1.00 7.03 149 LEU B C 1
ATOM 2987 O O . LEU B 1 118 ? 28.879 -11.047 3.244 1.00 6.91 149 LEU B O 1
ATOM 2992 N N . ARG B 1 119 ? 30.400 -12.619 3.753 1.00 7.18 150 ARG B N 1
ATOM 2993 C CA . ARG B 1 119 ? 29.426 -13.685 3.926 1.00 7.30 150 ARG B CA 1
ATOM 2994 C C . ARG B 1 119 ? 29.727 -14.361 5.245 1.00 6.93 150 ARG B C 1
ATOM 2995 O O . ARG B 1 119 ? 30.888 -14.406 5.677 1.00 6.96 150 ARG B O 1
ATOM 3003 N N . TRP B 1 120 ? 28.681 -14.832 5.915 1.00 6.67 151 TRP B N 1
ATOM 3004 C CA . TRP B 1 120 ? 28.844 -15.534 7.184 1.00 6.62 151 TRP B CA 1
ATOM 3005 C C . TRP B 1 120 ? 27.649 -16.426 7.492 1.00 6.86 151 TRP B C 1
ATOM 3006 O O . TRP B 1 120 ? 26.508 -16.103 7.121 1.00 6.88 151 TRP B O 1
ATOM 3017 N N . CYS B 1 121 ? 27.932 -17.552 8.154 1.00 6.98 152 CYS B N 1
ATOM 3018 C CA . CYS B 1 121 ? 26.919 -18.449 8.701 1.00 7.12 152 CYS B CA 1
ATOM 3019 C C . CYS B 1 121 ? 27.614 -19.431 9.637 1.00 7.18 152 CYS B C 1
ATOM 3020 O O . CYS B 1 121 ? 28.843 -19.607 9.574 1.00 7.17 152 CYS B O 1
ATOM 3023 N N . GLY B 1 122 ? 26.824 -20.036 10.517 1.00 7.23 153 GLY B N 1
ATOM 3024 C CA . GLY B 1 122 ? 27.336 -21.013 11.454 1.00 7.46 153 GLY B CA 1
ATOM 3025 C C . GLY B 1 122 ? 26.712 -22.373 11.193 1.00 7.64 153 GLY B C 1
ATOM 3026 O O . GLY B 1 122 ? 26.045 -22.585 10.175 1.00 7.61 153 GLY B O 1
ATOM 3027 N N . GLU B 1 123 ? 26.919 -23.279 12.140 1.00 7.94 154 GLU B N 1
ATOM 3028 C CA . GLU B 1 123 ? 26.375 -24.627 12.095 1.00 8.49 154 GLU B CA 1
ATOM 3029 C C . GLU B 1 123 ? 26.111 -25.048 13.533 1.00 8.68 154 GLU B C 1
ATOM 3030 O O . GLU B 1 123 ? 26.954 -24.832 14.409 1.00 8.58 154 GLU B O 1
ATOM 3036 N N . PRO B 1 124 ? 24.932 -25.627 13.796 1.00 8.95 155 PRO B N 1
ATOM 3037 C CA . PRO B 1 124 ? 24.634 -26.041 15.178 1.00 9.37 155 PRO B CA 1
ATOM 3038 C C . PRO B 1 124 ? 25.704 -26.962 15.758 1.00 9.80 155 PRO B C 1
ATOM 3039 O O . PRO B 1 124 ? 26.251 -27.795 15.041 1.00 9.95 155 PRO B O 1
ATOM 3043 N N . GLY B 1 125 ? 26.016 -26.793 17.039 1.00 10.30 156 GLY B N 1
ATOM 3044 C CA . GLY B 1 125 ? 27.027 -27.614 17.702 1.00 10.77 156 GLY B CA 1
ATOM 3045 C C . GLY B 1 125 ? 28.466 -27.248 17.373 1.00 10.95 156 GLY B C 1
ATOM 3046 O O . GLY B 1 125 ? 29.394 -27.897 17.851 1.00 11.23 156 GLY B O 1
ATOM 3047 N N . SER B 1 126 ? 28.658 -26.210 16.564 1.00 10.94 157 SER B N 1
ATOM 3048 C CA . SER B 1 126 ? 29.996 -25.784 16.153 1.00 10.86 157 SER B CA 1
ATOM 3049 C C . SER B 1 126 ? 30.244 -24.325 16.530 1.00 10.90 157 SER B C 1
ATOM 3050 O O . SER B 1 126 ? 29.360 -23.488 16.370 1.00 10.67 157 SER B O 1
ATOM 3053 N N . SER B 1 127 ? 31.443 -24.024 17.030 1.00 10.78 158 SER B N 1
ATOM 3054 C CA . SER B 1 127 ? 31.790 -22.645 17.372 1.00 10.73 158 SER B CA 1
ATOM 3055 C C . SER B 1 127 ? 32.466 -21.934 16.201 1.00 10.42 158 SER B C 1
ATOM 3056 O O . SER B 1 127 ? 32.909 -20.788 16.321 1.00 10.38 158 SER B O 1
ATOM 3059 N N . ASP B 1 128 ? 32.542 -22.615 15.063 1.00 10.04 159 ASP B N 1
ATOM 3060 C CA . ASP B 1 128 ? 33.254 -22.063 13.924 1.00 9.85 159 ASP B CA 1
ATOM 3061 C C . ASP B 1 128 ? 32.334 -21.595 12.795 1.00 9.47 159 ASP B C 1
ATOM 3062 O O . ASP B 1 128 ? 31.188 -22.056 12.670 1.00 9.48 159 ASP B O 1
ATOM 3067 N N A LEU B 1 129 ? 32.845 -20.676 11.979 0.50 9.23 160 LEU B N 1
ATOM 3068 N N B LEU B 1 129 ? 32.855 -20.685 11.974 0.50 9.15 160 LEU B N 1
ATOM 3069 C CA A LEU B 1 129 ? 32.191 -20.280 10.736 0.50 9.00 160 LEU B CA 1
ATOM 3070 C CA B LEU B 1 129 ? 32.219 -20.291 10.720 0.50 8.85 160 LEU B CA 1
ATOM 3071 C C A LEU B 1 129 ? 32.144 -21.473 9.794 0.50 8.87 160 LEU B C 1
ATOM 3072 C C B LEU B 1 129 ? 32.144 -21.492 9.797 0.50 8.79 160 LEU B C 1
ATOM 3073 O O A LEU B 1 129 ? 33.104 -22.236 9.707 0.50 8.84 160 LEU B O 1
ATOM 3074 O O B LEU B 1 129 ? 33.088 -22.280 9.724 0.50 8.77 160 LEU B O 1
ATOM 3083 N N . ASN B 1 130 ? 31.036 -21.626 9.081 1.00 8.56 161 ASN B N 1
ATOM 3084 C CA . ASN B 1 130 ? 30.962 -22.604 8.014 1.00 8.42 161 ASN B CA 1
ATOM 3085 C C . ASN B 1 130 ? 31.639 -21.983 6.797 1.00 8.31 161 ASN B C 1
ATOM 3086 O O . ASN B 1 130 ? 31.115 -21.039 6.195 1.00 8.41 161 ASN B O 1
ATOM 3091 N N . ILE B 1 131 ? 32.827 -22.477 6.453 1.00 8.16 162 ILE B N 1
ATOM 3092 C CA . ILE B 1 131 ? 33.559 -21.925 5.314 1.00 8.31 162 ILE B CA 1
ATOM 3093 C C . ILE B 1 131 ? 33.300 -22.671 3.988 1.00 8.16 162 ILE B C 1
ATOM 3094 O O . ILE B 1 131 ? 33.761 -22.240 2.928 1.00 8.28 162 ILE B O 1
ATOM 3099 N N . TRP B 1 132 ? 32.551 -23.773 4.046 1.00 8.13 163 TRP B N 1
ATOM 3100 C CA . TRP B 1 132 ? 32.221 -24.552 2.838 1.00 8.03 163 TRP B CA 1
ATOM 3101 C C . TRP B 1 132 ? 31.075 -23.944 2.043 1.00 8.12 163 TRP B C 1
ATOM 3102 O O . TRP B 1 132 ? 31.206 -23.695 0.840 1.00 8.30 163 TRP B O 1
ATOM 3113 N N . SER B 1 133 ? 29.950 -23.707 2.719 1.00 8.09 164 SER B N 1
ATOM 3114 C CA . SER B 1 133 ? 28.756 -23.151 2.080 1.00 8.18 164 SER B CA 1
ATOM 3115 C C . SER B 1 133 ? 27.858 -22.459 3.109 1.00 8.17 164 SER B C 1
ATOM 3116 O O . SER B 1 133 ? 27.964 -22.726 4.305 1.00 8.00 164 SER B O 1
ATOM 3119 N N . CYS B 1 134 ? 26.986 -21.569 2.629 1.00 8.23 165 CYS B N 1
ATOM 3120 C CA . CYS B 1 134 ? 25.994 -20.902 3.465 1.00 8.49 165 CYS B CA 1
ATOM 3121 C C . CYS B 1 134 ? 24.679 -20.837 2.715 1.00 8.79 165 CYS B C 1
ATOM 3122 O O . CYS B 1 134 ? 24.681 -20.853 1.488 1.00 8.67 165 CYS B O 1
ATOM 3125 N N . PRO B 1 135 ? 23.551 -20.747 3.446 1.00 9.07 166 PRO B N 1
ATOM 3126 C CA . PRO B 1 135 ? 22.238 -20.690 2.790 1.00 9.34 166 PRO B CA 1
ATOM 3127 C C . PRO B 1 135 ? 22.136 -19.590 1.744 1.00 9.74 166 PRO 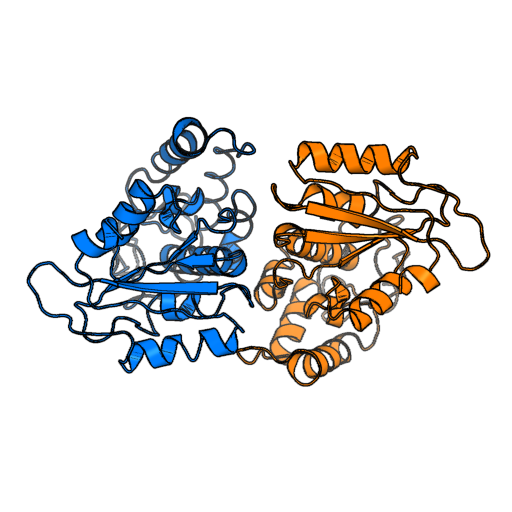B C 1
ATOM 3128 O O . PRO B 1 135 ? 22.561 -18.461 1.976 1.00 9.80 166 PRO B O 1
ATOM 3132 N N . ASP B 1 136 ? 21.592 -19.938 0.585 1.00 10.16 167 ASP B N 1
ATOM 3133 C CA . ASP B 1 136 ? 21.301 -18.969 -0.462 1.00 10.55 167 ASP B CA 1
ATOM 3134 C C . ASP B 1 136 ? 19.860 -18.486 -0.257 1.00 10.69 167 ASP B C 1
ATOM 3135 O O . ASP B 1 136 ? 18.995 -19.282 0.069 1.00 10.57 167 ASP B O 1
ATOM 3140 N N . TRP B 1 137 ? 19.597 -17.193 -0.432 1.00 11.11 168 TRP B N 1
ATOM 3141 C CA . TRP B 1 137 ? 18.253 -16.673 -0.148 1.00 11.64 168 TRP B CA 1
ATOM 3142 C C . TRP B 1 137 ? 17.177 -17.267 -1.071 1.00 11.87 168 TRP B C 1
ATOM 3143 O O . TRP B 1 137 ? 16.037 -17.471 -0.646 1.00 11.94 168 TRP B O 1
ATOM 3154 N N . ARG B 1 138 ? 17.552 -17.555 -2.316 1.00 12.06 169 ARG B N 1
ATOM 3155 C CA . ARG B 1 138 ? 16.639 -18.201 -3.262 1.00 12.30 169 ARG B CA 1
ATOM 3156 C C . ARG B 1 138 ? 16.526 -19.707 -3.023 1.00 12.30 169 ARG B C 1
ATOM 3157 O O . ARG B 1 138 ? 15.450 -20.216 -2.697 1.00 12.47 169 ARG B O 1
ATOM 3165 N N . LYS B 1 139 ? 17.647 -20.413 -3.165 1.00 12.14 170 LYS B N 1
ATOM 3166 C CA . LYS B 1 139 ? 17.651 -21.881 -3.179 1.00 11.88 170 LYS B CA 1
ATOM 3167 C C . LYS B 1 139 ? 17.509 -22.555 -1.818 1.00 11.45 170 LYS B C 1
ATOM 3168 O O . LYS B 1 139 ? 17.043 -23.690 -1.736 1.00 11.48 170 LYS B O 1
ATOM 3174 N N . ASP B 1 140 ? 17.898 -21.866 -0.749 1.00 10.82 171 ASP B N 1
ATOM 3175 C CA . ASP B 1 140 ? 17.845 -22.480 0.567 1.00 10.28 171 ASP B CA 1
ATOM 3176 C C . ASP B 1 140 ? 16.772 -21.898 1.488 1.00 9.96 171 ASP B C 1
ATOM 3177 O O . ASP B 1 140 ? 15.823 -22.586 1.858 1.00 9.75 171 ASP B O 1
ATOM 3182 N N . CYS B 1 141 ? 16.934 -20.635 1.877 1.00 9.64 172 CYS B N 1
ATOM 3183 C CA . CYS B 1 141 ? 15.994 -20.006 2.808 1.00 9.39 172 CYS B CA 1
ATOM 3184 C C . CYS B 1 141 ? 16.253 -18.507 2.865 1.00 9.27 172 CYS B C 1
ATOM 3185 O O . CYS B 1 141 ? 17.398 -18.066 2.729 1.00 9.07 172 CYS B O 1
ATOM 3188 N N . ARG B 1 142 ? 15.186 -17.728 3.046 1.00 9.13 173 ARG B N 1
ATOM 3189 C CA . ARG B 1 142 ? 15.331 -16.292 3.213 1.00 9.07 173 ARG B CA 1
ATOM 3190 C C . ARG B 1 142 ? 15.658 -15.941 4.668 1.00 8.81 173 ARG B C 1
ATOM 3191 O O . ARG B 1 142 ? 16.205 -14.873 4.940 1.00 8.77 173 ARG B O 1
ATOM 3199 N N . THR B 1 143 ? 15.330 -16.845 5.593 1.00 8.47 174 THR B N 1
ATOM 3200 C CA . THR B 1 143 ? 15.611 -16.644 7.022 1.00 8.04 174 THR B CA 1
ATOM 3201 C C . THR B 1 143 ? 17.042 -17.107 7.352 1.00 7.76 174 THR B C 1
ATOM 3202 O O . THR B 1 143 ? 17.277 -17.914 8.253 1.00 7.48 174 THR B O 1
ATOM 3206 N N . ASN B 1 144 ? 17.991 -16.565 6.598 1.00 7.31 175 ASN B N 1
ATOM 3207 C CA . ASN B 1 144 ? 19.398 -16.803 6.819 1.00 7.32 175 ASN B CA 1
ATOM 3208 C C . ASN B 1 144 ? 20.075 -15.558 7.410 1.00 7.10 175 ASN B C 1
ATOM 3209 O O . ASN B 1 144 ? 19.547 -14.436 7.308 1.00 6.76 175 ASN B O 1
ATOM 3214 N N . TYR B 1 145 ? 21.240 -15.750 8.033 1.00 6.78 176 TYR B N 1
ATOM 3215 C CA . TYR B 1 145 ? 21.860 -14.656 8.819 1.00 6.50 176 TYR B CA 1
ATOM 3216 C C . TYR B 1 145 ? 22.362 -13.459 8.002 1.00 6.71 176 TYR B C 1
ATOM 3217 O O . TYR B 1 145 ? 22.349 -12.305 8.475 1.00 6.29 176 TYR B O 1
ATOM 3226 N N . LEU B 1 146 ? 22.792 -13.710 6.774 1.00 7.00 177 LEU B N 1
ATOM 3227 C CA . LEU B 1 146 ? 23.197 -12.610 5.904 1.00 7.35 177 LEU B CA 1
ATOM 3228 C C . LEU B 1 146 ? 21.991 -11.744 5.495 1.00 7.25 177 LEU B C 1
ATOM 3229 O O . LEU B 1 146 ? 21.991 -10.512 5.696 1.00 7.37 177 LEU B O 1
ATOM 3234 N N . SER B 1 147 ? 20.953 -12.376 4.934 1.00 7.31 178 SER B N 1
ATOM 3235 C CA . SER B 1 147 ? 19.754 -11.640 4.532 1.00 7.27 178 SER B CA 1
ATOM 3236 C C . SER B 1 147 ? 19.061 -10.906 5.680 1.00 7.06 178 SER B C 1
ATOM 3237 O O . SER B 1 147 ? 18.637 -9.752 5.523 1.00 7.17 178 SER B O 1
ATOM 3240 N N . VAL B 1 148 ? 18.913 -11.575 6.822 1.00 6.57 179 VAL B N 1
ATOM 3241 C CA . VAL B 1 148 ? 18.229 -10.980 7.977 1.00 6.28 179 VAL B CA 1
ATOM 3242 C C . VAL B 1 148 ? 19.013 -9.771 8.516 1.00 6.07 179 VAL B C 1
ATOM 3243 O O . VAL B 1 148 ? 18.424 -8.755 8.894 1.00 6.32 179 VAL B O 1
ATOM 3247 N N . PHE B 1 149 ? 20.332 -9.878 8.548 1.00 6.03 180 PHE B N 1
ATOM 3248 C CA . PHE B 1 149 ? 21.175 -8.743 8.993 1.00 5.82 180 PHE B CA 1
ATOM 3249 C C . PHE B 1 149 ? 20.871 -7.514 8.137 1.00 5.99 180 PHE B C 1
ATOM 3250 O O . PHE B 1 149 ? 20.602 -6.419 8.653 1.00 5.95 180 PHE B O 1
ATOM 3258 N N . TRP B 1 150 ? 20.966 -7.683 6.822 1.00 6.10 181 TRP B N 1
ATOM 3259 C CA . TRP B 1 150 ? 20.773 -6.520 5.929 1.00 6.48 181 TRP B CA 1
ATOM 3260 C C . TRP B 1 150 ? 19.353 -5.966 5.955 1.00 6.53 181 TRP B C 1
ATOM 3261 O O . TRP B 1 150 ? 19.150 -4.762 5.800 1.00 6.45 181 TRP B O 1
ATOM 3272 N N . GLU B 1 151 ? 18.365 -6.831 6.164 1.00 7.00 182 GLU B N 1
ATOM 3273 C CA . GLU B 1 151 ? 17.001 -6.344 6.306 1.00 7.30 182 GLU B CA 1
ATOM 3274 C C . GLU B 1 151 ? 16.798 -5.562 7.609 1.00 7.25 182 GLU B C 1
ATOM 3275 O O . GLU B 1 151 ? 16.195 -4.477 7.606 1.00 7.39 182 GLU B O 1
ATOM 3281 N N . VAL B 1 152 ? 17.267 -6.122 8.723 1.00 7.00 183 VAL B N 1
ATOM 3282 C CA . VAL B 1 152 ? 17.180 -5.444 10.025 1.00 7.08 183 VAL B CA 1
ATOM 3283 C C . VAL B 1 152 ? 17.919 -4.101 9.964 1.00 6.86 183 VAL B C 1
ATOM 3284 O O . VAL B 1 152 ? 17.380 -3.059 10.392 1.00 7.00 183 VAL B O 1
ATOM 3288 N N . LEU B 1 153 ? 19.138 -4.121 9.419 1.00 6.60 184 LEU B N 1
ATOM 3289 C CA . LEU B 1 153 ? 19.924 -2.892 9.342 1.00 6.57 184 LEU B CA 1
ATOM 3290 C C . LEU B 1 153 ? 19.221 -1.860 8.441 1.00 6.66 184 LEU B C 1
ATOM 3291 O O . LEU B 1 153 ? 19.151 -0.664 8.761 1.00 6.95 184 LEU B O 1
ATOM 3296 N N . SER B 1 154 ? 18.700 -2.330 7.309 1.00 6.45 185 SER B N 1
ATOM 3297 C CA . SER B 1 154 ? 17.989 -1.450 6.372 1.00 7.10 185 SER B CA 1
ATOM 3298 C C . SER B 1 154 ? 16.758 -0.832 6.992 1.00 7.17 185 SER B C 1
ATOM 3299 O O . SER B 1 154 ? 16.488 0.365 6.807 1.00 7.44 185 SER B O 1
ATOM 3302 N N . GLU B 1 155 ? 15.994 -1.637 7.731 1.00 7.45 186 GLU B N 1
ATOM 3303 C CA . GLU B 1 155 ? 14.810 -1.154 8.444 1.00 7.86 186 GLU B CA 1
ATOM 3304 C C . GLU B 1 155 ? 15.161 0.022 9.342 1.00 7.96 186 GLU B C 1
ATOM 3305 O O . GLU B 1 155 ? 14.513 1.063 9.294 1.00 7.75 186 GLU B O 1
ATOM 3311 N N . ARG B 1 156 ? 16.193 -0.140 10.164 1.00 7.35 187 ARG B N 1
ATOM 3312 C CA . ARG B 1 156 ? 16.520 0.879 11.148 1.00 7.57 187 ARG B CA 1
ATOM 3313 C C . ARG B 1 156 ? 17.056 2.131 10.452 1.00 7.19 187 ARG B C 1
ATOM 3314 O O . ARG B 1 156 ? 16.742 3.260 10.852 1.00 6.95 187 ARG B O 1
ATOM 3322 N N . PHE B 1 157 ? 17.853 1.915 9.405 1.00 6.88 188 PHE B N 1
ATOM 3323 C CA . PHE B 1 157 ? 18.437 3.009 8.616 1.00 6.54 188 PHE B CA 1
ATOM 3324 C C . PHE B 1 157 ? 17.306 3.850 7.998 1.00 6.50 188 PHE B C 1
ATOM 3325 O O . PHE B 1 157 ? 17.293 5.086 8.097 1.00 6.59 188 PHE B O 1
ATOM 3333 N N . ALA B 1 158 ? 16.321 3.172 7.407 1.00 6.33 189 ALA B N 1
ATOM 3334 C CA . ALA B 1 158 ? 15.191 3.864 6.789 1.00 6.77 189 ALA B CA 1
ATOM 3335 C C . ALA B 1 158 ? 14.352 4.592 7.819 1.00 7.06 189 ALA B C 1
ATOM 3336 O O . ALA B 1 158 ? 13.965 5.731 7.601 1.00 7.09 189 ALA B O 1
ATOM 3338 N N . GLU B 1 159 ? 14.048 3.909 8.927 1.00 7.56 190 GLU B N 1
ATOM 3339 C CA . GLU B 1 159 ? 13.212 4.478 9.982 1.00 8.34 190 GLU B CA 1
ATOM 3340 C C . GLU B 1 159 ? 13.774 5.757 10.571 1.00 8.45 190 GLU B C 1
ATOM 3341 O O . GLU B 1 159 ? 13.023 6.611 11.052 1.00 8.65 190 GLU B O 1
ATOM 3347 N N . SER B 1 160 ? 15.088 5.883 10.563 1.00 8.45 191 SER B N 1
ATOM 3348 C CA . SER B 1 160 ? 15.684 7.045 11.186 1.00 8.66 191 SER B CA 1
ATOM 3349 C C . SER B 1 160 ? 15.942 8.207 10.219 1.00 8.22 191 SER B C 1
ATOM 3350 O O . SER B 1 160 ? 16.380 9.273 10.643 1.00 8.54 191 SER B O 1
ATOM 3353 N N . ALA B 1 161 ? 15.611 8.038 8.936 1.00 7.25 192 ALA B N 1
ATOM 3354 C CA . ALA B 1 161 ? 15.749 9.133 7.977 1.00 6.78 192 ALA B CA 1
ATOM 3355 C C . ALA B 1 161 ? 14.882 10.323 8.391 1.00 6.50 192 ALA B C 1
ATOM 3356 O O . ALA B 1 161 ? 13.791 10.148 8.905 1.00 6.23 192 ALA B O 1
ATOM 3358 N N . CYS B 1 162 ? 15.375 11.535 8.156 1.00 6.16 193 CYS B N 1
ATOM 3359 C CA . CYS B 1 162 ? 14.600 12.751 8.458 1.00 5.94 193 CYS B CA 1
ATOM 3360 C C . CYS B 1 162 ? 14.987 13.822 7.457 1.00 6.12 193 CYS B C 1
ATOM 3361 O O . CYS B 1 162 ? 16.066 13.780 6.876 1.00 6.03 193 CYS B O 1
ATOM 3364 N N . ASN B 1 163 ? 14.103 14.798 7.277 1.00 6.07 194 ASN B N 1
ATOM 3365 C CA . ASN B 1 163 ? 14.258 15.826 6.253 1.00 6.16 194 ASN B CA 1
ATOM 3366 C C . ASN B 1 163 ? 14.422 15.212 4.845 1.00 6.61 194 ASN B C 1
ATOM 3367 O O . ASN B 1 163 ? 13.733 14.248 4.517 1.00 6.60 194 ASN B O 1
ATOM 3372 N N . THR B 1 164 ? 15.311 15.760 4.024 1.00 6.85 195 THR B N 1
ATOM 3373 C CA . THR B 1 164 ? 15.401 15.300 2.626 1.00 7.54 195 THR B CA 1
ATOM 3374 C C . THR B 1 164 ? 16.354 14.123 2.512 1.00 7.56 195 THR B C 1
ATOM 3375 O O . THR B 1 164 ? 17.472 14.176 3.019 1.00 7.73 195 THR B O 1
ATOM 3379 N N . VAL B 1 165 ? 15.888 13.045 1.886 1.00 7.29 196 VAL B N 1
ATOM 3380 C CA . VAL B 1 165 ? 16.713 11.873 1.626 1.00 7.48 196 VAL B CA 1
ATOM 3381 C C . VAL B 1 165 ? 16.785 11.704 0.114 1.00 7.08 196 VAL B C 1
ATOM 3382 O O . VAL B 1 165 ? 15.912 12.186 -0.605 1.00 7.13 196 VAL B O 1
ATOM 3386 N N . ARG B 1 166 ? 17.815 11.013 -0.354 1.00 6.82 197 ARG B N 1
ATOM 3387 C CA . ARG B 1 166 ? 18.036 10.815 -1.791 1.00 6.99 197 ARG B CA 1
ATOM 3388 C C . ARG B 1 166 ? 18.165 9.326 -2.078 1.00 6.67 197 ARG B C 1
ATOM 3389 O O . ARG B 1 166 ? 18.739 8.591 -1.276 1.00 6.49 197 ARG B O 1
ATOM 3397 N N . VAL B 1 167 ? 17.626 8.878 -3.213 1.00 6.20 198 VAL B N 1
ATOM 3398 C CA . VAL B 1 167 ? 17.870 7.520 -3.667 1.00 5.98 198 VAL B CA 1
ATOM 3399 C C . VAL B 1 167 ? 18.445 7.585 -5.070 1.00 5.90 198 VAL B C 1
ATOM 3400 O O . VAL B 1 167 ? 17.961 8.344 -5.916 1.00 6.06 198 VAL B O 1
ATOM 3404 N N . VAL B 1 168 ? 19.510 6.820 -5.277 1.00 5.44 199 VAL B N 1
ATOM 3405 C CA . VAL B 1 168 ? 20.185 6.719 -6.585 1.00 5.65 199 VAL B CA 1
ATOM 3406 C C . VAL B 1 168 ? 19.718 5.427 -7.259 1.00 5.78 199 VAL B C 1
ATOM 3407 O O . VAL B 1 168 ? 19.920 4.322 -6.740 1.00 5.73 199 VAL B O 1
ATOM 3411 N N . LEU B 1 169 ? 19.053 5.597 -8.399 1.00 5.56 200 LEU B N 1
ATOM 3412 C CA . LEU B 1 169 ? 18.465 4.493 -9.159 1.00 5.56 200 LEU B CA 1
ATOM 3413 C C . LEU B 1 169 ? 19.069 4.437 -10.545 1.00 5.62 200 LEU B C 1
ATOM 3414 O O . LEU B 1 169 ? 19.648 5.414 -11.023 1.00 5.47 200 LEU B O 1
ATOM 3419 N N . ASN B 1 170 ? 18.950 3.277 -11.174 1.00 5.66 201 ASN B N 1
ATOM 3420 C CA . ASN B 1 170 ? 19.697 3.013 -12.407 1.00 5.88 201 ASN B CA 1
ATOM 3421 C C . ASN B 1 170 ? 18.815 3.251 -13.630 1.00 6.03 201 ASN B C 1
ATOM 3422 O O . ASN B 1 170 ? 17.951 2.432 -13.940 1.00 6.16 201 ASN B O 1
ATOM 3427 N N . GLY B 1 171 ? 19.032 4.385 -14.301 1.00 6.03 202 GLY B N 1
ATOM 3428 C CA . GLY B 1 171 ? 18.267 4.718 -15.506 1.00 6.23 202 GLY B CA 1
ATOM 3429 C C . GLY B 1 171 ? 18.718 3.974 -16.749 1.00 6.40 202 GLY B C 1
ATOM 3430 O O . GLY B 1 171 ? 18.182 4.212 -17.835 1.00 6.39 202 GLY B O 1
ATOM 3431 N N . SER B 1 172 ? 19.710 3.092 -16.604 1.00 6.46 203 SER B N 1
ATOM 3432 C CA . SER B 1 172 ? 20.121 2.199 -17.694 1.00 6.75 203 SER B CA 1
ATOM 3433 C C . SER B 1 172 ? 19.529 0.789 -17.573 1.00 7.06 203 SER B C 1
ATOM 3434 O O . SER B 1 172 ? 19.898 -0.116 -18.324 1.00 7.34 203 SER B O 1
ATOM 3437 N N . LEU B 1 173 ? 18.594 0.618 -16.637 1.00 7.26 204 LEU B N 1
ATOM 3438 C CA . LEU B 1 173 ? 17.821 -0.622 -16.538 1.00 7.31 204 LEU B CA 1
ATOM 3439 C C . LEU B 1 173 ? 16.406 -0.420 -17.061 1.00 7.31 204 LEU B C 1
ATOM 3440 O O . LEU B 1 173 ? 15.903 0.703 -17.111 1.00 7.31 204 LEU B O 1
ATOM 3445 N N . GLU B 1 174 ? 15.750 -1.523 -17.406 1.00 7.60 205 GLU B N 1
ATOM 3446 C CA . GLU B 1 174 ? 14.365 -1.489 -17.858 1.00 8.05 205 GLU B CA 1
ATOM 3447 C C . GLU B 1 174 ? 13.474 -0.920 -16.757 1.00 7.78 205 GLU B C 1
ATOM 3448 O O . GLU B 1 174 ? 12.567 -0.115 -17.005 1.00 7.98 205 GLU B O 1
ATOM 3454 N N . ASN B 1 175 ? 13.741 -1.346 -15.527 1.00 7.79 206 ASN B N 1
ATOM 3455 C CA . ASN B 1 175 ? 12.982 -0.856 -14.397 1.00 7.48 206 ASN B CA 1
ATOM 3456 C C . ASN B 1 175 ? 13.939 -0.336 -13.345 1.00 7.26 206 ASN B C 1
ATOM 3457 O O . ASN B 1 175 ? 14.602 -1.117 -12.649 1.00 7.05 206 ASN B O 1
ATOM 3462 N N . ALA B 1 176 ? 14.026 0.984 -13.264 1.00 6.86 207 ALA B N 1
ATOM 3463 C CA . ALA B 1 176 ? 14.903 1.637 -12.282 1.00 6.84 207 ALA B CA 1
ATOM 3464 C C . ALA B 1 176 ? 14.455 1.301 -10.858 1.00 6.98 207 ALA B C 1
ATOM 3465 O O . ALA B 1 176 ? 15.291 1.210 -9.933 1.00 7.11 207 ALA B O 1
ATOM 3467 N N . PHE B 1 177 ? 13.148 1.090 -10.689 1.00 6.85 208 PHE B N 1
ATOM 3468 C CA . PHE B 1 177 ? 12.603 0.700 -9.377 1.00 7.05 208 PHE B CA 1
ATOM 3469 C C . PHE B 1 177 ? 12.132 -0.754 -9.364 1.00 7.21 208 PHE B C 1
ATOM 3470 O O . PHE B 1 177 ? 11.255 -1.168 -10.126 1.00 7.28 208 PHE B O 1
ATOM 3478 N N . ASP B 1 178 ? 12.743 -1.535 -8.493 1.00 7.42 209 ASP B N 1
ATOM 3479 C CA . ASP B 1 178 ? 12.429 -2.945 -8.376 1.00 7.71 209 ASP B CA 1
ATOM 3480 C C . ASP B 1 178 ? 11.730 -3.124 -7.044 1.00 7.74 209 ASP B C 1
ATOM 3481 O O . ASP B 1 178 ? 12.348 -2.937 -5.983 1.00 7.18 209 ASP B O 1
ATOM 3486 N N . SER B 1 179 ? 10.447 -3.483 -7.096 1.00 7.86 210 SER B N 1
ATOM 3487 C CA A SER B 1 179 ? 9.608 -3.609 -5.905 0.50 8.06 210 SER B CA 1
ATOM 3488 C CA B SER B 1 179 ? 9.634 -3.581 -5.888 0.50 8.00 210 SER B CA 1
ATOM 3489 C C . SER B 1 179 ? 10.097 -4.703 -4.967 1.00 8.01 210 SER B C 1
ATOM 3490 O O . SER B 1 179 ? 9.735 -4.728 -3.800 1.00 8.12 210 SER B O 1
ATOM 3495 N N . MET B 1 180 ? 10.898 -5.622 -5.489 1.00 8.05 211 MET B N 1
ATOM 3496 C CA . MET B 1 180 ? 11.348 -6.738 -4.676 1.00 8.30 211 MET B CA 1
ATOM 3497 C C . MET B 1 180 ? 12.746 -6.502 -4.094 1.00 8.26 211 MET B C 1
ATOM 3498 O O . MET B 1 180 ? 13.242 -7.309 -3.308 1.00 8.35 211 MET B O 1
ATOM 3503 N N . SER B 1 181 ? 13.382 -5.400 -4.486 1.00 7.84 212 SER B N 1
ATOM 3504 C CA . SER B 1 181 ? 14.693 -5.049 -3.937 1.00 7.73 212 SER B CA 1
ATOM 3505 C C . SER B 1 181 ? 14.575 -4.726 -2.463 1.00 7.46 212 SER B C 1
ATOM 3506 O O . SER B 1 181 ? 13.496 -4.449 -1.946 1.00 7.34 212 SER B O 1
ATOM 3509 N N . ILE B 1 182 ? 15.706 -4.763 -1.773 1.00 7.64 213 ILE B N 1
ATOM 3510 C CA . ILE B 1 182 ? 15.687 -4.342 -0.389 1.00 7.52 213 ILE B CA 1
ATOM 3511 C C . ILE B 1 182 ? 15.223 -2.871 -0.260 1.00 7.11 213 ILE B C 1
ATOM 3512 O O . ILE B 1 182 ? 14.427 -2.528 0.610 1.00 7.10 213 ILE B O 1
ATOM 3517 N N . PHE B 1 183 ? 15.661 -1.994 -1.172 1.00 6.70 214 PHE B N 1
ATOM 3518 C CA . PHE B 1 183 ? 15.123 -0.630 -1.174 1.00 6.79 214 PHE B CA 1
ATOM 3519 C C . PHE B 1 183 ? 13.591 -0.608 -1.279 1.00 7.05 214 PHE B C 1
ATOM 3520 O O . PHE B 1 183 ? 12.895 0.099 -0.541 1.00 7.05 214 PHE B O 1
ATOM 3528 N N . GLY B 1 184 ? 13.064 -1.380 -2.226 1.00 7.19 215 GLY B N 1
ATOM 3529 C CA . GLY B 1 184 ? 11.624 -1.359 -2.463 1.00 7.49 215 GLY B CA 1
ATOM 3530 C C . GLY B 1 184 ? 10.790 -2.048 -1.389 1.00 7.63 215 GLY B C 1
ATOM 3531 O O . GLY B 1 184 ? 9.682 -1.599 -1.060 1.00 8.04 215 GLY B O 1
ATOM 3532 N N . ARG B 1 185 ? 11.318 -3.141 -0.855 1.00 7.77 216 ARG B N 1
ATOM 3533 C CA . ARG B 1 185 ? 10.589 -3.966 0.102 1.00 8.33 216 ARG B CA 1
ATOM 3534 C C . ARG B 1 185 ? 10.737 -3.515 1.547 1.00 8.27 216 ARG B C 1
ATOM 3535 O O . ARG B 1 185 ? 9.773 -3.574 2.322 1.00 8.20 216 ARG B O 1
ATOM 3543 N N . VAL B 1 186 ? 11.948 -3.094 1.909 1.00 8.03 217 VAL B N 1
ATOM 3544 C CA . VAL B 1 186 ? 12.263 -2.824 3.304 1.00 7.99 217 VAL B CA 1
ATOM 3545 C C . VAL B 1 186 ? 12.466 -1.333 3.575 1.00 7.88 217 VAL B C 1
ATOM 3546 O O . VAL B 1 186 ? 11.966 -0.818 4.554 1.00 7.85 217 VAL B O 1
ATOM 3550 N N . GLN B 1 187 ? 13.211 -0.647 2.709 1.00 7.72 218 GLN B N 1
ATOM 3551 C CA . GLN B 1 187 ? 13.571 0.741 3.011 1.00 7.84 218 GLN B CA 1
ATOM 3552 C C . GLN B 1 187 ? 12.456 1.742 2.735 1.00 8.07 218 GLN B C 1
ATOM 3553 O O . GLN B 1 187 ? 12.002 2.437 3.647 1.00 7.78 218 GLN B O 1
ATOM 3559 N N . ALA B 1 188 ? 11.986 1.822 1.483 1.00 7.88 219 ALA B N 1
ATOM 3560 C CA . ALA B 1 188 ? 10.923 2.780 1.166 1.00 8.00 219 ALA B CA 1
ATOM 3561 C C . ALA B 1 188 ? 9.663 2.630 2.044 1.00 8.17 219 ALA B C 1
ATOM 3562 O O . ALA B 1 188 ? 9.109 3.618 2.531 1.00 8.33 219 ALA B O 1
ATOM 3564 N N . PRO B 1 189 ? 9.206 1.388 2.264 1.00 8.50 220 PRO B N 1
ATOM 3565 C CA . PRO B 1 189 ? 8.009 1.239 3.097 1.00 8.74 220 PRO B CA 1
ATOM 3566 C C . PRO B 1 189 ? 8.179 1.690 4.557 1.00 9.02 220 PRO B C 1
ATOM 3567 O O . PRO B 1 189 ? 7.179 1.805 5.276 1.00 9.28 220 PRO B O 1
ATOM 3571 N N . ASN B 1 190 ? 9.417 1.947 4.985 1.00 9.03 221 ASN B N 1
ATOM 3572 C CA . ASN B 1 190 ? 9.699 2.310 6.388 1.00 9.13 221 ASN B CA 1
ATOM 3573 C C . ASN B 1 190 ? 10.093 3.773 6.617 1.00 8.97 221 ASN B C 1
ATOM 3574 O O . ASN B 1 190 ? 10.402 4.181 7.746 1.00 8.78 221 ASN B O 1
ATOM 3579 N N . LEU B 1 191 ? 10.063 4.576 5.555 1.00 8.61 222 LEU B N 1
ATOM 3580 C CA . LEU B 1 191 ? 10.288 6.019 5.700 1.00 8.69 222 LEU B CA 1
ATOM 3581 C C . LEU B 1 191 ? 9.162 6.705 6.466 1.00 8.92 222 LEU B C 1
ATOM 3582 O O . LEU B 1 191 ? 7.985 6.382 6.272 1.00 9.10 222 LEU B O 1
ATOM 3587 N N . ARG B 1 192 ? 9.529 7.660 7.322 1.00 8.85 223 ARG B N 1
ATOM 3588 C CA . ARG B 1 192 ? 8.572 8.359 8.158 1.00 9.24 223 ARG B CA 1
ATOM 3589 C C . ARG B 1 192 ? 7.849 9.404 7.368 1.00 9.30 223 ARG B C 1
ATOM 3590 O O . ARG B 1 192 ? 8.409 9.981 6.443 1.00 8.92 223 ARG B O 1
ATOM 3598 N N . PRO B 1 193 ? 6.616 9.717 7.777 1.00 9.42 224 PRO B N 1
ATOM 3599 C CA . PRO B 1 193 ? 5.926 10.827 7.147 1.00 9.59 224 PRO B CA 1
ATOM 3600 C C . PRO B 1 193 ? 6.747 12.105 7.272 1.00 9.69 224 PRO B C 1
ATOM 3601 O O . PRO B 1 193 ? 7.492 12.278 8.251 1.00 9.80 224 PRO B O 1
ATOM 3605 N N . GLN B 1 194 ? 6.609 12.980 6.284 1.00 9.59 225 GLN B N 1
ATOM 3606 C CA . GLN B 1 194 ? 7.288 14.282 6.283 1.00 9.60 225 GLN B CA 1
ATOM 3607 C C . GLN B 1 194 ? 8.749 14.214 5.854 1.00 9.19 225 GLN B C 1
ATOM 3608 O O . GLN B 1 194 ? 9.388 15.259 5.670 1.00 9.32 225 GLN B O 1
ATOM 3610 N N . VAL B 1 195 ? 9.281 12.997 5.695 1.00 8.70 226 VAL B N 1
ATOM 3611 C CA . VAL B 1 195 ? 10.499 12.845 4.913 1.00 8.19 226 VAL B CA 1
ATOM 3612 C C . VAL B 1 195 ? 10.139 13.256 3.491 1.00 8.10 226 VAL B C 1
ATOM 3613 O O . VAL B 1 195 ? 8.999 13.077 3.038 1.00 7.84 226 VAL B O 1
ATOM 3617 N N . GLU B 1 196 ? 11.101 13.863 2.809 1.00 8.01 227 GLU B N 1
ATOM 3618 C CA . GLU B 1 196 ? 10.960 14.128 1.396 1.00 8.01 227 GLU B CA 1
ATOM 3619 C C . GLU B 1 196 ? 12.028 13.300 0.711 1.00 7.83 227 GLU B C 1
ATOM 3620 O O . GLU B 1 196 ? 13.203 13.370 1.077 1.00 7.80 227 GLU B O 1
ATOM 3626 N N . LEU B 1 197 ? 11.609 12.498 -0.255 1.00 7.38 228 LEU B N 1
ATOM 3627 C CA . LEU B 1 197 ? 12.550 11.633 -0.960 1.00 7.04 228 LEU B CA 1
ATOM 3628 C C . LEU B 1 197 ? 12.794 12.175 -2.367 1.00 6.96 228 LEU B C 1
ATOM 3629 O O . LEU B 1 197 ? 11.852 12.405 -3.114 1.00 6.79 228 LEU B O 1
ATOM 3634 N N . GLU B 1 198 ? 14.056 12.382 -2.717 1.00 6.81 229 GLU B N 1
ATOM 3635 C CA . GLU B 1 198 ? 14.373 12.739 -4.094 1.00 7.07 229 GLU B CA 1
ATOM 3636 C C . GLU B 1 198 ? 14.977 11.512 -4.755 1.00 7.13 229 GLU B C 1
ATOM 3637 O O . GLU B 1 198 ? 15.961 10.967 -4.241 1.00 7.27 229 GLU B O 1
ATOM 3643 N N . ALA B 1 199 ? 14.401 11.068 -5.873 1.00 6.82 230 ALA B N 1
ATOM 3644 C CA . ALA B 1 199 ? 15.028 10.001 -6.653 1.00 6.66 230 ALA B CA 1
ATOM 3645 C C . ALA B 1 199 ? 15.793 10.591 -7.830 1.00 6.74 230 ALA B C 1
ATOM 3646 O O . ALA B 1 199 ? 15.314 11.521 -8.483 1.00 6.78 230 ALA B O 1
ATOM 3648 N N . TRP B 1 200 ? 16.983 10.048 -8.071 1.00 6.55 231 TRP B N 1
ATOM 3649 C CA . TRP B 1 200 ? 17.779 10.358 -9.248 1.00 6.53 231 TRP B CA 1
ATOM 3650 C C . TRP B 1 200 ? 17.955 9.096 -10.094 1.00 6.33 231 TRP B C 1
ATOM 3651 O O . TRP B 1 200 ? 18.534 8.103 -9.640 1.00 6.17 231 TRP B O 1
ATOM 3662 N N . LEU B 1 201 ? 17.413 9.121 -11.306 1.00 5.89 232 LEU B N 1
ATOM 3663 C CA . LEU B 1 201 ? 17.560 7.997 -12.241 1.00 6.17 232 LEU B CA 1
ATOM 3664 C C . LEU B 1 201 ? 18.706 8.311 -13.186 1.00 6.17 232 LEU B C 1
ATOM 3665 O O . LEU B 1 201 ? 18.555 9.134 -14.110 1.00 6.12 232 LEU B O 1
ATOM 3670 N N . VAL B 1 202 ? 19.845 7.659 -12.959 1.00 5.92 233 VAL B N 1
ATOM 3671 C CA . VAL B 1 202 ? 21.096 8.036 -13.610 1.00 6.02 233 VAL B CA 1
ATOM 3672 C C . VAL B 1 202 ? 21.490 6.950 -14.609 1.00 6.19 233 VAL B C 1
ATOM 3673 O O . VAL B 1 202 ? 21.474 5.765 -14.259 1.00 6.43 233 VAL B O 1
ATOM 3677 N N . HIS B 1 203 ? 21.835 7.337 -15.848 1.00 6.08 234 HIS B N 1
ATOM 3678 C CA . HIS B 1 203 ? 22.182 6.350 -16.881 1.00 6.27 234 HIS B CA 1
ATOM 3679 C C . HIS B 1 203 ? 23.681 6.322 -17.178 1.00 6.30 234 HIS B C 1
ATOM 3680 O O . HIS B 1 203 ? 24.415 7.252 -16.827 1.00 6.29 234 HIS B O 1
ATOM 3687 N N . ASP B 1 204 ? 24.118 5.232 -17.807 1.00 6.24 235 ASP B N 1
ATOM 3688 C CA . ASP B 1 204 ? 25.510 5.044 -18.203 1.00 6.49 235 ASP B CA 1
ATOM 3689 C C . ASP B 1 204 ? 25.940 6.104 -19.224 1.00 6.63 235 ASP B C 1
ATOM 3690 O O . ASP B 1 204 ? 25.184 6.444 -20.136 1.00 6.40 235 ASP B O 1
ATOM 3695 N N . THR B 1 205 ? 27.164 6.602 -19.073 1.00 6.93 236 THR B N 1
ATOM 3696 C CA . THR B 1 205 ? 27.726 7.570 -20.023 1.00 7.13 236 THR B CA 1
ATOM 3697 C C . THR B 1 205 ? 27.696 7.050 -21.445 1.00 6.95 236 THR B C 1
ATOM 3698 O O . THR B 1 205 ? 28.122 5.929 -21.722 1.00 7.00 236 THR B O 1
ATOM 3702 N N . GLY B 1 206 ? 27.173 7.872 -22.346 1.00 6.73 237 GLY B N 1
ATOM 3703 C CA . GLY B 1 206 ? 27.178 7.545 -23.762 1.00 6.61 237 GLY B CA 1
ATOM 3704 C C . GLY B 1 206 ? 26.049 6.632 -24.194 1.00 6.56 237 GLY B C 1
ATOM 3705 O O . GLY B 1 206 ? 25.960 6.277 -25.374 1.00 6.48 237 GLY B O 1
ATOM 3706 N N . LYS B 1 207 ? 25.188 6.257 -23.242 1.00 6.59 238 LYS B N 1
ATOM 3707 C CA . LYS B 1 207 ? 24.024 5.408 -23.536 1.00 6.65 238 LYS B CA 1
ATOM 3708 C C . LYS B 1 207 ? 22.714 6.143 -23.265 1.00 6.42 238 LYS B C 1
ATOM 3709 O O . LYS B 1 207 ? 22.607 6.881 -22.290 1.00 6.53 238 LYS B O 1
ATOM 3715 N N . PRO B 1 208 ? 21.698 5.928 -24.113 1.00 6.20 239 PRO B N 1
ATOM 3716 C CA . PRO B 1 208 ? 20.390 6.524 -23.824 1.00 6.22 239 PRO B CA 1
ATOM 3717 C C . PRO B 1 208 ? 19.710 5.805 -22.661 1.00 6.23 239 PRO B C 1
ATOM 3718 O O . PRO B 1 208 ? 19.824 4.591 -22.542 1.00 6.23 239 PRO B O 1
ATOM 3722 N N . PRO B 1 209 ? 19.011 6.550 -21.804 1.00 6.27 240 PRO B N 1
ATOM 3723 C CA . PRO B 1 209 ? 18.323 5.900 -20.690 1.00 6.39 240 PRO B CA 1
ATOM 3724 C C . PRO B 1 209 ? 17.285 4.885 -21.149 1.00 6.64 240 PRO B C 1
ATOM 3725 O O . PRO B 1 209 ? 16.682 5.054 -22.218 1.00 6.75 240 PRO B O 1
ATOM 3729 N N . SER B 1 210 ? 17.083 3.860 -20.326 1.00 6.76 241 SER B N 1
ATOM 3730 C CA . SER B 1 210 ? 16.102 2.802 -20.560 1.00 7.20 241 SER B CA 1
ATOM 3731 C C . SER B 1 210 ? 14.847 2.946 -19.682 1.00 7.05 241 SER B C 1
ATOM 3732 O O . SER B 1 210 ? 13.815 2.331 -19.953 1.00 7.31 241 SER B O 1
ATOM 3735 N N . ASP B 1 211 ? 14.937 3.753 -18.635 1.00 6.85 242 ASP B N 1
ATOM 3736 C CA . ASP B 1 211 ? 13.779 4.046 -17.783 1.00 6.89 242 ASP B CA 1
ATOM 3737 C C . ASP B 1 211 ? 13.787 5.522 -17.380 1.00 6.98 242 ASP B C 1
ATOM 3738 O O . ASP B 1 211 ? 14.811 6.201 -17.510 1.00 7.09 242 ASP B O 1
ATOM 3743 N N . SER B 1 212 ? 12.645 6.019 -16.913 1.00 6.83 243 SER B N 1
ATOM 3744 C CA . SER B 1 212 ? 12.522 7.433 -16.567 1.00 7.09 243 SER B CA 1
ATOM 3745 C C . SER B 1 212 ? 11.469 7.639 -15.489 1.00 7.21 243 SER B C 1
ATOM 3746 O O . SER B 1 212 ? 10.801 6.693 -15.078 1.00 7.34 243 SER B O 1
ATOM 3749 N N . CYS B 1 213 ? 11.336 8.881 -15.034 1.00 7.43 244 CYS B N 1
ATOM 3750 C CA . CYS B 1 213 ? 10.388 9.210 -13.976 1.00 7.80 244 CYS B CA 1
ATOM 3751 C C . CYS B 1 213 ? 8.932 8.988 -14.375 1.00 7.97 244 CYS B C 1
ATOM 3752 O O . CYS B 1 213 ? 8.058 8.878 -13.505 1.00 7.81 244 CYS B O 1
ATOM 3755 N N . SER B 1 214 ? 8.666 8.915 -15.677 1.00 8.16 245 SER B N 1
ATOM 3756 C CA . SER B 1 214 ? 7.293 8.714 -16.137 1.00 8.44 245 SER B CA 1
ATOM 3757 C C . SER B 1 214 ? 7.000 7.241 -16.466 1.00 8.53 245 SER B C 1
ATOM 3758 O O . SER B 1 214 ? 5.921 6.912 -16.982 1.00 8.92 245 SER B O 1
ATOM 3761 N N . GLY B 1 215 ? 7.955 6.363 -16.164 1.00 8.29 246 GLY B N 1
ATOM 3762 C CA . GLY B 1 215 ? 7.813 4.935 -16.408 1.00 8.34 246 GLY B CA 1
ATOM 3763 C C . GLY B 1 215 ? 6.928 4.202 -15.412 1.00 8.23 246 GLY B C 1
ATOM 3764 O O . GLY B 1 215 ? 6.482 4.774 -14.411 1.00 8.26 246 GLY B O 1
ATOM 3765 N N . SER B 1 216 ? 6.685 2.922 -15.681 1.00 8.16 247 SER B N 1
ATOM 3766 C CA . SER B 1 216 ? 5.802 2.131 -14.823 1.00 8.29 247 SER B CA 1
ATOM 3767 C C . SER B 1 216 ? 6.417 1.812 -13.466 1.00 8.08 247 SER B C 1
ATOM 3768 O O . SER B 1 216 ? 5.718 1.807 -12.463 1.00 8.15 247 SER B O 1
ATOM 3771 N N . SER B 1 217 ? 7.719 1.552 -13.425 1.00 7.99 248 SER B N 1
ATOM 3772 C CA . SER B 1 217 ? 8.318 1.140 -12.153 1.00 7.94 248 SER B CA 1
ATOM 3773 C C . SER B 1 217 ? 8.286 2.262 -11.130 1.00 7.87 248 SER B C 1
ATOM 3774 O O . SER B 1 217 ? 8.039 2.015 -9.951 1.00 7.91 248 SER B O 1
ATOM 3777 N N . ILE B 1 218 ? 8.499 3.500 -11.579 1.00 7.86 249 ILE B N 1
ATOM 3778 C CA . ILE B 1 218 ? 8.441 4.659 -10.682 1.00 8.02 249 ILE B CA 1
ATOM 3779 C C . ILE B 1 218 ? 7.017 4.917 -10.157 1.00 8.21 249 ILE B C 1
ATOM 3780 O O . ILE B 1 218 ? 6.826 5.346 -9.017 1.00 8.25 249 ILE B O 1
ATOM 3785 N N . ARG B 1 219 ? 6.006 4.620 -10.976 1.00 8.33 250 ARG B N 1
ATOM 3786 C CA . ARG B 1 219 ? 4.628 4.650 -10.481 1.00 8.64 250 ARG B CA 1
ATOM 3787 C C . ARG B 1 219 ? 4.441 3.817 -9.221 1.00 8.63 250 ARG B C 1
ATOM 3788 O O . ARG B 1 219 ? 3.702 4.213 -8.317 1.00 8.55 250 ARG B O 1
ATOM 3796 N N . LYS B 1 220 ? 5.106 2.665 -9.167 1.00 8.62 251 LYS B N 1
ATOM 3797 C CA . LYS B 1 220 ? 5.019 1.766 -8.018 1.00 8.80 251 LYS B CA 1
ATOM 3798 C C . LYS B 1 220 ? 5.670 2.378 -6.784 1.00 8.82 251 LYS B C 1
ATOM 3799 O O . LYS B 1 220 ? 5.168 2.243 -5.662 1.00 8.71 251 LYS B O 1
ATOM 3805 N N . LEU B 1 221 ? 6.805 3.039 -6.993 1.00 8.59 252 LEU B N 1
ATOM 3806 C CA . LEU B 1 221 ? 7.483 3.702 -5.897 1.00 8.49 252 LEU B CA 1
ATOM 3807 C C . LEU B 1 221 ? 6.627 4.848 -5.374 1.00 8.75 252 LEU B C 1
ATOM 3808 O O . LEU B 1 221 ? 6.485 5.008 -4.164 1.00 8.60 252 LEU B O 1
ATOM 3813 N N . LYS B 1 222 ? 6.045 5.641 -6.273 1.00 9.14 253 LYS B N 1
ATOM 3814 C CA . LYS B 1 222 ? 5.231 6.765 -5.817 1.00 9.57 253 LYS B CA 1
ATOM 3815 C C . LYS B 1 222 ? 4.025 6.261 -5.021 1.00 9.79 253 LYS B C 1
ATOM 3816 O O . LYS B 1 222 ? 3.640 6.862 -4.025 1.00 9.81 253 LYS B O 1
ATOM 3822 N N . SER B 1 223 ? 3.454 5.145 -5.456 1.00 9.98 254 SER B N 1
ATOM 3823 C CA . SER B 1 223 ? 2.371 4.500 -4.724 1.00 10.35 254 SER B CA 1
ATOM 3824 C C . SER B 1 223 ? 2.773 4.176 -3.277 1.00 10.41 254 SER B C 1
ATOM 3825 O O . SER B 1 223 ? 2.001 4.422 -2.344 1.00 10.65 254 SER B O 1
ATOM 3828 N N . ILE B 1 224 ? 3.974 3.621 -3.096 1.00 10.23 255 ILE B N 1
ATOM 3829 C CA . ILE B 1 224 ? 4.478 3.301 -1.765 1.00 10.14 255 ILE B CA 1
ATOM 3830 C C . ILE B 1 224 ? 4.609 4.566 -0.928 1.00 10.17 255 ILE B C 1
ATOM 3831 O O . ILE B 1 224 ? 4.143 4.613 0.213 1.00 10.28 255 ILE B O 1
ATOM 3836 N N . LEU B 1 225 ? 5.206 5.605 -1.508 1.00 10.04 256 LEU B N 1
ATOM 3837 C CA . LEU B 1 225 ? 5.500 6.841 -0.775 1.00 10.17 256 LEU B CA 1
ATOM 3838 C C . LEU B 1 225 ? 4.248 7.647 -0.445 1.00 10.45 256 LEU B C 1
ATOM 3839 O O . LEU B 1 225 ? 4.178 8.298 0.598 1.00 10.31 256 LEU B O 1
ATOM 3844 N N . ASP B 1 226 ? 3.261 7.601 -1.334 1.00 10.83 257 ASP B N 1
ATOM 3845 C CA . ASP B 1 226 ? 1.997 8.308 -1.087 1.00 11.29 257 ASP B CA 1
ATOM 3846 C C . ASP B 1 226 ? 1.306 7.746 0.152 1.00 11.52 257 ASP B C 1
ATOM 3847 O O . ASP B 1 226 ? 0.720 8.494 0.939 1.00 11.69 257 ASP B O 1
ATOM 3852 N N . GLY B 1 227 ? 1.395 6.430 0.322 1.00 11.59 258 GLY B N 1
ATOM 3853 C CA . GLY B 1 227 ? 0.830 5.762 1.484 1.00 11.79 258 GLY B CA 1
ATOM 3854 C C . GLY B 1 227 ? 1.624 6.019 2.752 1.00 11.83 258 GLY B C 1
ATOM 3855 O O . GLY B 1 227 ? 1.111 5.841 3.850 1.00 11.99 258 GLY B O 1
ATOM 3856 N N . ARG B 1 228 ? 2.878 6.443 2.602 1.00 11.85 259 ARG B N 1
ATOM 3857 C CA . ARG B 1 228 ? 3.737 6.750 3.748 1.00 11.82 259 ARG B CA 1
ATOM 3858 C C . ARG B 1 228 ? 3.657 8.226 4.135 1.00 11.60 259 ARG B C 1
ATOM 3859 O O . ARG B 1 228 ? 4.249 8.640 5.138 1.00 11.72 259 ARG B O 1
ATOM 3867 N N . ASN B 1 229 ? 2.926 9.005 3.341 1.00 11.41 260 ASN B N 1
ATOM 3868 C CA . ASN B 1 229 ? 2.930 10.473 3.425 1.00 11.22 260 ASN B CA 1
ATOM 3869 C C . ASN B 1 229 ? 4.330 11.062 3.261 1.00 10.88 260 ASN B C 1
ATOM 3870 O O . ASN B 1 229 ? 4.723 12.016 3.949 1.00 10.72 260 ASN B O 1
ATOM 3875 N N . VAL B 1 230 ? 5.076 10.466 2.335 1.00 10.41 261 VAL B N 1
ATOM 3876 C CA . VAL B 1 230 ? 6.422 10.903 2.011 1.00 9.99 261 VAL B CA 1
ATOM 3877 C C . VAL B 1 230 ? 6.353 11.671 0.702 1.00 9.89 261 VAL B C 1
ATOM 3878 O O . VAL B 1 230 ? 5.866 11.154 -0.310 1.00 9.77 261 VAL B O 1
ATOM 3882 N N . LYS B 1 231 ? 6.813 12.916 0.732 1.00 9.69 262 LYS B N 1
ATOM 3883 C CA . LYS B 1 231 ? 6.855 13.743 -0.468 1.00 9.71 262 LYS B CA 1
ATOM 3884 C C . LYS B 1 231 ? 7.906 13.173 -1.440 1.00 9.30 262 LYS B C 1
ATOM 3885 O O . LYS B 1 231 ? 8.958 12.694 -1.021 1.00 9.21 262 LYS B O 1
ATOM 3891 N N . PHE B 1 232 ? 7.604 13.217 -2.730 1.00 8.77 263 PHE B N 1
ATOM 3892 C CA . PHE B 1 232 ? 8.462 12.583 -3.744 1.00 8.31 263 PHE B CA 1
ATOM 3893 C C . PHE B 1 232 ? 8.817 13.576 -4.843 1.00 8.14 263 PHE B C 1
ATOM 3894 O O . PHE B 1 232 ? 7.931 14.220 -5.417 1.00 8.30 263 PHE B O 1
ATOM 3902 N N A ARG B 1 233 ? 10.110 13.719 -5.131 0.50 7.95 264 ARG B N 1
ATOM 3903 N N B ARG B 1 233 ? 10.112 13.748 -5.080 0.50 7.98 264 ARG B N 1
ATOM 3904 C CA A ARG B 1 233 ? 10.568 14.477 -6.305 0.50 7.66 264 ARG B CA 1
ATOM 3905 C CA B ARG B 1 233 ? 10.592 14.430 -6.271 0.50 7.71 264 ARG B CA 1
ATOM 3906 C C A ARG B 1 233 ? 11.552 13.659 -7.141 0.50 7.53 264 ARG B C 1
ATOM 3907 C C B ARG B 1 233 ? 11.370 13.397 -7.067 0.50 7.55 264 ARG B C 1
ATOM 3908 O O A ARG B 1 233 ? 12.634 13.302 -6.679 0.50 7.44 264 ARG B O 1
ATOM 3909 O O B ARG B 1 233 ? 12.120 12.603 -6.495 0.50 7.31 264 ARG B O 1
ATOM 3924 N N . CYS B 1 234 ? 11.160 13.377 -8.375 1.00 7.47 265 CYS B N 1
ATOM 3925 C CA . CYS B 1 234 ? 11.873 12.441 -9.231 1.00 7.29 265 CYS B CA 1
ATOM 3926 C C . CYS B 1 234 ? 12.599 13.184 -10.336 1.00 7.30 265 CYS B C 1
ATOM 3927 O O . CYS B 1 234 ? 11.993 13.997 -11.052 1.00 7.21 265 CYS B O 1
ATOM 3930 N N A MET B 1 235 ? 13.902 12.942 -10.441 0.50 7.11 266 MET B N 1
ATOM 3931 N N B MET B 1 235 ? 13.891 12.897 -10.474 0.50 7.12 266 MET B N 1
ATOM 3932 C CA A MET B 1 235 ? 14.732 13.525 -11.491 0.50 7.22 266 MET B CA 1
ATOM 3933 C CA B MET B 1 235 ? 14.742 13.526 -11.482 0.50 7.22 266 MET B CA 1
ATOM 3934 C C A MET B 1 235 ? 15.272 12.400 -12.361 0.50 7.10 266 MET B C 1
ATOM 3935 C C B MET B 1 235 ? 15.435 12.466 -12.338 0.50 7.08 266 MET B C 1
ATOM 3936 O O A MET B 1 235 ? 15.504 11.294 -11.872 0.50 7.10 266 MET B O 1
ATOM 3937 O O B MET B 1 235 ? 15.948 11.479 -11.816 0.50 7.08 266 MET B O 1
ATOM 3946 N N . ASP B 1 236 ? 15.448 12.673 -13.651 1.00 6.99 267 ASP B N 1
ATOM 3947 C CA . ASP B 1 236 ? 15.958 11.657 -14.568 1.00 6.85 267 ASP B CA 1
ATOM 3948 C C . ASP B 1 236 ? 16.740 12.233 -15.747 1.00 7.02 267 ASP B C 1
ATOM 3949 O O . ASP B 1 236 ? 17.086 13.419 -15.770 1.00 6.88 267 ASP B O 1
ATOM 3954 N N . ASN B 1 237 ? 17.042 11.366 -16.709 1.00 7.28 268 ASN B N 1
ATOM 3955 C CA . ASN B 1 237 ? 17.731 11.768 -17.935 1.00 7.47 268 ASN B CA 1
ATOM 3956 C C . ASN B 1 237 ? 19.031 12.488 -17.640 1.00 7.51 268 ASN B C 1
ATOM 3957 O O . ASN B 1 237 ? 19.272 13.583 -18.160 1.00 7.67 268 ASN B O 1
ATOM 3962 N N . LEU B 1 238 ? 19.859 11.887 -16.794 1.00 7.39 269 LEU B N 1
ATOM 3963 C CA . LEU B 1 238 ? 21.216 12.399 -16.602 1.00 7.36 269 LEU B CA 1
ATOM 3964 C C . LEU B 1 238 ? 22.209 11.254 -16.485 1.00 7.25 269 LEU B C 1
ATOM 3965 O O . LEU B 1 238 ? 21.864 10.160 -16.016 1.00 7.19 269 LEU B O 1
ATOM 3970 N N . SER B 1 239 ? 23.439 11.506 -16.919 1.00 7.22 270 SER B N 1
ATOM 3971 C CA . SER B 1 239 ? 24.444 10.469 -16.943 1.00 7.22 270 SER B CA 1
ATOM 3972 C C . SER B 1 239 ? 25.209 10.443 -15.644 1.00 7.26 270 SER B C 1
ATOM 3973 O O . SER B 1 239 ? 25.127 11.367 -14.830 1.00 6.98 270 SER B O 1
ATOM 3976 N N . ARG B 1 240 ? 25.970 9.378 -15.479 1.00 7.44 271 ARG B N 1
ATOM 3977 C CA . ARG B 1 240 ? 26.879 9.241 -14.358 1.00 7.98 271 ARG B CA 1
ATOM 3978 C C . ARG B 1 240 ? 27.728 10.513 -14.161 1.00 8.29 271 ARG B C 1
ATOM 3979 O O . ARG B 1 240 ? 27.890 10.997 -13.040 1.00 8.17 271 ARG B O 1
ATOM 3987 N N . ASP B 1 241 ? 28.264 11.056 -15.257 1.00 8.77 272 ASP B N 1
ATOM 3988 C CA . ASP B 1 241 ? 29.110 12.247 -15.166 1.00 9.21 272 ASP B CA 1
ATOM 3989 C C . ASP B 1 241 ? 28.381 13.484 -14.634 1.00 9.10 272 ASP B C 1
ATOM 3990 O O . ASP B 1 241 ? 28.895 14.167 -13.746 1.00 9.27 272 ASP B O 1
ATOM 3995 N N . GLN B 1 242 ? 27.193 13.769 -15.169 1.00 8.94 273 GLN B N 1
ATOM 3996 C CA . GLN B 1 242 ? 26.398 14.910 -14.708 1.00 9.08 273 GLN B CA 1
ATOM 3997 C C . GLN B 1 242 ? 25.978 14.763 -13.250 1.00 9.05 273 GLN B C 1
ATOM 3998 O O . GLN B 1 242 ? 25.881 15.744 -12.507 1.00 9.03 273 GLN B O 1
ATOM 4004 N N . PHE B 1 243 ? 25.695 13.531 -12.848 1.00 8.76 274 PHE B N 1
ATOM 4005 C CA . PHE B 1 243 ? 25.230 13.290 -11.494 1.00 8.62 274 PHE B CA 1
ATOM 4006 C C . PHE B 1 243 ? 26.318 13.591 -10.471 1.00 8.98 274 PHE B C 1
ATOM 4007 O O . PHE B 1 243 ? 26.055 14.220 -9.437 1.00 9.24 274 PHE B O 1
ATOM 4015 N N . LEU B 1 244 ? 27.538 13.153 -10.771 1.00 9.14 275 LEU B N 1
ATOM 4016 C CA . LEU B 1 244 ? 28.662 13.306 -9.839 1.00 9.36 275 LEU B CA 1
ATOM 4017 C C . LEU B 1 244 ? 29.222 14.719 -9.881 1.00 9.64 275 LEU B C 1
ATOM 4018 O O . LEU B 1 244 ? 28.940 15.462 -10.823 1.00 10.04 275 LEU B O 1
#

Nearest PDB structures (foldseek):
  3gc6-assembly1_A  TM=1.004E+00  e=3.932E-57  Bos taurus
  3gh3-assembly1_A  TM=9.896E-01  e=4.493E-51  Bos taurus
  3roq-assembly2_B  TM=9.400E-01  e=1.211E-28  Homo sapiens
  3ofs-assembly4_D  TM=9.386E-01  e=1.373E-28  Homo sapiens
  3ofs-assembly2_B  TM=9.349E-01  e=2.270E-28  Homo sapiens

InterPro domains:
  IPR003193 ADP-ribosyl cyclase (CD38/157) [PF02267] (48-276)
  IPR003193 ADP-ribosyl cyclase (CD38/157) [PTHR10912] (6-276)
  IPR003193 ADP-ribosyl cyclase (CD38/157) [cd04759] (46-276)

Solvent-accessible surface area: 22332 Å² total; per-residue (Å²): 200,96,26,70,95,72,44,118,15,63,16,7,37,67,93,1,71,113,35,0,62,85,70,0,54,57,16,28,120,101,60,77,74,91,73,73,112,102,93,15,105,28,1,56,94,19,0,26,76,5,0,28,52,75,58,3,28,143,3,63,52,44,41,0,9,55,2,0,88,66,2,46,2,47,0,61,44,24,69,1,0,2,51,7,95,10,82,133,11,0,22,64,7,1,116,133,92,175,21,17,0,7,18,27,4,14,0,0,61,0,0,44,73,13,107,2,2,0,36,71,85,32,92,86,18,4,86,157,2,8,12,40,96,213,145,42,20,154,69,5,5,38,29,4,0,44,54,4,0,0,28,28,2,0,25,16,0,2,62,30,0,56,0,0,0,24,1,32,65,130,77,0,4,50,46,125,12,62,0,3,98,10,10,0,18,27,0,1,17,85,4,63,0,25,0,28,2,6,23,29,106,79,115,112,56,49,16,41,32,112,20,84,4,4,189,122,0,84,75,47,0,83,44,34,97,5,109,27,72,36,41,46,102,15,18,96,100,97,3,49,160,145,101,100,121,43,119,10,65,15,9,37,82,80,0,80,110,38,0,48,86,68,0,57,54,10,26,125,108,91,90,86,58,48,107,116,96,96,9,88,43,4,48,84,19,0,18,78,6,0,27,50,73,48,0,29,149,3,62,77,94,40,0,25,58,1,4,30,75,4,28,3,28,0,2,24,26,45,2,0,4,59,7,96,10,94,156,21,0,39,53,12,0,163,134,116,214,29,21,0,9,18,51,4,15,0,0,61,0,0,39,71,14,62,3,2,0,34,70,86,36,92,97,27,2,91,154,3,2,6,32,143,191,152,39,22,166,71,6,5,39,27,15,0,51,43,14,0,1,43,33,2,0,56,18,0,3,56,43,0,18,0,0,0,27,0,27,66,145,64,1,5,48,35,150,12,60,1,2,102,8,13,0,41,44,1,34,76,68,3,43,0,35,0,61,2,6,21,64,84,80,121,112,55,71,15,37,32,87,17,57,4,5,154,111,0,102,76,46,0,77,68,80,105,5,108,40,91,37,70,49,103,19,10,104,89,119,9,31